Protein AF-A0A349DPC0-F1 (afdb_monomer)

Nearest PDB structures (foldseek):
  8tl0-assembly1_C  TM=6.236E-01  e=3.250E-04  Haliangium ochraceum
  8tl0-assembly1_D  TM=6.435E-01  e=7.489E-04  Haliangium ochraceum
  8tl0-assembly1_B  TM=6.403E-01  e=6.338E-04  Haliangium ochraceum
  8tl0-assembly1_A  TM=5.629E-01  e=1.825E-03  Haliangium ochraceum
  4yr9-assembly1_C  TM=4.910E-01  e=3.054E-01  Mus musculus

Structure (mmCIF, N/CA/C/O backbone):
data_AF-A0A349DPC0-F1
#
_entry.id   AF-A0A349DPC0-F1
#
loop_
_atom_site.group_PDB
_atom_site.id
_atom_site.type_symbol
_atom_site.label_atom_id
_atom_site.label_alt_id
_atom_site.label_comp_id
_atom_site.label_asym_id
_atom_site.label_entity_id
_atom_site.label_seq_id
_atom_site.pdbx_PDB_ins_code
_atom_site.Cartn_x
_atom_site.Cartn_y
_atom_site.Cartn_z
_atom_site.occupancy
_atom_site.B_iso_or_equiv
_atom_site.auth_seq_id
_atom_site.auth_comp_id
_atom_site.auth_asym_id
_atom_site.auth_atom_id
_atom_site.pdbx_PDB_model_num
ATOM 1 N N . MET A 1 1 ? -17.796 55.811 12.885 1.00 31.88 1 MET A N 1
ATOM 2 C CA . MET A 1 1 ? -18.647 54.692 13.350 1.00 31.88 1 MET A CA 1
ATOM 3 C C . MET A 1 1 ? -18.084 53.399 12.786 1.00 31.88 1 MET A C 1
ATOM 5 O O . MET A 1 1 ? -17.978 53.275 11.576 1.00 31.88 1 MET A O 1
ATOM 9 N N . LEU A 1 2 ? -17.644 52.495 13.663 1.00 26.48 2 LEU A N 1
ATOM 10 C CA . LEU A 1 2 ? -17.089 51.182 13.326 1.00 26.48 2 LEU A CA 1
ATOM 11 C C . LEU A 1 2 ? -18.219 50.239 12.885 1.00 26.48 2 LEU A C 1
ATOM 13 O O . LEU A 1 2 ? -19.072 49.889 13.701 1.00 26.48 2 LEU A O 1
ATOM 17 N N . PHE A 1 3 ? -18.216 49.804 11.625 1.00 25.09 3 PHE A N 1
ATOM 18 C CA . PHE A 1 3 ? -19.030 48.666 11.203 1.00 25.09 3 PHE A CA 1
ATOM 19 C C . PHE A 1 3 ? -18.384 47.387 11.746 1.00 25.09 3 PHE A C 1
ATOM 21 O O . PHE A 1 3 ? -17.282 47.012 11.352 1.00 25.09 3 PHE A O 1
ATOM 28 N N . LYS A 1 4 ? -19.055 46.733 12.701 1.00 25.69 4 LYS A N 1
ATOM 29 C CA . LYS A 1 4 ? -18.699 45.386 13.161 1.00 25.69 4 LYS A CA 1
ATOM 30 C C . LYS A 1 4 ? -18.849 44.419 11.985 1.00 25.69 4 LYS A C 1
ATOM 32 O O . LYS A 1 4 ? -19.959 44.247 11.487 1.00 25.69 4 LYS A O 1
ATOM 37 N N . SER A 1 5 ? -17.758 43.773 11.576 1.00 27.77 5 SER A N 1
ATOM 38 C CA . SER A 1 5 ? -17.797 42.661 10.629 1.00 27.77 5 SER A CA 1
ATOM 39 C C . SER A 1 5 ? -18.507 41.472 11.279 1.00 27.77 5 SER A C 1
ATOM 41 O O . SER A 1 5 ? -18.046 40.891 12.262 1.00 27.77 5 SER A O 1
ATOM 43 N N . GLN A 1 6 ? -19.683 41.129 10.764 1.00 30.25 6 GLN A N 1
ATOM 44 C CA . GLN A 1 6 ? -20.330 39.867 11.091 1.00 30.25 6 GLN A CA 1
ATOM 45 C C . GLN A 1 6 ? -19.812 38.817 10.109 1.00 30.25 6 GLN A C 1
ATOM 47 O O . GLN A 1 6 ? -19.953 38.973 8.900 1.00 30.25 6 GLN A O 1
ATOM 52 N N . ALA A 1 7 ? -19.170 37.774 10.636 1.00 28.97 7 ALA A N 1
ATOM 53 C CA . ALA A 1 7 ? -18.693 36.638 9.860 1.00 28.97 7 ALA A CA 1
ATOM 54 C C . ALA A 1 7 ? -19.876 35.909 9.199 1.00 28.97 7 ALA A C 1
ATOM 56 O O . ALA A 1 7 ? -20.840 35.559 9.883 1.00 28.97 7 ALA A O 1
ATOM 57 N N . GLN A 1 8 ? -19.803 35.682 7.887 1.00 34.69 8 GLN A N 1
ATOM 58 C CA . GLN A 1 8 ? -20.822 34.969 7.114 1.00 34.69 8 GLN A CA 1
ATOM 59 C C . GLN A 1 8 ? -20.270 33.622 6.628 1.00 34.69 8 GLN A C 1
ATOM 61 O O . GLN A 1 8 ? -19.117 33.508 6.219 1.00 34.69 8 GLN A O 1
ATOM 66 N N . VAL A 1 9 ? -21.099 32.583 6.741 1.00 37.78 9 VAL A N 1
ATOM 67 C CA . VAL A 1 9 ? -20.814 31.201 6.334 1.00 37.78 9 VAL A CA 1
ATOM 68 C C . VAL A 1 9 ? -21.372 30.996 4.927 1.00 37.78 9 VAL A C 1
ATOM 70 O O . VAL A 1 9 ? -22.541 31.301 4.697 1.00 37.78 9 VAL A O 1
ATOM 73 N N . LEU A 1 10 ? -20.588 30.422 4.010 1.00 40.88 10 LEU A N 1
ATOM 74 C CA . LEU A 1 10 ? -21.105 29.978 2.716 1.00 40.88 10 LEU A CA 1
ATOM 75 C C . LEU A 1 10 ? -21.833 28.633 2.898 1.00 40.88 10 LEU A C 1
ATOM 77 O O . LEU A 1 10 ? -21.214 27.570 2.872 1.00 40.88 10 LEU A O 1
ATOM 81 N N . VAL A 1 11 ? -23.145 28.668 3.132 1.00 44.84 11 VAL A N 1
ATOM 82 C CA . VAL A 1 11 ? -23.986 27.462 3.088 1.00 44.84 11 VAL A CA 1
ATOM 83 C C . VAL A 1 11 ? -24.657 27.406 1.721 1.00 44.84 11 VAL A C 1
ATOM 85 O O . VAL A 1 11 ? -25.315 28.353 1.299 1.00 44.84 11 VAL A O 1
ATOM 88 N N . CYS A 1 12 ? -24.431 26.318 0.990 1.00 46.81 12 CYS A N 1
ATOM 89 C CA . CYS A 1 12 ? -24.874 26.189 -0.387 1.00 46.81 12 CYS A CA 1
ATOM 90 C C . CYS A 1 12 ? -26.317 25.674 -0.468 1.00 46.81 12 CYS A C 1
ATOM 92 O O . CYS A 1 12 ? -26.579 24.523 -0.125 1.00 46.81 12 CYS A O 1
ATOM 94 N N . PHE A 1 13 ? -27.230 26.515 -0.962 1.00 48.34 13 PHE A N 1
ATOM 95 C CA . PHE A 1 13 ? -28.629 26.144 -1.231 1.00 48.34 13 PHE A CA 1
ATOM 96 C C . PHE A 1 13 ? -28.931 25.947 -2.718 1.00 48.34 13 PHE A C 1
ATOM 98 O O . PHE A 1 13 ? -29.931 25.319 -3.061 1.00 48.34 13 PHE A O 1
ATOM 105 N N . ASN A 1 14 ? -28.072 26.458 -3.604 1.00 47.75 14 ASN A N 1
ATOM 106 C CA . ASN A 1 14 ? -28.235 26.295 -5.043 1.00 47.75 14 ASN A CA 1
ATOM 107 C C . ASN A 1 14 ? -27.616 24.966 -5.499 1.00 47.75 14 ASN A C 1
ATOM 109 O O . ASN A 1 14 ? -26.574 24.566 -4.981 1.00 47.75 14 ASN A O 1
ATOM 113 N N . PRO A 1 15 ? -28.201 24.274 -6.492 1.00 50.84 15 PRO A N 1
ATOM 114 C CA . PRO A 1 15 ? -27.672 23.006 -6.971 1.00 50.84 15 PRO A CA 1
ATOM 115 C C . PRO A 1 15 ? -26.247 23.109 -7.534 1.00 50.84 15 PRO A C 1
ATOM 117 O O . PRO A 1 15 ? -25.645 22.065 -7.735 1.00 50.84 15 PRO A O 1
ATOM 120 N N . GLN A 1 16 ? -25.690 24.303 -7.778 1.00 60.75 16 GLN A N 1
ATOM 121 C CA . GLN A 1 16 ? -24.311 24.510 -8.235 1.00 60.75 16 GLN A CA 1
ATOM 122 C C . GLN A 1 16 ? -23.784 25.863 -7.714 1.00 60.75 16 GLN A C 1
ATOM 124 O O . GLN A 1 16 ? -24.460 26.879 -7.869 1.00 60.75 16 GLN A O 1
ATOM 129 N N . ILE A 1 17 ? -22.599 25.882 -7.087 1.00 68.62 17 ILE A N 1
ATOM 130 C CA . ILE A 1 17 ? -21.819 27.117 -6.866 1.00 68.62 17 ILE A CA 1
ATOM 131 C C . ILE A 1 17 ? -20.808 27.186 -7.998 1.00 68.62 17 ILE A C 1
ATOM 133 O O . ILE A 1 17 ? -20.102 26.198 -8.216 1.00 68.62 17 ILE A O 1
ATOM 137 N N . ALA A 1 18 ? -20.722 28.336 -8.664 1.00 76.00 18 ALA A N 1
ATOM 138 C CA . ALA A 1 18 ? -19.667 28.585 -9.634 1.00 76.00 18 ALA A CA 1
ATOM 139 C C . ALA A 1 18 ? -18.291 28.372 -8.974 1.00 76.00 18 ALA A C 1
ATOM 141 O O . ALA A 1 18 ? -18.008 28.953 -7.926 1.00 76.00 18 ALA A O 1
ATOM 142 N N . GLY A 1 19 ? -17.467 27.499 -9.553 1.00 78.19 19 GLY A N 1
ATOM 143 C CA . GLY A 1 19 ? -16.143 27.149 -9.031 1.00 78.19 19 GLY A CA 1
ATOM 144 C C . GLY A 1 19 ? -16.123 26.028 -7.981 1.00 78.19 19 GLY A C 1
ATOM 145 O O . GLY A 1 19 ? -15.043 25.652 -7.526 1.00 78.19 19 GLY A O 1
ATOM 146 N N . ALA A 1 20 ? -17.275 25.459 -7.598 1.00 80.75 20 ALA A N 1
ATOM 147 C CA . ALA A 1 20 ? -17.356 24.294 -6.701 1.00 80.75 20 ALA A CA 1
ATOM 148 C C . ALA A 1 20 ? -18.066 23.080 -7.334 1.00 80.75 20 ALA A C 1
ATOM 150 O O . ALA A 1 20 ? -18.608 22.213 -6.639 1.00 80.75 20 ALA A O 1
ATOM 151 N N . GLU A 1 21 ? -18.090 22.996 -8.664 1.00 84.62 21 GLU A N 1
ATOM 152 C CA . GLU A 1 21 ? -18.774 21.938 -9.413 1.00 84.62 21 GLU A CA 1
ATOM 153 C C . GLU A 1 21 ? -18.195 20.554 -9.091 1.00 84.62 21 GLU A C 1
ATOM 155 O O . GLU A 1 21 ? -18.929 19.566 -8.994 1.00 84.62 21 GLU A O 1
ATOM 160 N N . THR A 1 22 ? -16.881 20.481 -8.862 1.00 82.00 22 THR A N 1
ATOM 161 C CA . THR A 1 22 ? -16.193 19.235 -8.495 1.00 82.00 22 THR A CA 1
ATOM 162 C C . THR A 1 22 ? -16.693 18.704 -7.150 1.00 82.00 22 THR A C 1
ATOM 164 O O . THR A 1 22 ? -17.033 17.523 -7.035 1.00 82.00 22 THR A O 1
ATOM 167 N N . GLN A 1 23 ? -16.800 19.579 -6.148 1.00 85.75 23 GLN A N 1
ATOM 168 C CA . GLN A 1 23 ? -17.276 19.250 -4.805 1.00 85.75 23 GLN A CA 1
ATOM 169 C C . GLN A 1 23 ? -18.749 18.852 -4.838 1.00 85.75 23 GLN A C 1
ATOM 171 O O . GLN A 1 23 ? -19.135 17.889 -4.180 1.00 85.75 23 GLN A O 1
ATOM 176 N N . TYR A 1 24 ? -19.562 19.524 -5.656 1.00 81.44 24 TYR A N 1
ATOM 177 C CA . TYR A 1 24 ? -20.960 19.151 -5.857 1.00 81.44 24 TYR A CA 1
ATOM 178 C C . TYR A 1 24 ? -21.115 17.735 -6.430 1.00 81.44 24 TYR A C 1
ATOM 180 O O . TYR A 1 24 ? -21.888 16.925 -5.908 1.00 81.44 24 TYR A O 1
ATOM 188 N N . ILE A 1 25 ? -20.359 17.399 -7.480 1.00 78.44 25 ILE A N 1
ATOM 189 C CA . ILE A 1 25 ? -20.395 16.060 -8.085 1.00 78.44 25 ILE A CA 1
ATOM 190 C C . ILE A 1 25 ? -19.930 15.003 -7.075 1.00 78.44 25 ILE A C 1
ATOM 192 O O . ILE A 1 25 ? -20.553 13.942 -6.967 1.00 78.44 25 ILE A O 1
ATOM 196 N N . ALA A 1 26 ? -18.867 15.283 -6.316 1.00 79.44 26 ALA A N 1
ATOM 197 C CA . ALA A 1 26 ? -18.375 14.396 -5.264 1.00 79.44 26 ALA A CA 1
ATOM 198 C C . ALA A 1 26 ? -19.425 14.187 -4.160 1.00 79.44 26 ALA A C 1
ATOM 200 O O . ALA A 1 26 ? -19.743 13.045 -3.818 1.00 79.44 26 ALA A O 1
ATOM 201 N N . ALA A 1 27 ? -20.043 15.268 -3.681 1.00 82.75 27 ALA A N 1
ATOM 202 C CA . ALA A 1 27 ? -21.103 15.222 -2.686 1.00 82.75 27 ALA A CA 1
ATOM 203 C C . ALA A 1 27 ? -22.289 14.373 -3.158 1.00 82.75 27 ALA A C 1
ATOM 205 O O . ALA A 1 27 ? -22.745 13.499 -2.422 1.00 82.75 27 ALA A O 1
ATOM 206 N N . LYS A 1 28 ? -22.748 14.544 -4.405 1.00 81.62 28 LYS A N 1
ATOM 207 C CA . LYS A 1 28 ? -23.843 13.735 -4.966 1.00 81.62 28 LYS A CA 1
ATOM 208 C C . LYS A 1 28 ? -23.533 12.243 -5.032 1.00 81.62 28 LYS A C 1
ATOM 210 O O . LYS A 1 28 ? -24.437 11.432 -4.837 1.00 81.62 28 LYS A O 1
ATOM 215 N N . ARG A 1 29 ? -22.276 11.858 -5.272 1.00 80.00 29 ARG A N 1
ATOM 216 C CA . ARG A 1 29 ? -21.867 10.442 -5.240 1.00 80.00 29 ARG A CA 1
ATOM 217 C C . ARG A 1 29 ? -21.968 9.856 -3.833 1.00 80.00 29 ARG A C 1
ATOM 219 O O . ARG A 1 29 ? -22.412 8.724 -3.684 1.00 80.00 29 ARG A O 1
ATOM 226 N N . VAL A 1 30 ? -21.580 10.627 -2.816 1.00 80.94 30 VAL A N 1
ATOM 227 C CA . VAL A 1 30 ? -21.573 10.189 -1.410 1.00 80.94 30 VAL A CA 1
ATOM 228 C C . VAL A 1 30 ? -22.980 10.176 -0.817 1.00 80.94 30 VAL A C 1
ATOM 230 O O . VAL A 1 30 ? -23.388 9.207 -0.176 1.00 80.94 30 VAL A O 1
ATOM 233 N N . LEU A 1 31 ? -23.725 11.264 -1.011 1.00 81.75 31 LEU A N 1
ATOM 234 C CA . LEU A 1 31 ? -25.050 11.452 -0.426 1.00 81.75 31 LEU A CA 1
ATOM 235 C C . LEU A 1 31 ? -26.141 10.678 -1.171 1.00 81.75 31 LEU A C 1
ATOM 237 O O . LEU A 1 31 ? -27.198 10.427 -0.589 1.00 81.75 31 LEU A O 1
ATOM 241 N N . SER A 1 32 ? -25.853 10.230 -2.401 1.00 76.94 32 SER A N 1
ATOM 242 C CA . SER A 1 32 ? -26.789 9.639 -3.365 1.00 76.94 32 SER A CA 1
ATOM 243 C C . SER A 1 32 ? -27.912 10.600 -3.784 1.00 76.94 32 SER A C 1
ATOM 245 O O . SER A 1 32 ? -27.993 11.732 -3.314 1.00 76.94 32 SER A O 1
ATOM 247 N N . SER A 1 33 ? -28.792 10.168 -4.690 1.00 70.31 33 SER A N 1
ATOM 248 C CA . SER A 1 33 ? -29.973 10.944 -5.096 1.00 70.31 33 SER A CA 1
ATOM 249 C C . SER A 1 33 ? -31.108 10.917 -4.065 1.00 70.31 33 SER A C 1
ATOM 251 O O . SER A 1 33 ? -32.156 11.511 -4.308 1.00 70.31 33 SER A O 1
ATOM 253 N N . SER A 1 34 ? -30.938 10.212 -2.940 1.00 67.75 34 SER A N 1
ATOM 254 C CA . SER A 1 34 ? -31.949 10.147 -1.886 1.00 67.75 34 SER A CA 1
ATOM 255 C C . SER A 1 34 ? -32.089 11.498 -1.201 1.00 67.75 34 SER A C 1
ATOM 257 O O . SER A 1 34 ? -31.094 12.050 -0.733 1.00 67.75 34 SER A O 1
ATOM 259 N N . THR A 1 35 ? -33.314 11.978 -1.075 1.00 77.25 35 THR A N 1
ATOM 260 C CA . THR A 1 35 ? -33.656 13.167 -0.302 1.00 77.25 35 THR A CA 1
ATOM 261 C C . THR A 1 35 ? -34.447 12.767 0.941 1.00 77.25 35 THR A C 1
ATOM 263 O O . THR A 1 35 ? -35.122 11.738 0.944 1.00 77.25 35 THR A O 1
ATOM 266 N N . THR A 1 36 ? -34.347 13.529 2.031 1.00 73.12 36 THR A N 1
ATOM 267 C CA . THR A 1 36 ? -35.080 13.221 3.271 1.00 73.12 36 THR A CA 1
ATOM 268 C C . THR A 1 36 ? -35.505 14.473 4.021 1.00 73.12 36 THR A C 1
ATOM 270 O O . THR A 1 36 ? -34.746 15.424 4.098 1.00 73.12 36 THR A O 1
ATOM 273 N N . SER A 1 37 ? -36.686 14.471 4.631 1.00 75.38 37 SER A N 1
ATOM 274 C CA . SER A 1 37 ? -37.109 15.498 5.597 1.00 75.38 37 SER A CA 1
ATOM 275 C C . SER A 1 37 ? -36.914 15.052 7.054 1.00 75.38 37 SER A C 1
ATOM 277 O O . SER A 1 37 ? -37.205 15.795 7.988 1.00 75.38 37 SER A O 1
ATOM 279 N N . ASN A 1 38 ? -36.405 13.837 7.281 1.00 80.00 38 ASN A N 1
ATOM 280 C CA . ASN A 1 38 ? -36.153 13.301 8.614 1.00 80.00 38 ASN A CA 1
ATOM 281 C C . ASN A 1 38 ? -34.716 13.615 9.058 1.00 80.00 38 ASN A C 1
ATOM 283 O O . ASN A 1 38 ? -33.761 13.050 8.515 1.00 80.00 38 ASN A O 1
ATOM 287 N N . LEU A 1 39 ? -34.579 14.450 10.096 1.00 73.19 39 LEU A N 1
ATOM 288 C CA . LEU A 1 39 ? -33.296 14.845 10.695 1.00 73.19 39 LEU A CA 1
ATOM 289 C C . LEU A 1 39 ? -32.399 13.657 11.071 1.00 73.19 39 LEU A C 1
ATOM 291 O O . LEU A 1 39 ? -31.186 13.732 10.901 1.00 73.19 39 LEU A O 1
ATOM 295 N N . ASN A 1 40 ? -32.979 12.538 11.512 1.00 76.56 40 ASN A N 1
ATOM 296 C CA . ASN A 1 40 ? -32.213 11.355 11.922 1.00 76.56 40 ASN A CA 1
ATOM 297 C C . ASN A 1 40 ? -31.606 10.577 10.746 1.00 76.56 40 ASN A C 1
ATOM 299 O O . ASN A 1 40 ? -30.841 9.639 10.941 1.00 76.56 40 ASN A O 1
ATOM 303 N N . SER A 1 41 ? -31.984 10.935 9.522 1.00 80.06 41 SER A N 1
ATOM 304 C CA . SER A 1 41 ? -31.442 10.374 8.283 1.00 80.06 41 SER A CA 1
ATOM 305 C C . SER A 1 41 ? -30.666 11.408 7.465 1.00 80.06 41 SER A C 1
ATOM 307 O O . SER A 1 41 ? -30.230 11.111 6.348 1.00 80.06 41 SER A O 1
ATOM 309 N N . THR A 1 42 ? -30.494 12.615 8.017 1.00 82.25 42 THR A N 1
ATOM 310 C CA . THR A 1 42 ? -29.748 13.694 7.380 1.00 82.25 42 THR A CA 1
ATOM 311 C C . THR A 1 42 ? -28.267 13.345 7.324 1.00 82.25 42 THR A C 1
ATOM 313 O O . THR A 1 42 ? -27.637 12.944 8.307 1.00 82.25 42 THR A O 1
ATOM 316 N N . LYS A 1 43 ? -27.710 13.532 6.136 1.00 86.12 43 LYS A N 1
ATOM 317 C CA . LYS A 1 43 ? -26.312 13.332 5.800 1.00 86.12 43 LYS A CA 1
ATOM 318 C C . LYS A 1 43 ? -25.754 14.642 5.274 1.00 86.12 43 LYS A C 1
ATOM 320 O O . LYS A 1 43 ? -26.339 15.236 4.371 1.00 86.12 43 LYS A O 1
ATOM 325 N N . ILE A 1 44 ? -24.615 15.056 5.816 1.00 85.19 44 ILE A N 1
ATOM 326 C CA . ILE A 1 44 ? -23.929 16.287 5.428 1.00 85.19 44 ILE A CA 1
ATOM 327 C C . ILE A 1 44 ? -22.540 15.924 4.914 1.00 85.19 44 ILE A C 1
ATOM 329 O O . ILE A 1 44 ? -21.735 15.353 5.642 1.00 85.19 44 ILE A O 1
ATOM 333 N N . TYR A 1 45 ? -22.261 16.248 3.659 1.00 84.44 45 TYR A N 1
ATOM 334 C CA . TYR A 1 45 ? -20.934 16.202 3.058 1.00 84.44 45 TYR A CA 1
ATOM 335 C C . TYR A 1 45 ? -20.195 17.510 3.340 1.00 84.44 45 TYR A C 1
ATOM 337 O O . TYR A 1 45 ? -20.770 18.588 3.187 1.00 84.44 45 TYR A O 1
ATOM 345 N N . VAL A 1 46 ? -18.935 17.402 3.756 1.00 84.69 46 VAL A N 1
ATOM 346 C CA . VAL A 1 46 ? -18.078 18.526 4.134 1.00 84.69 46 VAL A CA 1
ATOM 347 C C . VAL A 1 46 ? -16.727 18.395 3.438 1.00 84.69 46 VAL A C 1
ATOM 349 O O . VAL A 1 46 ? -16.032 17.388 3.599 1.00 84.69 46 VAL A O 1
ATOM 352 N N . ASP A 1 47 ? -16.343 19.431 2.699 1.00 85.81 47 ASP A N 1
ATOM 353 C CA . ASP A 1 47 ? -15.116 19.478 1.901 1.00 85.81 47 ASP A CA 1
ATOM 354 C C . ASP A 1 47 ? -14.482 20.873 1.920 1.00 85.81 47 ASP A C 1
ATOM 356 O O . ASP A 1 47 ? -15.026 21.802 2.517 1.00 85.81 47 ASP A O 1
ATOM 360 N N . ILE A 1 48 ? -13.336 21.030 1.261 1.00 83.50 48 ILE A N 1
ATOM 361 C CA . ILE A 1 48 ? -12.730 22.323 0.958 1.00 83.50 48 ILE A CA 1
ATOM 362 C C . ILE A 1 48 ? -12.822 22.585 -0.546 1.00 83.50 48 ILE A C 1
ATOM 364 O O . ILE A 1 48 ? -12.338 21.797 -1.360 1.00 83.50 48 ILE A O 1
ATOM 368 N N . ALA A 1 49 ? -13.418 23.714 -0.917 1.00 80.94 49 ALA A N 1
ATOM 369 C CA . ALA A 1 49 ? -13.404 24.230 -2.280 1.00 80.94 49 ALA A CA 1
ATOM 370 C C . ALA A 1 49 ? -12.382 25.360 -2.406 1.00 80.94 49 ALA A C 1
ATOM 372 O O . ALA A 1 49 ? -12.243 26.168 -1.490 1.00 80.94 49 ALA A O 1
ATOM 373 N N . THR A 1 50 ? -11.685 25.429 -3.538 1.00 81.75 50 THR A N 1
ATOM 374 C CA . THR A 1 50 ? -10.846 26.580 -3.888 1.00 81.75 50 THR A CA 1
ATOM 375 C C . THR A 1 50 ? -11.545 27.336 -5.008 1.00 81.75 50 THR A C 1
ATOM 377 O O . THR A 1 50 ? -11.717 26.776 -6.086 1.00 81.75 50 THR A O 1
ATOM 380 N N . ILE A 1 51 ? -11.956 28.574 -4.745 1.00 79.88 51 ILE A N 1
ATOM 381 C CA . ILE A 1 51 ? -12.633 29.465 -5.696 1.00 79.88 51 ILE A CA 1
ATOM 382 C C . ILE A 1 51 ? -11.814 30.755 -5.719 1.00 79.88 51 ILE A C 1
ATOM 384 O O . ILE A 1 51 ? -11.541 31.306 -4.655 1.00 79.88 51 ILE A O 1
ATOM 388 N N . ASP A 1 52 ? -11.366 31.195 -6.895 1.00 83.38 52 ASP A N 1
ATOM 389 C CA . ASP A 1 52 ? -10.548 32.409 -7.064 1.00 83.38 52 ASP A CA 1
ATOM 390 C C . ASP A 1 52 ? -9.359 32.481 -6.079 1.00 83.38 52 ASP A C 1
ATOM 392 O O . ASP A 1 52 ? -9.207 33.428 -5.304 1.00 83.38 52 ASP A O 1
ATOM 396 N N . ASP A 1 53 ? -8.565 31.401 -6.035 1.00 79.19 53 ASP A N 1
ATOM 397 C CA . ASP A 1 53 ? -7.408 31.189 -5.140 1.00 79.19 53 ASP A CA 1
ATOM 398 C C . ASP A 1 53 ? -7.704 31.235 -3.630 1.00 79.19 53 ASP A C 1
ATOM 400 O O . ASP A 1 53 ? -6.817 31.072 -2.786 1.00 79.19 53 ASP A O 1
ATOM 404 N N . SER A 1 54 ? -8.970 31.392 -3.264 1.00 77.44 54 SER A N 1
ATOM 405 C CA . SER A 1 54 ? -9.437 31.420 -1.890 1.00 77.44 54 SER A CA 1
ATOM 406 C C . SER A 1 54 ? -10.026 30.069 -1.516 1.00 77.44 54 SER A C 1
ATOM 408 O O . SER A 1 54 ? -10.768 29.455 -2.281 1.00 77.44 54 SER A O 1
ATOM 410 N N . LYS A 1 55 ? -9.686 29.571 -0.324 1.00 76.06 55 LYS A N 1
ATOM 411 C CA . LYS A 1 55 ? -10.221 28.301 0.168 1.00 76.06 55 LYS A CA 1
ATOM 412 C C . LYS A 1 55 ? -11.453 28.516 1.052 1.00 76.06 55 LYS A C 1
ATOM 414 O O . LYS A 1 55 ? -11.427 29.303 2.001 1.00 76.06 55 LYS A O 1
ATOM 419 N N . TYR A 1 56 ? -12.491 27.736 0.786 1.00 76.06 56 TYR A N 1
ATOM 420 C CA . TYR A 1 56 ? -13.793 27.771 1.443 1.00 76.06 56 TYR A CA 1
ATOM 421 C C . TYR A 1 56 ? -14.150 26.391 1.981 1.00 76.06 56 TYR A C 1
ATOM 423 O O . TYR A 1 56 ? -13.833 25.381 1.356 1.00 76.06 56 TYR A O 1
ATOM 431 N N . VAL A 1 57 ? -14.850 26.331 3.114 1.00 73.06 57 VAL A N 1
ATOM 432 C CA . VAL A 1 57 ? -15.476 25.077 3.553 1.00 73.06 57 VAL A CA 1
ATOM 433 C C . VAL A 1 57 ? -16.792 24.919 2.807 1.00 73.06 57 VAL A C 1
ATOM 435 O O . VAL A 1 57 ? -17.651 25.797 2.848 1.00 73.06 57 VAL A O 1
ATOM 438 N N . TYR A 1 58 ? -16.932 23.797 2.120 1.00 79.94 58 TYR A N 1
ATOM 439 C CA . TYR A 1 58 ? -18.092 23.443 1.326 1.00 79.94 58 TYR A CA 1
ATOM 440 C C . TYR A 1 58 ? -18.974 22.462 2.101 1.00 79.94 58 TYR A C 1
ATOM 442 O O . TYR A 1 58 ? -18.493 21.418 2.541 1.00 79.94 58 TYR A O 1
ATOM 450 N N . PHE A 1 59 ? -20.264 22.779 2.234 1.00 81.25 59 PHE A N 1
ATOM 451 C CA . PHE A 1 59 ? -21.276 21.905 2.832 1.00 81.25 59 PHE A CA 1
ATOM 452 C C . PHE A 1 59 ? -22.326 21.518 1.793 1.00 81.25 59 PHE A C 1
ATOM 454 O O . PHE A 1 59 ? -22.820 22.373 1.058 1.00 81.25 59 PHE A O 1
ATOM 461 N N . HIS A 1 60 ? -22.721 20.247 1.781 1.00 82.56 60 HIS A N 1
ATOM 462 C CA . HIS A 1 60 ? -23.843 19.757 0.983 1.00 82.56 60 HIS A CA 1
ATOM 463 C C . HIS A 1 60 ? -24.673 18.762 1.792 1.00 82.56 60 HIS A C 1
ATOM 465 O O . HIS A 1 60 ? -24.110 17.947 2.518 1.00 82.56 60 HIS A O 1
ATOM 471 N N . SER A 1 61 ? -25.999 18.811 1.685 1.00 83.56 61 SER A N 1
ATOM 472 C CA . SER A 1 61 ? -26.912 17.994 2.493 1.00 83.56 61 SER A CA 1
ATOM 473 C C . SER A 1 61 ? -27.899 17.233 1.615 1.00 83.56 61 SER A C 1
ATOM 475 O O . SER A 1 61 ? -28.310 17.727 0.568 1.00 83.56 61 SER A O 1
ATOM 477 N N . ASN A 1 62 ? -28.306 16.039 2.051 1.00 82.25 62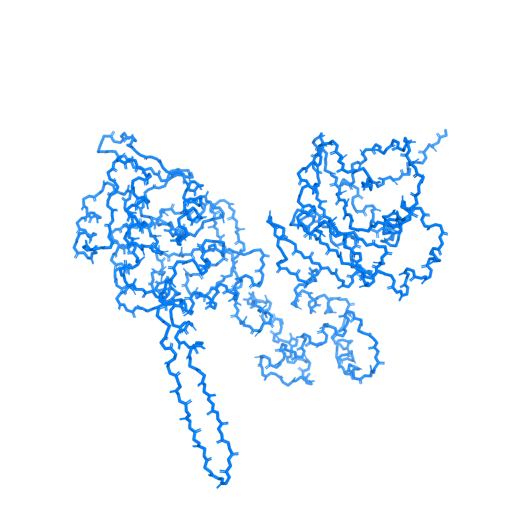 ASN A N 1
ATOM 478 C CA . ASN A 1 62 ? -29.406 15.290 1.432 1.00 82.25 62 ASN A CA 1
ATOM 479 C C . ASN A 1 62 ? -30.785 15.651 2.022 1.00 82.25 62 ASN A C 1
ATOM 481 O O . ASN A 1 62 ? -31.790 15.022 1.683 1.00 82.25 62 ASN A O 1
ATOM 485 N N . HIS A 1 63 ? -30.837 16.610 2.945 1.00 76.69 63 HIS A N 1
ATOM 486 C CA . HIS A 1 63 ? -32.080 17.025 3.573 1.00 76.69 63 HIS A CA 1
ATOM 487 C C . HIS A 1 63 ? -32.904 17.898 2.616 1.00 76.69 63 HIS A C 1
ATOM 489 O O . HIS A 1 63 ? -32.383 18.854 2.049 1.00 76.69 63 HIS A O 1
ATOM 495 N N . VAL A 1 64 ? -34.185 17.578 2.435 1.00 66.75 64 VAL A N 1
ATOM 496 C CA . VAL A 1 64 ? -35.128 18.346 1.615 1.00 66.75 64 VAL A CA 1
ATOM 497 C C . VAL A 1 64 ? -36.259 18.849 2.484 1.00 66.75 64 VAL A C 1
ATOM 499 O O . VAL A 1 64 ? -36.850 18.091 3.254 1.00 66.75 64 VAL A O 1
ATOM 502 N N . VAL A 1 65 ? -36.584 20.128 2.318 1.00 57.31 65 VAL A N 1
ATOM 503 C CA . VAL A 1 65 ? -37.706 20.761 3.004 1.00 57.31 65 VAL A CA 1
ATOM 504 C C . VAL A 1 65 ? -38.843 20.989 2.017 1.00 57.31 65 VAL A C 1
ATOM 506 O O . VAL A 1 65 ? -38.651 21.528 0.930 1.00 57.31 65 VAL A O 1
ATOM 509 N N . ASN A 1 66 ? -40.042 20.563 2.406 1.00 45.97 66 ASN A N 1
ATOM 510 C CA . ASN A 1 66 ? -41.279 20.811 1.671 1.00 45.97 66 ASN A CA 1
ATOM 511 C C . ASN A 1 66 ? -41.740 22.259 1.903 1.00 45.97 66 ASN A C 1
ATOM 513 O O . ASN A 1 66 ? -42.666 22.457 2.676 1.00 45.97 66 ASN A O 1
ATOM 517 N N . TYR A 1 67 ? -41.132 23.272 1.274 1.00 46.53 67 TYR A N 1
ATOM 518 C CA . TYR A 1 67 ? -41.752 24.606 1.205 1.00 46.53 67 TYR A CA 1
ATOM 519 C C . TYR A 1 67 ? -41.432 25.368 -0.087 1.00 46.53 67 TYR A C 1
ATOM 521 O O . TYR A 1 67 ? -40.286 25.510 -0.499 1.00 46.53 67 TYR A O 1
ATOM 529 N N . ALA A 1 68 ? -42.497 25.890 -0.697 1.00 34.44 68 ALA A N 1
ATOM 530 C CA . ALA A 1 68 ? -42.559 26.576 -1.986 1.00 34.44 68 ALA A CA 1
ATOM 531 C C . ALA A 1 68 ? -42.115 28.057 -1.960 1.00 34.44 68 ALA A C 1
ATOM 533 O O . ALA A 1 68 ? -42.535 28.838 -2.813 1.00 34.44 68 ALA A O 1
ATOM 534 N N . HIS A 1 69 ? -41.268 28.468 -1.012 1.00 38.25 69 HIS A N 1
ATOM 535 C CA . HIS A 1 69 ? -40.700 29.818 -1.017 1.00 38.25 69 HIS A CA 1
ATOM 536 C C . HIS A 1 69 ? -39.329 29.807 -1.692 1.00 38.25 69 HIS A C 1
ATOM 538 O O . HIS A 1 69 ? -38.314 29.446 -1.102 1.00 38.25 69 HIS A O 1
ATOM 544 N N . LYS A 1 70 ? -39.327 30.212 -2.964 1.00 37.88 70 LYS A N 1
ATOM 545 C CA . LYS A 1 70 ? -38.135 30.628 -3.699 1.00 37.88 70 LYS A CA 1
ATOM 546 C C . LYS A 1 70 ? -37.412 31.719 -2.903 1.00 37.88 70 LYS A C 1
ATOM 548 O O . LYS A 1 70 ? -37.899 32.844 -2.822 1.00 37.88 70 LYS A O 1
ATOM 553 N N . PHE A 1 71 ? -36.238 31.409 -2.362 1.00 36.72 71 PHE A N 1
ATOM 554 C CA . PHE A 1 71 ? -35.239 32.432 -2.062 1.00 36.72 71 PHE A CA 1
ATOM 555 C C . PHE A 1 71 ? -34.636 32.892 -3.395 1.00 36.72 71 PHE A C 1
ATOM 557 O O . PHE A 1 71 ? -33.557 32.463 -3.793 1.00 36.72 71 PHE A O 1
ATOM 564 N N . GLU A 1 72 ? -35.376 33.718 -4.132 1.00 32.91 72 GLU A N 1
ATOM 565 C CA . GLU A 1 72 ? -34.791 34.535 -5.190 1.00 32.91 72 GLU A CA 1
ATOM 566 C C . GLU A 1 72 ? -33.984 35.644 -4.490 1.00 32.91 72 GLU A C 1
ATOM 568 O O . GLU A 1 72 ? -34.546 36.489 -3.798 1.00 32.91 72 GLU A O 1
ATOM 573 N N . ASN A 1 73 ? -32.657 35.606 -4.653 1.00 33.19 73 ASN A N 1
ATOM 574 C CA . ASN A 1 73 ? -31.707 36.683 -4.329 1.00 33.19 73 ASN A CA 1
ATOM 575 C C . ASN A 1 73 ? -31.274 36.855 -2.859 1.00 33.19 73 ASN A C 1
ATOM 577 O O . ASN A 1 73 ? -31.249 37.969 -2.340 1.00 33.19 73 ASN A O 1
ATOM 581 N N . ALA A 1 74 ? -30.815 35.786 -2.204 1.00 31.98 74 ALA A N 1
ATOM 582 C CA . ALA A 1 74 ? -29.779 35.967 -1.185 1.00 31.98 74 ALA A CA 1
ATOM 583 C C . ALA A 1 74 ? -28.413 35.941 -1.889 1.00 31.98 74 ALA A C 1
ATOM 585 O O . ALA A 1 74 ? -27.903 34.867 -2.205 1.00 31.98 74 ALA A O 1
ATOM 586 N N . ASP A 1 75 ? -27.847 37.117 -2.169 1.00 30.41 75 ASP A N 1
ATOM 587 C CA . ASP A 1 75 ? -26.443 37.269 -2.566 1.00 30.41 75 ASP A CA 1
ATOM 588 C C . ASP A 1 75 ? -25.552 36.746 -1.430 1.00 30.41 75 ASP A C 1
ATOM 590 O O . ASP A 1 75 ? -25.226 37.452 -0.474 1.00 30.41 75 ASP A O 1
ATOM 594 N N . VAL A 1 76 ? -25.182 35.468 -1.503 1.00 34.41 76 VAL A N 1
ATOM 595 C CA . VAL A 1 76 ? -24.192 34.874 -0.607 1.00 34.41 76 VAL A CA 1
ATOM 596 C C . VAL A 1 76 ? -22.825 35.084 -1.248 1.00 34.41 76 VAL A C 1
ATOM 598 O O . VAL A 1 76 ? -22.355 34.257 -2.026 1.00 34.41 76 VAL A O 1
ATOM 601 N N . SER A 1 77 ? -22.190 36.215 -0.939 1.00 34.31 77 SER A N 1
ATOM 602 C CA . SER A 1 77 ? -20.801 36.454 -1.332 1.00 34.31 77 SER A CA 1
ATOM 603 C C . SER A 1 77 ? -19.860 35.525 -0.539 1.00 34.31 77 SER A C 1
ATOM 605 O O . SER A 1 77 ? -19.924 35.506 0.698 1.00 34.31 77 SER A O 1
ATOM 607 N N . PRO A 1 78 ? -18.983 34.739 -1.194 1.00 39.53 78 PRO A N 1
ATOM 608 C CA . PRO A 1 78 ? -18.034 33.859 -0.518 1.00 39.53 78 PRO A CA 1
ATOM 609 C C . PRO A 1 78 ? -17.025 34.636 0.330 1.00 39.53 78 PRO A C 1
ATOM 611 O O . PRO A 1 78 ? -16.087 35.236 -0.191 1.00 39.53 78 PRO A O 1
ATOM 614 N N . THR A 1 79 ? -17.138 34.570 1.660 1.00 43.16 79 THR A N 1
ATOM 615 C CA . THR A 1 79 ? -16.078 35.073 2.554 1.00 43.16 79 THR A CA 1
ATOM 616 C C . THR A 1 79 ? -15.077 33.970 2.914 1.00 43.16 79 THR A C 1
ATOM 618 O O . THR A 1 79 ? -15.445 32.816 3.139 1.00 43.16 79 THR A O 1
ATOM 621 N N . LYS A 1 80 ? -13.791 34.334 2.934 1.00 49.03 80 LYS A N 1
ATOM 622 C CA . LYS A 1 80 ? -12.591 33.482 3.027 1.00 49.03 80 LYS A CA 1
ATOM 623 C C . LYS A 1 80 ? -12.473 32.763 4.388 1.00 49.03 80 LYS A C 1
ATOM 625 O O . LYS A 1 80 ? -11.722 33.166 5.267 1.00 49.03 80 LYS A O 1
ATOM 630 N N . PHE A 1 81 ? -13.254 31.699 4.579 1.00 52.44 81 PHE A N 1
ATOM 631 C CA . PHE A 1 81 ? -13.453 31.003 5.864 1.00 52.44 81 PHE A CA 1
ATOM 632 C C . PHE A 1 81 ? -12.182 30.362 6.459 1.00 52.44 81 PHE A C 1
ATOM 634 O O . PHE A 1 81 ? -12.061 30.253 7.678 1.00 52.44 81 PHE A O 1
ATOM 641 N N . ILE A 1 82 ? -11.224 29.931 5.629 1.00 51.28 82 ILE A N 1
ATOM 642 C CA . ILE A 1 82 ? -10.057 29.172 6.116 1.00 51.28 82 ILE A CA 1
ATOM 643 C C . ILE A 1 82 ? -9.034 30.042 6.854 1.00 51.28 82 ILE A C 1
ATOM 645 O O . ILE A 1 82 ? -8.420 29.559 7.804 1.00 51.28 82 ILE A O 1
ATOM 649 N N . GLU A 1 83 ? -8.886 31.317 6.491 1.00 52.72 83 GLU A N 1
ATOM 650 C CA . GLU A 1 83 ? -7.941 32.221 7.171 1.00 52.72 83 GLU A CA 1
ATOM 651 C C . GLU A 1 83 ? -8.374 32.544 8.613 1.00 52.72 83 GLU A C 1
ATOM 653 O O . GLU A 1 83 ? -7.542 32.885 9.449 1.00 52.72 83 GLU A O 1
ATOM 658 N N . ASP A 1 84 ? -9.657 32.338 8.928 1.00 55.00 84 ASP A N 1
ATOM 659 C CA . ASP A 1 84 ? -10.275 32.689 10.206 1.00 55.00 84 ASP A CA 1
ATOM 660 C C . ASP A 1 84 ? -10.775 31.477 11.011 1.00 55.00 84 ASP A C 1
ATOM 662 O O . ASP A 1 84 ? -11.453 31.654 12.024 1.00 55.00 84 ASP A O 1
ATOM 666 N N . ILE A 1 85 ? -10.432 30.241 10.626 1.00 54.75 85 ILE A N 1
ATOM 667 C CA . ILE A 1 85 ? -10.968 29.021 11.263 1.00 54.75 85 ILE A CA 1
ATOM 668 C C . ILE A 1 85 ? -10.703 28.964 12.783 1.00 54.75 85 ILE A C 1
ATOM 670 O O . ILE A 1 85 ? -11.516 28.448 13.549 1.00 54.75 85 ILE A O 1
ATOM 674 N N . ASP A 1 86 ? -9.609 29.576 13.247 1.00 55.75 86 ASP A N 1
ATOM 675 C CA . ASP A 1 86 ? -9.291 29.712 14.671 1.00 55.75 86 ASP A CA 1
ATOM 676 C C . ASP A 1 86 ? -10.221 30.692 15.410 1.00 55.75 86 ASP A C 1
ATOM 678 O O . ASP A 1 86 ? -10.527 30.470 16.583 1.00 55.75 86 ASP A O 1
ATOM 682 N N . LYS A 1 87 ? -10.746 31.727 14.736 1.00 54.44 87 LYS A N 1
ATOM 683 C CA . LYS A 1 87 ? -11.762 32.644 15.293 1.00 54.44 87 LYS A CA 1
ATOM 684 C C . LYS A 1 87 ? -13.121 31.954 15.462 1.00 54.44 87 LYS A C 1
ATOM 686 O O . LYS A 1 87 ? -13.935 32.385 16.278 1.00 54.44 87 LYS A O 1
ATOM 691 N N . PHE A 1 88 ? -13.354 30.854 14.743 1.00 53.44 88 PHE A N 1
ATOM 692 C CA . PHE A 1 88 ? -14.561 30.034 14.861 1.00 53.44 88 PHE A CA 1
ATOM 693 C C . PHE A 1 88 ? -14.532 29.035 16.021 1.00 53.44 88 PHE A C 1
ATOM 695 O O . PHE A 1 88 ? -15.583 28.488 16.342 1.00 53.44 88 PHE A O 1
ATOM 702 N N . LYS A 1 89 ? -13.409 28.869 16.737 1.00 52.59 89 LYS A N 1
ATOM 703 C CA . LYS A 1 89 ? -13.345 28.036 17.958 1.00 52.59 89 LYS A CA 1
ATOM 704 C C . LYS A 1 89 ? -14.358 28.435 19.049 1.00 52.59 89 LYS A C 1
ATOM 706 O O . LYS A 1 89 ? -14.595 27.651 19.959 1.00 52.59 89 LYS A O 1
ATOM 711 N N . GLY A 1 90 ? -14.971 29.623 18.963 1.00 46.00 90 GLY A N 1
ATOM 712 C CA . GLY A 1 90 ? -16.066 30.074 19.838 1.00 46.00 90 GLY A CA 1
ATOM 713 C C . GLY A 1 90 ? -17.465 30.096 19.199 1.00 46.00 90 GLY A C 1
ATOM 714 O O . GLY A 1 90 ? -18.453 30.338 19.896 1.00 46.00 90 GLY A O 1
ATOM 715 N N . TYR A 1 91 ? -17.585 29.857 17.889 1.00 51.66 91 TYR A N 1
ATOM 716 C CA . TYR A 1 91 ? -18.879 29.746 17.216 1.00 51.66 91 TYR A CA 1
ATOM 717 C C . TYR A 1 91 ? -19.418 28.334 17.445 1.00 51.66 91 TYR A C 1
ATOM 719 O O . TYR A 1 91 ? -18.925 27.366 16.875 1.00 51.66 91 TYR A O 1
ATOM 727 N N . LYS A 1 92 ? -20.428 28.205 18.312 1.00 56.91 92 LYS A N 1
ATOM 728 C CA . LYS A 1 92 ? -21.015 26.901 18.646 1.00 56.91 92 LYS A CA 1
ATOM 729 C C . LYS A 1 92 ? -21.508 26.213 17.370 1.00 56.91 92 LYS A C 1
ATOM 731 O O . LYS A 1 92 ? -22.280 26.819 16.628 1.00 56.91 92 LYS A O 1
ATOM 736 N N . MET A 1 93 ? -21.112 24.954 17.154 1.00 56.62 93 MET A N 1
ATOM 737 C CA . MET A 1 93 ? -21.558 24.113 16.031 1.00 56.62 93 MET A CA 1
ATOM 738 C C . MET A 1 93 ? -23.084 24.077 15.904 1.00 56.62 93 MET A C 1
ATOM 740 O O . MET A 1 93 ? -23.614 24.041 14.798 1.00 56.62 93 MET A O 1
ATOM 744 N N . GLU A 1 94 ? -23.782 24.194 17.038 1.00 57.31 94 GLU A N 1
ATOM 745 C CA . GLU A 1 94 ? -25.223 24.428 17.108 1.00 57.31 94 GLU A CA 1
ATOM 746 C C . GLU A 1 94 ? -25.672 25.508 16.125 1.00 57.31 94 GLU A C 1
ATOM 748 O O . GLU A 1 94 ? -26.619 25.286 15.396 1.00 57.31 94 GLU A O 1
ATOM 753 N N . ARG A 1 95 ? -24.970 26.640 16.028 1.00 60.91 95 ARG A N 1
ATOM 754 C CA . ARG A 1 95 ? -25.330 27.739 15.131 1.00 60.91 95 ARG A CA 1
ATOM 755 C C . ARG A 1 95 ? -25.028 27.431 13.668 1.00 60.91 95 ARG A C 1
ATOM 757 O O . ARG A 1 95 ? -25.801 27.852 12.828 1.00 60.91 95 ARG A O 1
ATOM 764 N N . LEU A 1 96 ? -23.960 26.693 13.360 1.00 63.50 96 LEU A N 1
ATOM 765 C CA . LEU A 1 96 ? -23.632 26.301 11.985 1.00 63.50 96 LEU A CA 1
ATOM 766 C C . LEU A 1 96 ? -24.599 25.240 11.459 1.00 63.50 96 LEU A C 1
ATOM 768 O O . LEU A 1 96 ? -25.140 25.397 10.372 1.00 63.50 96 LEU A O 1
ATOM 772 N N . VAL A 1 97 ? -24.847 24.184 12.237 1.00 62.56 97 VAL A N 1
ATOM 773 C CA . VAL A 1 97 ? -25.836 23.158 11.889 1.00 62.56 97 VAL A CA 1
ATOM 774 C C . VAL A 1 97 ? -27.225 23.764 11.876 1.00 62.56 97 VAL A C 1
ATOM 776 O O . VAL A 1 97 ? -27.969 23.488 10.952 1.00 62.56 97 VAL A O 1
ATOM 779 N N . LYS A 1 98 ? -27.557 24.638 12.833 1.00 63.50 98 LYS A N 1
ATOM 780 C CA . LYS A 1 98 ? -28.788 25.424 12.790 1.00 63.50 98 LYS A CA 1
ATOM 781 C C . LYS A 1 98 ? -28.840 26.271 11.528 1.00 63.50 98 LYS A C 1
ATOM 783 O O . LYS A 1 98 ? -29.864 26.256 10.896 1.00 63.50 98 LYS A O 1
ATOM 788 N N . THR A 1 99 ? -27.774 26.914 11.062 1.00 63.06 99 THR A N 1
ATOM 789 C CA . THR A 1 99 ? -27.810 27.589 9.753 1.00 63.06 99 THR A CA 1
ATOM 790 C C . THR A 1 99 ? -28.015 26.593 8.611 1.00 63.06 99 THR A C 1
ATOM 792 O O . THR A 1 99 ? -28.816 26.860 7.732 1.00 63.06 99 THR A O 1
ATOM 795 N N . ILE A 1 100 ? -27.362 25.429 8.621 1.00 60.94 100 ILE A N 1
ATOM 796 C CA . ILE A 1 100 ? -27.533 24.401 7.580 1.00 60.94 100 ILE A CA 1
ATOM 797 C C . ILE A 1 100 ? -28.946 23.795 7.604 1.00 60.94 100 ILE A C 1
ATOM 799 O O . ILE A 1 100 ? -29.451 23.424 6.557 1.00 60.94 100 ILE A O 1
ATOM 803 N N . VAL A 1 101 ? -29.593 23.705 8.767 1.00 56.75 101 VAL A N 1
ATOM 804 C CA . VAL A 1 101 ? -30.932 23.126 8.960 1.00 56.75 101 VAL A CA 1
ATOM 805 C C . VAL A 1 101 ? -32.038 24.188 8.819 1.00 56.75 101 VAL A C 1
ATOM 807 O O . VAL A 1 101 ? -33.030 23.950 8.138 1.00 56.75 101 VAL A O 1
ATOM 810 N N . ASP A 1 102 ? -31.861 25.374 9.402 1.00 56.75 102 ASP A N 1
ATOM 811 C CA . ASP A 1 102 ? -32.820 26.491 9.457 1.00 56.75 102 ASP A CA 1
ATOM 812 C C . ASP A 1 102 ? -32.807 27.372 8.217 1.00 56.75 102 ASP A C 1
ATOM 814 O O . ASP A 1 102 ? -33.843 27.943 7.892 1.00 56.75 102 ASP A O 1
ATOM 818 N N . ALA A 1 103 ? -31.693 27.508 7.492 1.00 51.44 103 ALA A N 1
ATOM 819 C CA . ALA A 1 103 ? -31.720 28.234 6.218 1.00 51.44 103 ALA A CA 1
ATOM 820 C C . ALA A 1 103 ? -32.517 27.477 5.135 1.00 51.44 103 ALA A C 1
ATOM 822 O O . ALA A 1 103 ? -32.749 28.005 4.052 1.00 51.44 103 ALA A O 1
ATOM 823 N N . HIS A 1 104 ? -33.036 26.289 5.463 1.00 47.91 104 HIS A N 1
ATOM 824 C CA . HIS A 1 104 ? -34.120 25.634 4.738 1.00 47.91 104 HIS A CA 1
ATOM 825 C C . HIS A 1 104 ? -35.532 25.944 5.293 1.00 47.91 104 HIS A C 1
ATOM 827 O O . HIS A 1 104 ? -36.490 25.259 4.948 1.00 47.91 104 HIS A O 1
ATOM 833 N N . GLY A 1 105 ? -35.693 26.980 6.123 1.00 46.66 105 GLY A N 1
ATOM 834 C CA . GLY A 1 105 ? -36.982 27.592 6.472 1.00 46.66 105 GLY A CA 1
ATOM 835 C C . GLY A 1 105 ? -37.699 27.058 7.718 1.00 46.66 105 GLY A C 1
ATOM 836 O O . GLY A 1 105 ? -38.876 27.367 7.908 1.00 46.66 105 GLY A O 1
ATOM 837 N N . VAL A 1 106 ? -37.050 26.280 8.590 1.00 47.38 106 VAL A N 1
ATOM 838 C CA . VAL A 1 106 ? -37.718 25.741 9.788 1.00 47.38 106 VAL A CA 1
ATOM 839 C C . VAL A 1 106 ? -37.563 26.683 10.984 1.00 47.38 106 VAL A C 1
ATOM 841 O O . VAL A 1 106 ? -36.713 26.488 11.842 1.00 47.38 106 VAL A O 1
ATOM 844 N N . ASN A 1 107 ? -38.454 27.666 11.116 1.00 50.94 107 ASN A N 1
ATOM 845 C CA . ASN A 1 107 ? -38.532 28.526 12.312 1.00 50.94 107 ASN A CA 1
ATOM 846 C C . ASN A 1 107 ? -39.002 27.796 13.598 1.00 50.94 107 ASN A C 1
ATOM 848 O O . ASN A 1 107 ? -39.196 28.436 14.629 1.00 50.94 107 ASN A O 1
ATOM 852 N N . ASN A 1 108 ? -39.188 26.470 13.564 1.00 53.38 108 ASN A N 1
ATOM 853 C CA . ASN A 1 108 ? -39.960 25.733 14.571 1.00 53.38 108 ASN A CA 1
ATOM 854 C C . ASN A 1 108 ? -39.195 24.670 15.369 1.00 53.38 108 ASN A C 1
ATOM 856 O O . ASN A 1 108 ? -39.819 24.010 16.198 1.00 53.38 108 ASN A O 1
ATOM 860 N N . TYR A 1 109 ? -37.883 24.480 15.186 1.00 53.78 109 TYR A N 1
ATOM 861 C CA . TYR A 1 109 ? -37.128 23.640 16.122 1.00 53.78 109 TYR A CA 1
ATOM 862 C C . TYR A 1 109 ? -36.651 24.490 17.308 1.00 53.78 109 TYR A C 1
ATOM 864 O O . TYR A 1 109 ? -35.774 25.342 17.134 1.00 53.78 109 TYR A O 1
ATOM 872 N N . PRO A 1 110 ? -37.181 24.282 18.533 1.00 57.62 110 PRO A N 1
ATOM 873 C CA . PRO A 1 110 ? -36.629 24.947 19.701 1.00 57.62 110 PRO A CA 1
ATOM 874 C C . PRO A 1 110 ? -35.149 24.570 19.818 1.00 57.62 110 PRO A C 1
ATOM 876 O O . PRO A 1 110 ? -34.789 23.411 19.615 1.00 57.62 110 PRO A O 1
ATOM 879 N N . SER A 1 111 ? -34.286 25.519 20.185 1.00 55.06 111 SER A N 1
ATOM 880 C CA . SER A 1 111 ? -32.843 25.288 20.414 1.00 55.06 111 SER A CA 1
ATOM 881 C C . SER A 1 111 ? -32.571 24.064 21.304 1.00 55.06 111 SER A C 1
ATOM 883 O O . SER A 1 111 ? -31.599 23.334 21.123 1.00 55.06 111 SER A O 1
ATOM 885 N N . ASN A 1 112 ? -33.495 23.782 22.219 1.00 56.97 112 ASN A N 1
ATOM 886 C CA . ASN A 1 112 ? -33.456 22.645 23.131 1.00 56.97 112 ASN A CA 1
ATOM 887 C C . ASN A 1 112 ? -33.645 21.284 22.422 1.00 56.97 112 ASN A C 1
ATOM 889 O O . ASN A 1 112 ? -33.089 20.284 22.869 1.00 56.97 112 ASN A O 1
ATOM 893 N N . TYR A 1 113 ? -34.390 21.228 21.311 1.00 57.47 113 TYR A N 1
ATOM 894 C CA . TYR A 1 113 ? -34.616 20.001 20.534 1.00 57.47 113 TYR A CA 1
ATOM 895 C C . TYR A 1 113 ? -33.332 19.536 19.840 1.00 57.47 113 TYR A C 1
ATOM 897 O O . TYR A 1 113 ? -32.939 18.368 19.938 1.00 57.47 113 TYR A O 1
ATOM 905 N N . LEU A 1 114 ? -32.636 20.478 19.199 1.00 57.41 114 LEU A N 1
ATOM 906 C CA . LEU A 1 114 ? -31.371 20.204 18.533 1.00 57.41 114 LEU A CA 1
ATOM 907 C C . LEU A 1 114 ? -30.300 19.744 19.537 1.00 57.41 114 LEU A C 1
ATOM 909 O O . LEU A 1 114 ? -29.637 18.739 19.284 1.00 57.41 114 LEU A O 1
ATOM 913 N N . LYS A 1 115 ? -30.208 20.396 20.708 1.00 56.75 115 LYS A N 1
ATOM 914 C CA . LYS A 1 115 ? -29.285 20.013 21.794 1.00 56.75 115 LYS A CA 1
ATOM 915 C C . LYS A 1 115 ? -29.501 18.598 22.330 1.00 56.75 115 LYS A C 1
ATOM 917 O O . LYS A 1 115 ? -28.524 17.917 22.618 1.00 56.75 115 LYS A O 1
ATOM 922 N N . ASN A 1 116 ? -30.753 18.157 22.464 1.00 51.84 116 ASN A N 1
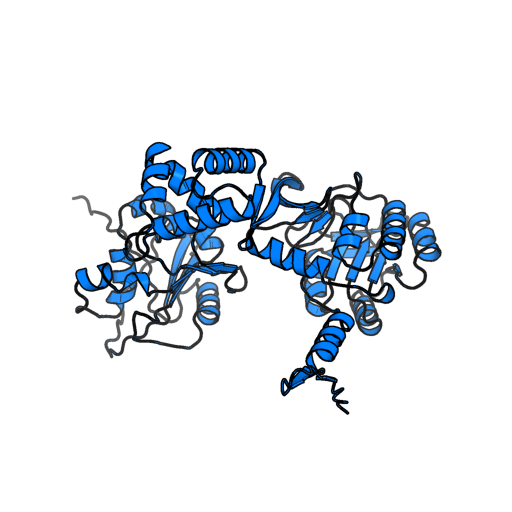ATOM 923 C CA . ASN A 1 116 ? -31.059 16.906 23.163 1.00 51.84 116 ASN A CA 1
ATOM 924 C C . ASN A 1 116 ? -31.167 15.682 22.243 1.00 51.84 116 ASN A C 1
ATOM 926 O O . ASN A 1 116 ? -30.970 14.563 22.709 1.00 51.84 116 ASN A O 1
ATOM 930 N N . THR A 1 117 ? -31.488 15.856 20.955 1.00 53.47 117 THR A N 1
ATOM 931 C CA . THR A 1 117 ? -31.787 14.711 20.066 1.00 53.47 117 THR A CA 1
ATOM 932 C C . THR A 1 117 ? -31.305 14.862 18.623 1.00 53.47 117 THR A C 1
ATOM 934 O O . THR A 1 117 ? -31.040 13.852 17.978 1.00 53.47 117 THR A O 1
ATOM 937 N N . GLY A 1 118 ? -31.148 16.088 18.113 1.00 56.91 118 GLY A N 1
ATOM 938 C CA . GLY A 1 118 ? -30.901 16.322 16.686 1.00 56.91 118 GLY A CA 1
ATOM 939 C C . GLY A 1 118 ? -29.479 16.000 16.220 1.00 56.91 118 GLY A C 1
ATOM 940 O O . GLY A 1 118 ? -29.303 15.262 15.255 1.00 56.91 118 GLY A O 1
ATOM 941 N N . TYR A 1 119 ? -28.451 16.523 16.899 1.00 62.12 119 TYR A N 1
ATOM 942 C CA . TYR A 1 119 ? -27.076 16.478 16.370 1.00 62.12 119 TYR A CA 1
ATOM 943 C C . TYR A 1 119 ? -26.454 15.084 16.347 1.00 62.12 119 TYR A C 1
ATOM 945 O O . TYR A 1 119 ? -25.732 14.740 15.412 1.00 62.12 119 TYR A O 1
ATOM 953 N N . ASN A 1 120 ? -26.783 14.252 17.336 1.00 63.06 120 ASN A N 1
ATOM 954 C CA . ASN A 1 120 ? -26.236 12.901 17.431 1.00 63.06 120 ASN A CA 1
ATOM 955 C C . ASN A 1 120 ? -26.668 12.009 16.261 1.00 63.06 120 ASN A C 1
ATOM 957 O O . ASN A 1 120 ? -25.962 11.055 15.955 1.00 63.06 120 ASN A O 1
ATOM 961 N N . ASN A 1 121 ? -27.783 12.316 15.592 1.00 69.94 121 ASN A N 1
ATOM 962 C CA . ASN A 1 121 ? -28.329 11.482 14.522 1.00 69.94 121 ASN A CA 1
ATOM 963 C C . ASN A 1 121 ? -27.961 11.978 13.113 1.00 69.94 121 ASN A C 1
ATOM 965 O O . ASN A 1 121 ? -28.268 11.303 12.132 1.00 69.94 121 ASN A O 1
ATOM 969 N N . ILE A 1 122 ? -27.276 13.119 12.997 1.00 74.19 122 ILE A N 1
ATOM 970 C CA . ILE A 1 122 ? -26.776 13.620 11.714 1.00 74.19 122 ILE A CA 1
ATOM 971 C C . ILE A 1 122 ? -25.456 12.925 11.392 1.00 74.19 122 ILE A C 1
ATOM 973 O O . ILE A 1 122 ? -24.537 12.902 12.212 1.00 74.19 122 ILE A O 1
ATOM 977 N N . THR A 1 123 ? -25.347 12.379 10.180 1.00 80.06 123 THR A N 1
ATOM 978 C CA . THR A 1 123 ? -24.095 11.772 9.714 1.00 80.06 123 THR A CA 1
ATOM 979 C C . THR A 1 123 ? -23.272 12.773 8.910 1.00 80.06 123 THR A C 1
ATOM 981 O O . THR A 1 123 ? -23.713 13.235 7.859 1.00 80.06 123 THR A O 1
ATOM 984 N N . PHE A 1 124 ? -22.056 13.069 9.362 1.00 81.44 124 PHE A N 1
ATOM 985 C CA . PHE A 1 124 ? -21.118 13.939 8.648 1.00 81.44 124 PHE A CA 1
ATOM 986 C C . PHE A 1 124 ? -20.140 13.113 7.823 1.00 81.44 124 PHE A C 1
ATOM 988 O O . PHE A 1 124 ? -19.569 12.156 8.332 1.00 81.44 124 PHE A O 1
ATOM 995 N N . TYR A 1 125 ? -19.913 13.501 6.575 1.00 83.25 125 TYR A N 1
ATOM 996 C CA . TYR A 1 125 ? -18.945 12.901 5.668 1.00 83.25 125 TYR A CA 1
ATOM 997 C C . TYR A 1 125 ? -17.837 13.914 5.381 1.00 83.25 125 TYR A C 1
ATOM 999 O O . TYR A 1 125 ? -18.069 14.886 4.672 1.00 83.25 125 TYR A O 1
ATOM 1007 N N . LEU A 1 126 ? -16.650 13.702 5.948 1.00 84.12 126 LEU A N 1
ATOM 1008 C CA . LEU A 1 126 ? -15.496 14.592 5.794 1.00 84.12 126 LEU A CA 1
ATOM 1009 C C . LEU A 1 126 ? -14.540 14.072 4.727 1.00 84.12 126 LEU A C 1
ATOM 1011 O O . LEU A 1 126 ? -14.150 12.905 4.780 1.00 84.12 126 LEU A O 1
ATOM 1015 N N . THR A 1 127 ? -14.081 14.940 3.833 1.00 83.06 127 THR A N 1
ATOM 1016 C CA . THR A 1 127 ? -12.991 14.615 2.904 1.00 83.06 127 THR A CA 1
ATOM 1017 C C . THR A 1 127 ? -11.605 14.690 3.559 1.00 83.06 127 THR A C 1
ATOM 1019 O O . THR A 1 127 ? -11.440 15.312 4.619 1.00 83.06 127 THR A O 1
ATOM 1022 N N . PRO A 1 128 ? -10.564 14.113 2.924 1.00 78.50 128 PRO A N 1
ATOM 1023 C CA . PRO A 1 128 ? -9.185 14.250 3.388 1.00 78.50 128 PRO A CA 1
ATOM 1024 C C . PRO A 1 128 ? -8.722 15.708 3.483 1.00 78.50 128 PRO A C 1
ATOM 1026 O O . PRO A 1 128 ? -8.033 16.068 4.439 1.00 78.50 128 PRO A O 1
ATOM 1029 N N . GLU A 1 129 ? -9.126 16.567 2.541 1.00 78.81 129 GLU A N 1
ATOM 1030 C CA . GLU A 1 129 ? -8.753 17.986 2.559 1.00 78.81 129 GLU A CA 1
ATOM 1031 C C . GLU A 1 129 ? -9.443 18.727 3.719 1.00 78.81 129 GLU A C 1
ATOM 1033 O O . GLU A 1 129 ? -8.791 19.518 4.402 1.00 78.81 129 GLU A O 1
ATOM 1038 N N . ALA A 1 130 ? -10.704 18.416 4.048 1.00 78.88 130 ALA A N 1
ATOM 1039 C CA . ALA A 1 130 ? -11.367 18.976 5.232 1.00 78.88 130 ALA A CA 1
ATOM 1040 C C . ALA A 1 130 ? -10.635 18.600 6.535 1.00 78.88 130 ALA A C 1
ATOM 1042 O O . ALA A 1 130 ? -10.420 19.444 7.409 1.00 78.88 130 ALA A O 1
ATOM 1043 N N . ILE A 1 131 ? -10.183 17.349 6.657 1.00 75.50 131 ILE A N 1
ATOM 1044 C CA . ILE A 1 131 ? -9.424 16.880 7.829 1.00 75.50 131 ILE A CA 1
ATOM 1045 C C . ILE A 1 131 ? -8.067 17.570 7.920 1.00 75.50 131 ILE A C 1
ATOM 1047 O O . ILE A 1 131 ? -7.693 18.056 8.987 1.00 75.50 131 ILE A O 1
ATOM 1051 N N . LYS A 1 132 ? -7.341 17.649 6.801 1.00 75.88 132 LYS A N 1
ATOM 1052 C CA . LYS A 1 132 ? -6.032 18.308 6.722 1.00 75.88 132 LYS A CA 1
ATOM 1053 C C . LYS A 1 132 ? -6.100 19.764 7.178 1.00 75.88 132 LYS A C 1
ATOM 1055 O O . LYS A 1 132 ? -5.198 20.229 7.870 1.00 75.88 132 LYS A O 1
ATOM 1060 N N . ASN A 1 133 ? -7.184 20.460 6.844 1.00 74.12 133 ASN A N 1
ATOM 1061 C CA . ASN A 1 133 ? -7.418 21.844 7.252 1.00 74.12 133 ASN A CA 1
ATOM 1062 C C . ASN A 1 133 ? -8.110 21.955 8.629 1.00 74.12 133 ASN A C 1
ATOM 1064 O O . ASN A 1 133 ? -8.661 23.001 8.953 1.00 74.12 133 ASN A O 1
ATOM 1068 N N . LYS A 1 134 ? -8.080 20.892 9.452 1.00 75.00 134 LYS A N 1
ATOM 1069 C CA . LYS A 1 134 ? -8.610 20.849 10.830 1.00 75.00 134 LYS A CA 1
ATOM 1070 C C . LYS A 1 134 ? -10.090 21.218 10.957 1.00 75.00 134 LYS A C 1
ATOM 1072 O O . LYS A 1 134 ? -10.557 21.540 12.047 1.00 75.00 134 LYS A O 1
ATOM 1077 N N . VAL A 1 135 ? -10.859 21.103 9.875 1.00 69.75 135 VAL A N 1
ATOM 1078 C CA . VAL A 1 135 ? -12.302 21.374 9.888 1.00 69.75 135 VAL A CA 1
ATOM 1079 C C . VAL A 1 135 ? -12.999 20.440 10.874 1.00 69.75 135 VAL A C 1
ATOM 1081 O O . VAL A 1 135 ? -13.843 20.877 11.645 1.00 69.75 135 VAL A O 1
ATOM 1084 N N . GLY A 1 136 ? -12.588 19.170 10.924 1.00 64.31 136 GLY A N 1
ATOM 1085 C CA . GLY A 1 136 ? -13.123 18.206 11.885 1.00 64.31 136 GLY A CA 1
ATOM 1086 C C . GLY A 1 136 ? -12.869 18.586 13.348 1.00 64.31 136 GLY A C 1
ATOM 1087 O O . GLY A 1 136 ? -13.769 18.455 14.174 1.00 64.31 136 GLY A O 1
ATOM 1088 N N . ASP A 1 137 ? -11.684 19.117 13.659 1.00 65.25 137 ASP A N 1
ATOM 1089 C CA . ASP A 1 137 ? -11.344 19.560 15.016 1.00 65.25 137 ASP A CA 1
ATOM 1090 C C . ASP A 1 137 ? -12.136 20.813 15.425 1.00 65.25 137 ASP A C 1
ATOM 1092 O O . ASP A 1 137 ? -12.427 20.998 16.598 1.00 65.25 137 ASP A O 1
ATOM 1096 N N . VAL A 1 138 ? -12.498 21.686 14.483 1.00 61.34 138 VAL A N 1
ATOM 1097 C CA . VAL A 1 138 ? -13.256 22.910 14.795 1.00 61.34 138 VAL A CA 1
ATOM 1098 C C . VAL A 1 138 ? -14.764 22.657 14.817 1.00 61.34 138 VAL A C 1
ATOM 1100 O O . VAL A 1 138 ? -15.470 23.224 15.645 1.00 61.34 138 VAL A O 1
ATOM 1103 N N . LEU A 1 139 ? -15.270 21.791 13.937 1.00 59.19 139 LEU A N 1
ATOM 1104 C CA . LEU A 1 139 ? -16.707 21.586 13.766 1.00 59.19 139 LEU A CA 1
ATOM 1105 C C . LEU A 1 139 ? -17.297 20.493 14.668 1.00 59.19 139 LEU A C 1
ATOM 1107 O O . LEU A 1 139 ? -18.474 20.558 15.003 1.00 59.19 139 LEU A O 1
ATOM 1111 N N . LEU A 1 140 ? -16.542 19.459 15.046 1.00 58.47 140 LEU A N 1
ATOM 1112 C CA . LEU A 1 140 ? -17.167 18.184 15.439 1.00 58.47 140 LEU A CA 1
ATOM 1113 C C . LEU A 1 140 ? -16.799 17.689 16.841 1.00 58.47 140 LEU A C 1
ATOM 1115 O O . LEU A 1 140 ? -17.271 16.628 17.238 1.00 58.47 140 LEU A O 1
ATOM 1119 N N . LEU A 1 141 ? -16.006 18.452 17.599 1.00 52.62 141 LEU A N 1
ATOM 1120 C CA . LEU A 1 141 ? -15.463 18.018 18.891 1.00 52.62 141 LEU A CA 1
ATOM 1121 C C . LEU A 1 141 ? -16.485 17.843 20.020 1.00 52.62 141 LEU A C 1
ATOM 1123 O O . LEU A 1 141 ? -16.179 17.136 20.971 1.00 52.62 141 LEU A O 1
ATOM 1127 N N . GLU A 1 142 ? -17.663 18.464 19.944 1.00 53.16 142 GLU A N 1
ATOM 1128 C CA . GLU A 1 142 ? -18.621 18.450 21.067 1.00 53.16 142 GLU A CA 1
ATOM 1129 C C . GLU A 1 142 ? -20.024 17.929 20.716 1.00 53.16 142 GLU A C 1
ATOM 1131 O O . GLU A 1 142 ? -20.794 17.614 21.620 1.00 53.16 142 GLU A O 1
ATOM 1136 N N . TYR A 1 143 ? -20.395 17.836 19.432 1.00 53.69 143 TYR A N 1
ATOM 1137 C CA . TYR A 1 143 ? -21.814 17.685 19.056 1.00 53.69 143 TYR A CA 1
ATOM 1138 C C . TYR A 1 143 ? -22.118 16.535 18.087 1.00 53.69 143 TYR A C 1
ATOM 1140 O O . TYR A 1 143 ? -23.288 16.226 17.879 1.00 53.69 143 TYR A O 1
ATOM 1148 N N . CYS A 1 144 ? -21.113 15.901 17.475 1.00 61.34 144 CYS A N 1
ATOM 1149 C CA . CYS A 1 144 ? -21.340 14.988 16.350 1.00 61.34 144 CYS A CA 1
ATOM 1150 C C . CYS A 1 144 ? -20.759 13.596 16.613 1.00 61.34 144 CYS A C 1
ATOM 1152 O O . CYS A 1 144 ? -19.579 13.350 16.385 1.00 61.34 144 CYS A O 1
ATOM 1154 N N . LYS A 1 145 ? -21.619 12.659 17.026 1.00 64.06 145 LYS A N 1
ATOM 1155 C CA . LYS A 1 145 ? -21.237 11.256 17.274 1.00 64.06 145 LYS A CA 1
ATOM 1156 C C . LYS A 1 145 ? -21.101 10.420 15.994 1.00 64.06 145 LYS A C 1
ATOM 1158 O O . LYS A 1 145 ? -20.401 9.415 15.975 1.00 64.06 145 LYS A O 1
ATOM 1163 N N . ASN A 1 146 ? -21.734 10.844 14.898 1.00 72.94 146 ASN A N 1
ATOM 1164 C CA . ASN A 1 146 ? -21.804 10.085 13.648 1.00 72.94 146 ASN A CA 1
ATOM 1165 C C . ASN A 1 146 ? -20.950 10.711 12.537 1.00 72.94 146 ASN A C 1
ATOM 1167 O O . ASN A 1 146 ? -21.456 11.275 11.571 1.00 72.94 146 ASN A O 1
ATOM 1171 N N . VAL A 1 147 ? -19.628 10.588 12.649 1.00 77.25 147 VAL A N 1
ATOM 1172 C CA . VAL A 1 147 ? -18.691 11.089 11.630 1.00 77.25 147 VAL A CA 1
ATOM 1173 C C . VAL A 1 147 ? -18.156 9.941 10.780 1.00 77.25 147 VAL A C 1
ATOM 1175 O O . VAL A 1 147 ? -17.734 8.902 11.288 1.00 77.25 147 VAL A O 1
ATOM 1178 N N . LYS A 1 148 ? -18.169 10.129 9.466 1.00 80.50 148 LYS A N 1
ATOM 1179 C CA . LYS A 1 148 ? -17.598 9.257 8.445 1.00 80.50 148 LYS A CA 1
ATOM 1180 C C . LYS A 1 148 ? -16.515 10.045 7.721 1.00 80.50 148 LYS A C 1
ATOM 1182 O O . LYS A 1 148 ? -16.717 11.191 7.338 1.00 80.50 148 LYS A O 1
ATOM 1187 N N . ILE A 1 149 ? -15.359 9.434 7.535 1.00 77.00 149 ILE A N 1
ATOM 1188 C CA . ILE A 1 149 ? -14.246 10.028 6.801 1.00 77.00 149 ILE A CA 1
ATOM 1189 C C . ILE A 1 149 ? -14.146 9.335 5.463 1.00 77.00 149 ILE A C 1
ATOM 1191 O O . ILE A 1 149 ? -14.198 8.105 5.399 1.00 77.00 149 ILE A O 1
ATOM 1195 N N . LEU A 1 150 ? -14.025 10.139 4.421 1.00 76.19 150 LEU A N 1
ATOM 1196 C CA . LEU A 1 150 ? -13.936 9.713 3.043 1.00 76.19 150 LEU A CA 1
ATOM 1197 C C . LEU A 1 150 ? -12.478 9.661 2.579 1.00 76.19 150 LEU A C 1
ATOM 1199 O O . LEU A 1 150 ? -11.652 10.431 3.061 1.00 76.19 150 LEU A O 1
ATOM 1203 N N . ASP A 1 151 ? -12.176 8.785 1.623 1.00 71.19 151 ASP A N 1
ATOM 1204 C CA . ASP A 1 151 ? -10.980 8.907 0.783 1.00 71.19 151 ASP A CA 1
ATOM 1205 C C . ASP A 1 151 ? -11.211 9.857 -0.407 1.00 71.19 151 ASP A C 1
ATOM 1207 O O . ASP A 1 151 ? -12.320 10.350 -0.627 1.00 71.19 151 ASP A O 1
ATOM 1211 N N . ASP A 1 152 ? -10.170 10.062 -1.221 1.00 69.62 152 ASP A N 1
ATOM 1212 C CA . ASP A 1 152 ? -10.216 10.877 -2.449 1.00 69.62 152 ASP A CA 1
ATOM 1213 C C . ASP A 1 152 ? -11.223 10.345 -3.499 1.00 69.62 152 ASP A C 1
ATOM 1215 O O . ASP A 1 152 ? -11.491 10.995 -4.508 1.00 69.62 152 ASP A O 1
ATOM 1219 N N . TYR A 1 153 ? -11.800 9.159 -3.273 1.00 66.88 153 TYR A N 1
ATOM 1220 C CA . TYR A 1 153 ? -12.797 8.523 -4.134 1.00 66.88 153 TYR A CA 1
ATOM 1221 C C . TYR A 1 153 ? -14.215 8.564 -3.539 1.00 66.88 153 TYR A C 1
ATOM 1223 O O . TYR A 1 153 ? -15.133 7.983 -4.121 1.00 66.88 153 TYR A O 1
ATOM 1231 N N . GLY A 1 154 ? -14.417 9.222 -2.392 1.00 66.50 154 GLY A N 1
ATOM 1232 C CA . GLY A 1 154 ? -15.717 9.321 -1.725 1.00 66.50 154 GLY A CA 1
ATOM 1233 C C . GLY A 1 154 ? -16.148 8.047 -0.990 1.00 66.50 154 GLY A C 1
ATOM 1234 O O . GLY A 1 154 ? -17.331 7.878 -0.696 1.00 66.50 154 GLY A O 1
ATOM 1235 N N . ARG A 1 155 ? -15.221 7.130 -0.688 1.00 70.75 155 ARG A N 1
ATOM 1236 C CA . ARG A 1 155 ? -15.503 5.896 0.063 1.00 70.75 155 ARG A CA 1
ATOM 1237 C C . ARG A 1 155 ? -15.230 6.104 1.542 1.00 70.75 155 ARG A C 1
ATOM 1239 O O . ARG A 1 155 ? -14.234 6.719 1.900 1.00 70.75 155 ARG A O 1
ATOM 1246 N N . ILE A 1 156 ? -16.081 5.549 2.403 1.00 75.25 156 ILE A N 1
ATOM 1247 C CA . ILE A 1 156 ? -15.887 5.610 3.856 1.00 75.25 156 ILE A CA 1
ATOM 1248 C C . ILE A 1 156 ? -14.649 4.784 4.230 1.00 75.25 156 ILE A C 1
ATOM 1250 O O . ILE A 1 156 ? -14.658 3.566 4.066 1.00 75.25 156 ILE A O 1
ATOM 1254 N N . VAL A 1 157 ? -13.615 5.437 4.762 1.00 64.62 157 VAL A N 1
ATOM 1255 C CA . VAL A 1 157 ? -12.374 4.799 5.242 1.00 64.62 157 VAL A CA 1
ATOM 1256 C C . VAL A 1 157 ? -12.262 4.761 6.764 1.00 64.62 157 VAL A C 1
ATOM 1258 O O . VAL A 1 157 ? -11.537 3.933 7.312 1.00 64.62 157 VAL A O 1
ATOM 1261 N N . ARG A 1 158 ? -12.997 5.626 7.472 1.00 69.44 158 ARG A N 1
ATOM 1262 C CA . ARG A 1 158 ? -13.047 5.620 8.941 1.00 69.44 158 ARG A CA 1
ATOM 1263 C C . ARG A 1 158 ? -14.403 6.084 9.455 1.00 69.44 158 ARG A C 1
ATOM 1265 O O . ARG A 1 158 ? -15.035 6.963 8.869 1.00 69.44 158 ARG A O 1
ATOM 1272 N N . THR A 1 159 ? -14.835 5.509 10.570 1.00 70.94 159 THR A N 1
ATOM 1273 C CA . THR A 1 159 ? -15.959 6.002 11.371 1.00 70.94 159 THR A CA 1
ATOM 1274 C C . THR A 1 159 ? -15.404 6.598 12.662 1.00 70.94 159 THR A C 1
ATOM 1276 O O . THR A 1 159 ? -14.658 5.917 13.356 1.00 70.94 159 THR A O 1
ATOM 1279 N N . GLY A 1 160 ? -15.730 7.855 12.960 1.00 64.94 160 GLY A N 1
ATOM 1280 C CA . GLY A 1 160 ? -15.135 8.623 14.058 1.00 64.94 160 GLY A CA 1
ATOM 1281 C C . GLY A 1 160 ? -13.922 9.472 13.641 1.00 64.94 160 GLY A C 1
ATOM 1282 O O . GLY A 1 160 ? -13.240 9.205 12.644 1.00 64.94 160 GLY A O 1
ATOM 1283 N N . LEU A 1 161 ? -13.669 10.543 14.402 1.00 59.38 161 LEU A N 1
ATOM 1284 C CA . LEU A 1 161 ? -12.586 11.512 14.155 1.00 59.38 161 LEU A CA 1
ATOM 1285 C C . LEU A 1 161 ? -11.214 11.048 14.632 1.00 59.38 161 LEU A C 1
ATOM 1287 O O . LEU A 1 161 ? -10.206 11.458 14.061 1.00 59.38 161 LEU A O 1
ATOM 1291 N N . TYR A 1 162 ? -11.176 10.196 15.647 1.00 59.50 162 TYR A N 1
ATOM 1292 C CA . TYR A 1 162 ? -9.951 9.778 16.313 1.00 59.50 162 TYR A CA 1
ATOM 1293 C C . TYR A 1 162 ? -9.827 8.262 16.251 1.00 59.50 162 TYR A C 1
ATOM 1295 O O . TYR A 1 162 ? -10.816 7.538 16.335 1.00 59.50 162 TYR A O 1
ATOM 1303 N N . SER A 1 163 ? -8.604 7.776 16.079 1.00 56.09 163 SER A N 1
ATOM 1304 C CA . SER A 1 163 ? -8.297 6.364 16.279 1.00 56.09 163 SER A CA 1
ATOM 1305 C C . SER A 1 163 ? -8.489 5.974 17.752 1.00 56.09 163 SER A C 1
ATOM 1307 O O . SER A 1 163 ? -8.332 6.824 18.636 1.00 56.09 163 SER A O 1
ATOM 1309 N N . PRO A 1 164 ? -8.734 4.684 18.039 1.00 54.28 164 PRO A N 1
ATOM 1310 C CA . PRO A 1 164 ? -8.667 4.107 19.381 1.00 54.28 164 PRO A CA 1
ATOM 1311 C C . PRO A 1 164 ? -7.563 4.665 20.283 1.00 54.28 164 PRO A C 1
ATOM 1313 O O . PRO A 1 164 ? -7.787 5.059 21.423 1.00 54.28 164 PRO A O 1
ATOM 1316 N N . GLN A 1 165 ? -6.347 4.751 19.752 1.00 55.31 165 GLN A N 1
ATOM 1317 C CA . GLN A 1 165 ? -5.168 5.166 20.503 1.00 55.31 165 GLN A CA 1
ATOM 1318 C C . GLN A 1 165 ? -5.157 6.677 20.758 1.00 55.31 165 GLN A C 1
ATOM 1320 O O . GLN A 1 165 ? -4.753 7.111 21.833 1.00 55.31 165 GLN A O 1
ATOM 1325 N N . GLU A 1 166 ? -5.628 7.483 19.804 1.00 58.94 166 GLU A N 1
ATOM 1326 C CA . GLU A 1 166 ? -5.781 8.932 19.979 1.00 58.94 166 GLU A CA 1
ATOM 1327 C C . GLU A 1 166 ? -6.855 9.264 21.018 1.00 58.94 166 GLU A C 1
ATOM 1329 O O . GLU A 1 166 ? -6.647 10.170 21.824 1.00 58.94 166 GLU A O 1
ATOM 1334 N N . LEU A 1 167 ? -7.955 8.504 21.049 1.00 58.19 167 LEU A N 1
ATOM 1335 C CA . LEU A 1 167 ? -8.994 8.609 22.076 1.00 58.19 167 LEU A CA 1
ATOM 1336 C C . LEU A 1 167 ? -8.429 8.305 23.469 1.00 58.19 167 LEU A C 1
ATOM 1338 O O . LEU A 1 167 ? -8.580 9.112 24.386 1.00 58.19 167 LEU A O 1
ATOM 1342 N N . VAL A 1 168 ? -7.686 7.204 23.612 1.00 56.00 168 VAL A N 1
ATOM 1343 C CA . VAL A 1 168 ? -7.027 6.831 24.875 1.00 56.00 168 VAL A CA 1
ATOM 1344 C C . VAL A 1 168 ? -6.013 7.889 25.321 1.00 56.00 168 VAL A C 1
ATOM 1346 O O . VAL A 1 168 ? -6.015 8.304 26.480 1.00 56.00 168 VAL A O 1
ATOM 1349 N N . MET A 1 169 ? -5.172 8.383 24.410 1.00 56.06 169 MET A N 1
ATOM 1350 C CA . MET A 1 169 ? -4.173 9.410 24.728 1.00 56.06 169 MET A CA 1
ATOM 1351 C C . MET A 1 169 ? -4.803 10.758 25.090 1.00 56.06 169 MET A C 1
ATOM 1353 O O . MET A 1 169 ? -4.290 11.460 25.963 1.00 56.06 169 MET A O 1
ATOM 1357 N N . ARG A 1 170 ? -5.924 11.122 24.460 1.00 58.69 170 ARG A N 1
ATOM 1358 C CA . ARG A 1 170 ? -6.696 12.315 24.827 1.00 58.69 170 ARG A CA 1
ATOM 1359 C C . ARG A 1 170 ? -7.369 12.167 26.184 1.00 58.69 170 ARG A C 1
ATOM 1361 O O . ARG A 1 170 ? -7.279 13.103 26.971 1.00 58.69 170 ARG A O 1
ATOM 1368 N N . GLY A 1 171 ? -7.947 11.004 26.489 1.0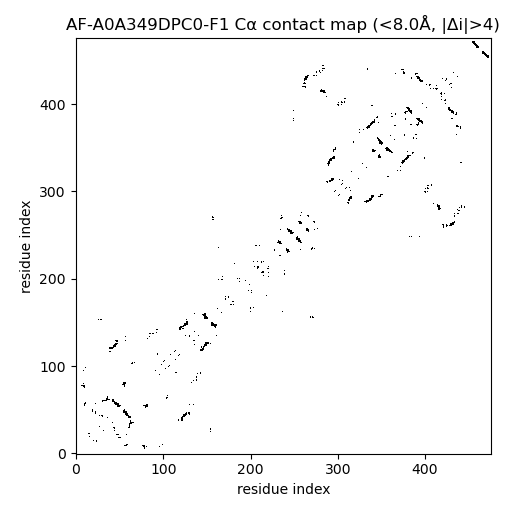0 55.03 171 GLY A N 1
ATOM 1369 C CA . GLY A 1 171 ? -8.478 10.702 27.820 1.00 55.03 171 GLY A CA 1
ATOM 1370 C C . GLY A 1 171 ? -7.417 10.901 28.905 1.00 55.03 171 GLY A C 1
ATOM 1371 O O . GLY A 1 171 ? -7.638 11.635 29.861 1.00 55.03 171 GLY A O 1
ATOM 1372 N N . ILE A 1 172 ? -6.211 10.361 28.698 1.00 54.03 172 ILE A N 1
ATOM 1373 C CA . ILE A 1 172 ? -5.074 10.537 29.621 1.00 54.03 172 ILE A CA 1
ATOM 1374 C C . ILE A 1 172 ? -4.668 12.015 29.769 1.00 54.03 172 ILE A C 1
ATOM 1376 O O . ILE A 1 172 ? -4.317 12.451 30.864 1.00 54.03 172 ILE A O 1
ATOM 1380 N N . LYS A 1 173 ? -4.692 12.794 28.679 1.00 54.84 173 LYS A N 1
ATOM 1381 C CA . LYS A 1 173 ? -4.302 14.213 28.690 1.00 54.84 173 LYS A CA 1
ATOM 1382 C C . LYS A 1 173 ? -5.348 15.106 29.366 1.00 54.84 173 LYS A C 1
ATOM 1384 O O . LYS A 1 173 ? -4.972 16.034 30.075 1.00 54.84 173 LYS A O 1
ATOM 1389 N N . ASN A 1 174 ? -6.634 14.832 29.153 1.00 49.44 174 ASN A N 1
ATOM 1390 C CA . ASN A 1 174 ? -7.738 15.656 29.648 1.00 49.44 174 ASN A CA 1
ATOM 1391 C C . ASN A 1 174 ? -8.047 15.421 31.132 1.00 49.44 174 ASN A C 1
ATOM 1393 O O . ASN A 1 174 ? -8.472 16.349 31.811 1.00 49.44 174 ASN A O 1
ATOM 1397 N N . THR A 1 175 ? -7.817 14.219 31.666 1.00 53.09 175 THR A N 1
ATOM 1398 C CA . THR A 1 175 ? -8.107 13.934 33.084 1.00 53.09 175 THR A CA 1
ATOM 1399 C C . THR A 1 175 ? -7.055 14.483 34.048 1.00 53.09 175 THR A C 1
ATOM 1401 O O . THR A 1 175 ? -7.294 14.497 35.259 1.00 53.09 175 THR A O 1
ATOM 1404 N N . GLY A 1 176 ? -5.895 14.921 33.539 1.00 40.78 176 GLY A N 1
ATOM 1405 C CA . GLY A 1 176 ? -4.836 15.608 34.290 1.00 40.78 176 GLY A CA 1
ATOM 1406 C C . GLY A 1 176 ? -4.172 14.799 35.414 1.00 40.78 176 GLY A C 1
ATOM 1407 O O . GLY A 1 176 ? -3.199 15.270 35.994 1.00 40.78 176 GLY A O 1
ATOM 1408 N N . ASN A 1 177 ? -4.663 13.597 35.738 1.00 50.69 177 ASN A N 1
ATOM 1409 C CA . ASN A 1 177 ? -4.170 12.769 36.833 1.00 50.69 177 ASN A CA 1
ATOM 1410 C C . ASN A 1 177 ? -4.484 11.277 36.600 1.00 50.69 177 ASN A C 1
ATOM 1412 O O . ASN A 1 177 ? -5.608 10.908 36.249 1.00 50.69 177 ASN A O 1
ATOM 1416 N N . HIS A 1 178 ? -3.487 10.424 36.855 1.00 49.41 178 HIS A N 1
ATOM 1417 C CA . HIS A 1 178 ? -3.580 8.963 36.840 1.00 49.41 178 HIS A CA 1
ATOM 1418 C C . HIS A 1 178 ? -4.776 8.466 37.667 1.00 49.41 178 HIS A C 1
ATOM 1420 O O . HIS A 1 178 ? -5.565 7.662 37.177 1.00 49.41 178 HIS A O 1
ATOM 1426 N N . ASP A 1 179 ? -4.990 9.028 38.859 1.00 49.38 179 ASP A N 1
ATOM 1427 C CA . ASP A 1 179 ? -6.050 8.599 39.781 1.00 49.38 179 ASP A CA 1
ATOM 1428 C C . ASP A 1 179 ? -7.466 8.876 39.265 1.00 49.38 179 ASP A C 1
ATOM 1430 O O . ASP A 1 179 ? -8.403 8.154 39.611 1.00 49.38 179 ASP A O 1
ATOM 1434 N N . ASN A 1 180 ? -7.632 9.875 38.393 1.00 51.25 180 ASN A N 1
ATOM 1435 C CA . ASN A 1 180 ? -8.918 10.170 37.767 1.00 51.25 180 ASN A CA 1
ATOM 1436 C C . ASN A 1 180 ? -9.252 9.153 36.676 1.00 51.25 180 ASN A C 1
ATOM 1438 O O . ASN A 1 180 ? -10.395 8.725 36.609 1.00 51.25 180 ASN A O 1
ATOM 1442 N N . VAL A 1 181 ? -8.267 8.691 35.893 1.00 51.31 181 VAL A N 1
ATOM 1443 C CA . VAL A 1 181 ? -8.459 7.587 34.931 1.00 51.31 181 VAL A CA 1
ATOM 1444 C C . VAL A 1 181 ? -8.781 6.284 35.670 1.00 51.31 181 VAL A C 1
ATOM 1446 O O . VAL A 1 181 ? -9.657 5.538 35.242 1.00 51.31 181 VAL A O 1
ATOM 1449 N N . VAL A 1 182 ? -8.127 6.029 36.811 1.00 49.00 182 VAL A N 1
ATOM 1450 C CA . VAL A 1 182 ? -8.395 4.850 37.655 1.00 49.00 182 VAL A CA 1
ATOM 1451 C C . VAL A 1 182 ? -9.788 4.901 38.292 1.00 49.00 182 VAL A C 1
ATOM 1453 O O . VAL A 1 182 ? -10.526 3.920 38.209 1.00 49.00 182 VAL A O 1
ATOM 1456 N N . LYS A 1 183 ? -10.186 6.036 38.887 1.00 53.22 183 LYS A N 1
ATOM 1457 C CA . LYS A 1 183 ? -11.545 6.232 39.430 1.00 53.22 183 LYS A CA 1
ATOM 1458 C C . LYS A 1 183 ? -12.612 6.100 38.353 1.00 53.22 183 LYS A C 1
ATOM 1460 O O . LYS A 1 183 ? -13.653 5.501 38.599 1.00 53.22 183 LYS A O 1
ATOM 1465 N N . TRP A 1 184 ? -12.342 6.651 37.181 1.00 53.56 184 TRP A N 1
ATOM 1466 C CA . TRP A 1 184 ? -13.242 6.631 36.044 1.00 53.56 184 TRP A CA 1
ATOM 1467 C C . TRP A 1 184 ? -13.427 5.214 35.483 1.00 53.56 184 TRP A C 1
ATOM 1469 O O . TRP A 1 184 ? -14.563 4.756 35.412 1.00 53.56 184 TRP A O 1
ATOM 1479 N N . LEU A 1 185 ? -12.351 4.449 35.246 1.00 48.56 185 LEU A N 1
ATOM 1480 C CA . LEU A 1 185 ? -12.440 3.028 34.861 1.00 48.56 185 LEU A CA 1
ATOM 1481 C C . LEU A 1 185 ? -13.195 2.184 35.905 1.00 48.56 185 LEU A C 1
ATOM 1483 O O . LEU A 1 185 ? -13.919 1.261 35.542 1.00 48.56 185 LEU A O 1
ATOM 1487 N N . GLY A 1 186 ? -13.080 2.522 37.194 1.00 48.53 186 GLY A N 1
ATOM 1488 C CA . GLY A 1 186 ? -13.825 1.873 38.279 1.00 48.53 186 GLY A CA 1
ATOM 1489 C C . GLY A 1 186 ? -15.325 2.207 38.343 1.00 48.53 186 GLY A C 1
ATOM 1490 O O . GLY A 1 186 ? -16.064 1.522 39.050 1.00 48.53 186 GLY A O 1
ATOM 1491 N N . GLN A 1 187 ? -15.794 3.239 37.632 1.00 50.12 187 GLN A N 1
ATOM 1492 C CA . GLN A 1 187 ? -17.201 3.675 37.607 1.00 50.12 187 GLN A CA 1
ATOM 1493 C C . GLN A 1 187 ? -17.973 3.203 36.363 1.00 50.12 187 GLN A C 1
ATOM 1495 O O . GLN A 1 187 ? -19.209 3.237 36.366 1.00 50.12 187 GLN A O 1
ATOM 1500 N N . VAL A 1 188 ? -17.271 2.719 35.331 1.00 44.56 188 VAL A N 1
ATOM 1501 C CA . VAL A 1 188 ? -17.848 2.190 34.083 1.00 44.56 188 VAL A CA 1
ATOM 1502 C C . VAL A 1 188 ? -18.533 0.850 34.373 1.00 44.56 188 VAL A C 1
ATOM 1504 O O . VAL A 1 188 ? -17.947 -0.228 34.336 1.00 44.56 188 VAL A O 1
ATOM 1507 N N . GLY A 1 189 ? -19.804 0.947 34.748 1.00 41.66 189 GLY A N 1
ATOM 1508 C CA . GLY A 1 189 ? -20.663 -0.165 35.164 1.00 41.66 189 GLY A CA 1
ATOM 1509 C C . GLY A 1 189 ? -22.065 0.275 35.600 1.00 41.66 189 GLY A C 1
ATOM 1510 O O . GLY A 1 189 ? -22.954 -0.561 35.756 1.00 41.66 189 GLY A O 1
ATOM 1511 N N . LYS A 1 190 ? -22.306 1.584 35.764 1.00 41.38 190 LYS A N 1
ATOM 1512 C CA . LYS A 1 190 ? -23.633 2.144 36.053 1.00 41.38 190 LYS A CA 1
ATOM 1513 C C . LYS A 1 190 ? -24.238 2.740 34.780 1.00 41.38 190 LYS A C 1
ATOM 1515 O O . LYS A 1 190 ? -23.594 3.531 34.106 1.00 41.38 190 LYS A O 1
ATOM 1520 N N . LYS A 1 191 ? -25.470 2.326 34.453 1.00 41.16 191 LYS A N 1
ATOM 1521 C CA . LYS A 1 191 ? -26.243 2.718 33.257 1.00 41.16 191 LYS A CA 1
ATOM 1522 C C . LYS A 1 191 ? -26.301 4.246 33.086 1.00 41.16 191 LYS A C 1
ATOM 1524 O O . LYS A 1 191 ? -27.137 4.899 33.702 1.00 41.16 191 LYS A O 1
ATOM 1529 N N . VAL A 1 192 ? -25.462 4.785 32.210 1.00 33.66 192 VAL A N 1
ATOM 1530 C CA . VAL A 1 192 ? -25.529 6.146 31.658 1.00 33.66 192 VAL A CA 1
ATOM 1531 C C . VAL A 1 192 ? -25.431 5.992 30.128 1.00 33.66 192 VAL A C 1
ATOM 1533 O O . VAL A 1 192 ? -24.785 5.050 29.665 1.00 33.66 192 VAL A O 1
ATOM 1536 N N . PRO A 1 193 ? -26.142 6.793 29.312 1.00 39.59 193 PRO A N 1
ATOM 1537 C CA . PRO A 1 193 ? -25.976 6.768 27.856 1.00 39.59 193 PRO A CA 1
ATOM 1538 C C . PRO A 1 193 ? -24.520 7.081 27.465 1.00 39.59 193 PRO A C 1
ATOM 1540 O O . PRO A 1 193 ? -23.905 7.916 28.125 1.00 39.59 193 PRO A O 1
ATOM 1543 N N . PRO A 1 194 ? -23.984 6.478 26.384 1.00 42.38 194 PRO A N 1
ATOM 1544 C CA . PRO A 1 194 ? -22.559 6.536 26.088 1.00 42.38 194 PRO A CA 1
ATOM 1545 C C . PRO A 1 194 ? -22.098 7.969 25.819 1.00 42.38 194 PRO A C 1
ATOM 1547 O O . PRO A 1 194 ? -22.466 8.589 24.810 1.00 42.38 194 PRO A O 1
ATOM 1550 N N . SER A 1 195 ? -21.321 8.503 26.756 1.00 59.53 195 SER A N 1
ATOM 1551 C CA . SER A 1 195 ? -20.407 9.621 26.535 1.00 59.53 195 SER A CA 1
ATOM 1552 C C . SER A 1 195 ? -19.161 9.117 25.796 1.00 59.53 195 SER A C 1
ATOM 1554 O O . SER A 1 195 ? -18.908 7.913 25.755 1.00 59.53 195 SER A O 1
ATOM 1556 N N . ASP A 1 196 ? -18.366 10.028 25.227 1.00 57.06 196 ASP A N 1
ATOM 1557 C CA . ASP A 1 196 ? -17.059 9.705 24.617 1.00 57.06 196 ASP A CA 1
ATOM 1558 C C . ASP A 1 196 ? -16.161 8.921 25.588 1.00 57.06 196 ASP A C 1
ATOM 1560 O O . ASP A 1 196 ? -15.351 8.078 25.202 1.00 57.06 196 ASP A O 1
ATOM 1564 N N . ASP A 1 197 ? -16.383 9.147 26.877 1.00 60.72 197 ASP A N 1
ATOM 1565 C CA . ASP A 1 197 ? -15.749 8.431 27.956 1.00 60.72 197 ASP A CA 1
ATOM 1566 C C . ASP A 1 197 ? -16.041 6.910 27.942 1.00 60.72 197 ASP A C 1
ATOM 1568 O O . ASP A 1 197 ? -15.128 6.090 28.066 1.00 60.72 197 ASP A O 1
ATOM 1572 N N . ASP A 1 198 ? -17.285 6.486 27.715 1.00 71.00 198 ASP A N 1
ATOM 1573 C CA . ASP A 1 198 ? -17.619 5.055 27.671 1.00 71.00 198 ASP A CA 1
ATOM 1574 C C . ASP A 1 198 ? -16.941 4.337 26.493 1.00 71.00 198 ASP A C 1
ATOM 1576 O O . ASP A 1 198 ? -16.632 3.142 26.572 1.00 71.00 198 ASP A O 1
ATOM 1580 N N . GLU A 1 199 ? -16.692 5.047 25.390 1.00 69.25 199 GLU A N 1
ATOM 1581 C CA . GLU A 1 199 ? -15.942 4.513 24.251 1.00 69.25 199 GLU A CA 1
ATOM 1582 C C . GLU A 1 199 ? -14.453 4.377 24.573 1.00 69.25 199 GLU A C 1
ATOM 1584 O O . GLU A 1 199 ? -13.869 3.321 24.312 1.00 69.25 199 GLU A O 1
ATOM 1589 N N . ILE A 1 200 ? -13.854 5.384 25.220 1.00 71.75 200 ILE A N 1
ATOM 1590 C CA . ILE A 1 200 ? -12.460 5.317 25.678 1.00 71.75 200 ILE A CA 1
ATOM 1591 C C . ILE A 1 200 ? -12.284 4.144 26.655 1.00 71.75 200 ILE A C 1
ATOM 1593 O O . ILE A 1 200 ? -11.321 3.384 26.536 1.00 71.75 200 ILE A O 1
ATOM 1597 N N . ALA A 1 201 ? -13.217 3.947 27.592 1.00 76.75 201 ALA A N 1
ATOM 1598 C CA . ALA A 1 201 ? -13.139 2.867 28.570 1.00 76.75 201 ALA A CA 1
ATOM 1599 C C . ALA A 1 201 ? -13.205 1.493 27.893 1.00 76.75 201 ALA A C 1
ATOM 1601 O O . ALA A 1 201 ? -12.361 0.635 28.153 1.00 76.75 201 ALA A O 1
ATOM 1602 N N . LYS A 1 202 ? -14.149 1.294 26.962 1.00 84.19 202 LYS A N 1
ATOM 1603 C CA . LYS A 1 202 ? -14.241 0.058 26.164 1.00 84.19 202 LYS A CA 1
ATOM 1604 C C . LYS A 1 202 ? -12.944 -0.239 25.419 1.00 84.19 202 LYS A C 1
ATOM 1606 O O . LYS A 1 202 ? -12.518 -1.394 25.374 1.00 84.19 202 LYS A O 1
ATOM 1611 N N . GLU A 1 203 ? -12.305 0.783 24.867 1.00 81.62 203 GLU A N 1
ATOM 1612 C CA . GLU A 1 203 ? -11.073 0.625 24.101 1.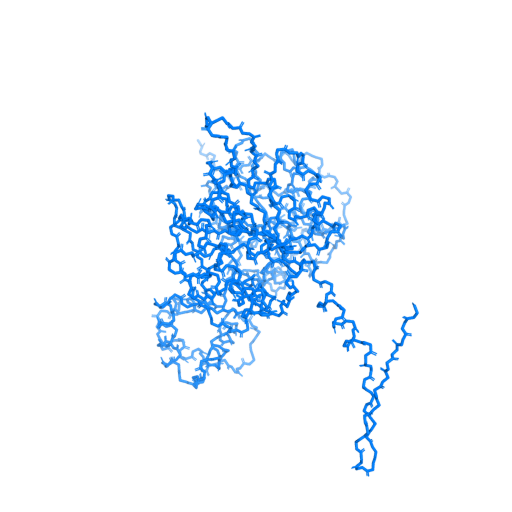00 81.62 203 GLU A CA 1
ATOM 1613 C C . GLU A 1 203 ? -9.849 0.351 24.995 1.00 81.62 203 GLU A C 1
ATOM 1615 O O . GLU A 1 203 ? -8.967 -0.431 24.632 1.00 81.62 203 GLU A O 1
ATOM 1620 N N . ILE A 1 204 ? -9.820 0.888 26.219 1.00 84.12 204 ILE A N 1
ATOM 1621 C CA . ILE A 1 204 ? -8.824 0.516 27.237 1.00 84.12 204 ILE A CA 1
ATOM 1622 C C . ILE A 1 204 ? -8.990 -0.953 27.649 1.00 84.12 204 ILE A C 1
ATOM 1624 O O . ILE A 1 204 ? -7.995 -1.677 27.722 1.00 84.12 204 ILE A O 1
ATOM 1628 N N . MET A 1 205 ? -10.224 -1.419 27.865 1.00 87.69 205 MET A N 1
ATOM 1629 C CA . MET A 1 205 ? -10.492 -2.817 28.237 1.00 87.69 205 MET A CA 1
ATOM 1630 C C . MET A 1 205 ? -10.098 -3.781 27.114 1.00 87.69 205 MET A C 1
ATOM 1632 O O . MET A 1 205 ? -9.401 -4.771 27.338 1.00 87.69 205 MET A O 1
ATOM 1636 N N . ARG A 1 206 ? -10.465 -3.461 25.868 1.00 89.06 206 ARG A N 1
ATOM 1637 C CA . ARG A 1 206 ? -10.044 -4.235 24.693 1.00 89.06 206 ARG A CA 1
ATOM 1638 C C . ARG A 1 206 ? -8.517 -4.263 24.543 1.00 89.06 206 ARG A C 1
ATOM 1640 O O . ARG A 1 206 ? -7.961 -5.327 24.266 1.00 89.06 206 ARG A O 1
ATOM 1647 N N . TYR A 1 207 ? -7.836 -3.143 24.798 1.00 89.50 207 TYR A N 1
ATOM 1648 C CA . TYR A 1 207 ? -6.372 -3.077 24.817 1.00 89.50 207 TYR A CA 1
ATOM 1649 C C . TYR A 1 207 ? -5.763 -3.978 25.897 1.00 89.50 207 TYR A C 1
ATOM 1651 O O . TYR A 1 207 ? -4.859 -4.765 25.603 1.00 89.50 207 TYR A O 1
ATOM 1659 N N . ALA A 1 208 ? -6.269 -3.905 27.131 1.00 91.69 208 ALA A N 1
ATOM 1660 C CA . ALA A 1 208 ? -5.812 -4.734 28.244 1.00 91.69 208 ALA A CA 1
ATOM 1661 C C . ALA A 1 208 ? -5.948 -6.226 27.913 1.00 91.69 208 ALA A C 1
ATOM 1663 O O . ALA A 1 208 ? -4.975 -6.979 28.015 1.00 91.69 208 ALA A O 1
ATOM 1664 N N . LYS A 1 209 ? -7.110 -6.625 27.384 1.00 93.31 209 LYS A N 1
ATOM 1665 C CA . LYS A 1 209 ? -7.379 -7.991 26.928 1.00 93.31 209 LYS A CA 1
ATOM 1666 C C . LYS A 1 209 ? -6.416 -8.441 25.830 1.00 93.31 209 LYS A C 1
ATOM 1668 O O . LYS A 1 209 ? -5.848 -9.529 25.926 1.00 93.31 209 LYS A O 1
ATOM 1673 N N . ALA A 1 210 ? -6.176 -7.608 24.815 1.00 89.88 210 ALA A N 1
ATOM 1674 C CA . ALA A 1 210 ? -5.227 -7.912 23.742 1.00 89.88 210 ALA A CA 1
ATOM 1675 C C . ALA A 1 210 ? -3.787 -8.089 24.259 1.00 89.88 210 ALA A C 1
ATOM 1677 O O . ALA A 1 210 ? -3.039 -8.938 23.770 1.00 89.88 210 ALA A O 1
ATOM 1678 N N . LYS A 1 211 ? -3.406 -7.323 25.287 1.00 92.50 211 LYS A N 1
ATOM 1679 C CA . LYS A 1 211 ? -2.109 -7.419 25.968 1.00 92.50 211 LYS A CA 1
ATOM 1680 C C . LYS A 1 211 ? -2.032 -8.510 27.033 1.00 92.50 211 LYS A C 1
ATOM 1682 O O . LYS A 1 211 ? -0.944 -8.724 27.565 1.00 92.50 211 LYS A O 1
ATOM 1687 N N . LYS A 1 212 ? -3.141 -9.195 27.329 1.00 95.88 212 LYS A N 1
ATOM 1688 C CA . LYS A 1 212 ? -3.267 -10.142 28.449 1.00 95.88 212 LYS A CA 1
ATOM 1689 C C . LYS A 1 212 ? -2.898 -9.503 29.798 1.00 95.88 212 LYS A C 1
ATOM 1691 O O . LYS A 1 212 ? -2.270 -10.140 30.638 1.00 95.88 212 LYS A O 1
ATOM 1696 N N . ILE A 1 213 ? -3.251 -8.232 29.979 1.00 94.25 213 ILE A N 1
ATOM 1697 C CA . ILE A 1 213 ? -3.131 -7.506 31.247 1.00 94.25 213 ILE A CA 1
ATOM 1698 C C . ILE A 1 213 ? -4.485 -7.601 31.953 1.00 94.25 213 ILE A C 1
ATOM 1700 O O . ILE A 1 213 ? -5.518 -7.489 31.297 1.00 94.25 213 ILE A O 1
ATOM 1704 N N . ASP A 1 214 ? -4.482 -7.807 33.272 1.00 93.62 214 ASP A N 1
ATOM 1705 C CA . ASP A 1 214 ? -5.706 -7.732 34.075 1.00 93.62 214 ASP A CA 1
ATOM 1706 C C . ASP A 1 214 ? -6.373 -6.363 33.873 1.00 93.62 214 ASP A C 1
ATOM 1708 O O . ASP A 1 214 ? -5.761 -5.323 34.122 1.00 93.62 214 ASP A O 1
ATOM 1712 N N . GLU A 1 215 ? -7.630 -6.375 33.427 1.00 90.12 215 GLU A N 1
ATOM 1713 C CA . GLU A 1 215 ? -8.454 -5.191 33.169 1.00 90.12 215 GLU A CA 1
ATOM 1714 C C . GLU A 1 215 ? -8.589 -4.290 34.412 1.00 90.12 215 GLU A C 1
ATOM 1716 O O . GLU A 1 215 ? -8.767 -3.080 34.283 1.00 90.12 215 GLU A O 1
ATOM 1721 N N . LYS A 1 216 ? -8.428 -4.849 35.621 1.00 89.81 216 LYS A N 1
ATOM 1722 C CA . LYS A 1 216 ? -8.434 -4.096 36.887 1.00 89.81 216 LYS A CA 1
ATOM 1723 C C . LYS A 1 216 ? -7.085 -3.453 37.224 1.00 89.81 216 LYS A C 1
ATOM 1725 O O . LYS A 1 216 ? -7.027 -2.556 38.065 1.00 89.81 216 LYS A O 1
ATOM 1730 N N . ASN A 1 217 ? -5.994 -3.886 36.592 1.00 90.62 217 ASN A N 1
ATOM 1731 C CA . ASN A 1 217 ? -4.649 -3.377 36.853 1.00 90.62 217 ASN A CA 1
ATOM 1732 C C . ASN A 1 217 ? -4.331 -2.168 35.963 1.00 90.62 217 ASN A C 1
ATOM 1734 O O . ASN A 1 217 ? -3.546 -2.227 35.011 1.00 90.62 217 ASN A O 1
ATOM 1738 N N . THR A 1 218 ? -4.944 -1.039 36.302 1.00 85.94 218 THR A N 1
ATOM 1739 C CA . THR A 1 218 ? -4.831 0.226 35.566 1.00 85.94 218 THR A CA 1
ATOM 1740 C C . THR A 1 218 ? -3.385 0.707 35.410 1.00 85.94 218 THR A C 1
ATOM 1742 O O . THR A 1 218 ? -2.991 1.121 34.319 1.00 85.94 218 THR A O 1
ATOM 1745 N N . THR A 1 219 ? -2.556 0.572 36.449 1.00 85.25 219 THR A N 1
ATOM 1746 C CA . THR A 1 219 ? -1.127 0.923 36.414 1.00 85.25 219 THR A CA 1
ATOM 1747 C C . THR A 1 219 ? -0.370 0.115 35.357 1.00 85.25 219 THR A C 1
ATOM 1749 O O . THR A 1 219 ? 0.418 0.675 34.588 1.00 85.25 219 THR A O 1
ATOM 1752 N N . ALA A 1 220 ? -0.615 -1.197 35.269 1.00 89.06 220 ALA A N 1
ATOM 1753 C CA . ALA A 1 220 ? 0.004 -2.042 34.249 1.00 89.06 220 ALA A CA 1
ATOM 1754 C C . ALA A 1 220 ? -0.451 -1.654 32.834 1.00 89.06 220 ALA A C 1
ATOM 1756 O O . ALA A 1 220 ? 0.381 -1.583 31.926 1.00 89.06 220 ALA A O 1
ATOM 1757 N N . ILE A 1 221 ? -1.739 -1.338 32.654 1.00 87.50 221 ILE A N 1
ATOM 1758 C CA . ILE A 1 221 ? -2.290 -0.887 31.369 1.00 87.50 221 ILE A CA 1
ATOM 1759 C C . ILE A 1 221 ? -1.622 0.419 30.920 1.00 87.50 221 ILE A C 1
ATOM 1761 O O . ILE A 1 221 ? -1.118 0.498 29.798 1.00 87.50 221 ILE A O 1
ATOM 1765 N N . VAL A 1 222 ? -1.541 1.420 31.803 1.00 82.94 222 VAL A N 1
ATOM 1766 C CA . VAL A 1 222 ? -0.908 2.718 31.514 1.00 82.94 222 VAL A CA 1
ATOM 1767 C C . VAL A 1 222 ? 0.577 2.553 31.192 1.00 82.94 222 VAL A C 1
ATOM 1769 O O . VAL A 1 222 ? 1.069 3.137 30.225 1.00 82.94 222 VAL A O 1
ATOM 1772 N N . ASN A 1 223 ? 1.306 1.740 31.959 1.00 87.00 223 ASN A N 1
ATOM 1773 C CA . ASN A 1 223 ? 2.723 1.482 31.701 1.00 87.00 223 ASN A CA 1
ATOM 1774 C C . ASN A 1 223 ? 2.942 0.783 30.353 1.00 87.00 223 ASN A C 1
ATOM 1776 O O . ASN A 1 223 ? 3.860 1.148 29.612 1.00 87.00 223 ASN A O 1
ATOM 1780 N N . ALA A 1 224 ? 2.077 -0.171 30.000 1.00 90.88 224 ALA A N 1
ATOM 1781 C CA . ALA A 1 224 ? 2.105 -0.820 28.697 1.00 90.88 224 ALA A CA 1
ATOM 1782 C C . ALA A 1 224 ? 1.808 0.173 27.563 1.00 90.88 224 ALA A C 1
ATOM 1784 O O . ALA A 1 224 ? 2.532 0.178 26.573 1.00 90.88 224 ALA A O 1
ATOM 1785 N N . LEU A 1 225 ? 0.803 1.045 27.715 1.00 86.06 225 LEU A N 1
ATOM 1786 C CA . LEU A 1 225 ? 0.483 2.088 26.731 1.00 86.06 225 LEU A CA 1
ATOM 1787 C C . LEU A 1 225 ? 1.653 3.057 26.536 1.00 86.06 225 LEU A C 1
ATOM 1789 O O . LEU A 1 225 ? 2.059 3.311 25.408 1.00 86.06 225 LEU A O 1
ATOM 1793 N N . LYS A 1 226 ? 2.258 3.551 27.624 1.00 84.38 226 LYS A N 1
ATOM 1794 C CA . LYS A 1 226 ? 3.447 4.421 27.560 1.00 84.38 226 LYS A CA 1
ATOM 1795 C C . LYS A 1 226 ? 4.614 3.744 26.846 1.00 84.38 226 LYS A C 1
ATOM 1797 O O . LYS A 1 226 ? 5.343 4.391 26.095 1.00 84.38 226 LYS A O 1
ATOM 1802 N N . LYS A 1 227 ? 4.829 2.449 27.094 1.00 91.25 227 LYS A N 1
ATOM 1803 C CA . LYS A 1 227 ? 5.842 1.657 26.389 1.00 91.25 227 LYS A CA 1
ATOM 1804 C C . LYS A 1 227 ? 5.526 1.575 24.897 1.00 91.25 227 LYS A C 1
ATOM 1806 O O . LYS A 1 227 ? 6.385 1.915 24.094 1.00 91.25 227 LYS A O 1
ATOM 1811 N N . ASP A 1 228 ? 4.303 1.204 24.546 1.00 91.50 228 ASP A N 1
ATOM 1812 C CA . ASP A 1 228 ? 3.860 1.076 23.162 1.00 91.50 228 ASP A CA 1
ATOM 1813 C C . ASP A 1 228 ? 3.942 2.410 22.398 1.00 91.50 228 ASP A C 1
ATOM 1815 O O . ASP A 1 228 ? 4.425 2.427 21.273 1.00 91.50 228 ASP A O 1
ATOM 1819 N N . VAL A 1 229 ? 3.583 3.542 23.014 1.00 83.06 229 VAL A N 1
ATOM 1820 C CA . VAL A 1 229 ? 3.747 4.882 22.418 1.00 83.06 229 VAL A CA 1
ATOM 1821 C C . VAL A 1 229 ? 5.222 5.203 22.157 1.00 83.06 229 VAL A C 1
ATOM 1823 O O . VAL A 1 229 ? 5.565 5.674 21.074 1.00 83.06 229 VAL A O 1
ATOM 1826 N N . ARG A 1 230 ? 6.118 4.916 23.114 1.00 86.19 230 ARG A N 1
ATOM 1827 C CA . ARG A 1 230 ? 7.571 5.100 22.925 1.00 86.19 230 ARG A CA 1
ATOM 1828 C C . ARG A 1 230 ? 8.124 4.209 21.815 1.00 86.19 230 ARG A C 1
ATOM 1830 O O . ARG A 1 230 ? 8.955 4.655 21.035 1.00 86.19 230 ARG A O 1
ATOM 1837 N N . GLU A 1 231 ? 7.635 2.977 21.728 1.00 89.38 231 GLU A N 1
ATOM 1838 C CA . GLU A 1 231 ? 7.979 2.013 20.679 1.00 89.38 231 GLU A CA 1
ATOM 1839 C C . GLU A 1 231 ? 7.257 2.280 19.348 1.00 89.38 231 GLU A C 1
ATOM 1841 O O . GLU A 1 231 ? 7.417 1.501 18.409 1.00 89.38 231 GLU A O 1
ATOM 1846 N N . GLN A 1 232 ? 6.469 3.361 19.251 1.00 89.31 232 GLN A N 1
ATOM 1847 C CA . GLN A 1 232 ? 5.707 3.718 18.054 1.00 89.31 232 GLN A CA 1
ATOM 1848 C C . GLN A 1 232 ? 4.771 2.583 17.600 1.00 89.31 232 GLN A C 1
ATOM 1850 O O . GLN A 1 232 ? 4.549 2.351 16.416 1.00 89.31 232 GLN A O 1
ATOM 1855 N N . VAL A 1 233 ? 4.216 1.835 18.550 1.00 89.75 233 VAL A N 1
ATOM 1856 C CA . VAL A 1 233 ? 3.319 0.717 18.282 1.00 89.75 233 VAL A CA 1
ATOM 1857 C C . VAL A 1 233 ? 1.965 1.230 17.813 1.00 89.75 233 VAL A C 1
ATOM 1859 O O . VAL A 1 233 ? 1.345 2.112 18.407 1.00 89.75 233 VAL A O 1
ATOM 1862 N N . TYR A 1 234 ? 1.474 0.604 16.757 1.00 86.38 234 TYR A N 1
ATOM 1863 C CA . TYR A 1 234 ? 0.178 0.865 16.168 1.00 86.38 234 TYR A CA 1
ATOM 1864 C C . TYR A 1 234 ? -0.715 -0.380 16.302 1.00 86.38 234 TYR A C 1
ATOM 1866 O O . TYR A 1 234 ? -0.258 -1.494 16.041 1.00 86.38 234 TYR A O 1
ATOM 1874 N N . TYR A 1 235 ? -1.967 -0.195 16.734 1.00 86.19 235 TYR A N 1
ATOM 1875 C CA . TYR A 1 235 ? -2.973 -1.257 16.816 1.00 86.19 235 TYR A CA 1
ATOM 1876 C C . TYR A 1 235 ? -4.103 -0.986 15.841 1.00 86.19 235 TYR A C 1
ATOM 1878 O O . TYR A 1 235 ? -4.608 0.133 15.748 1.00 86.19 235 TYR A O 1
ATOM 1886 N N . THR A 1 236 ? -4.526 -2.032 15.149 1.00 83.56 236 THR A N 1
ATOM 1887 C CA . THR A 1 236 ? -5.733 -1.992 14.323 1.00 83.56 236 THR A CA 1
ATOM 1888 C C . THR A 1 236 ? -6.978 -2.191 15.175 1.00 83.56 236 THR A C 1
ATOM 1890 O O . THR A 1 236 ? -6.875 -2.490 16.364 1.00 83.56 236 THR A O 1
ATOM 1893 N N . GLU A 1 237 ? -8.161 -2.067 14.576 1.00 77.81 237 GLU A N 1
ATOM 1894 C CA . GLU A 1 237 ? -9.440 -2.304 15.265 1.00 77.81 237 GLU A CA 1
ATOM 1895 C C . GLU A 1 237 ? -9.536 -3.719 15.865 1.00 77.81 237 GLU A C 1
ATOM 1897 O O . GLU A 1 237 ? -10.138 -3.913 16.919 1.00 77.81 237 GLU A O 1
ATOM 1902 N N . ASN A 1 238 ? -8.878 -4.711 15.250 1.00 82.19 238 ASN A N 1
ATOM 1903 C CA . ASN A 1 238 ? -8.782 -6.074 15.787 1.00 82.19 238 ASN A CA 1
ATOM 1904 C C . ASN A 1 238 ? -7.578 -6.273 16.724 1.00 82.19 238 ASN A C 1
ATOM 1906 O O . ASN A 1 238 ? -7.187 -7.407 17.006 1.00 82.19 238 ASN A O 1
ATOM 1910 N N . TYR A 1 239 ? -6.958 -5.185 17.186 1.00 84.62 239 TYR A N 1
ATOM 1911 C CA . TYR A 1 239 ? -5.792 -5.180 18.070 1.00 84.62 239 TYR A CA 1
ATOM 1912 C C . TYR A 1 239 ? -4.576 -5.923 17.525 1.00 84.62 239 TYR A C 1
ATOM 1914 O O . TYR A 1 239 ? -3.731 -6.436 18.268 1.00 84.62 239 TYR A O 1
ATOM 1922 N N . LYS A 1 240 ? -4.426 -5.938 16.202 1.00 87.75 240 LYS A N 1
ATOM 1923 C CA . LYS A 1 240 ? -3.218 -6.455 15.582 1.00 87.75 240 LYS A CA 1
ATOM 1924 C C . LYS A 1 240 ? -2.091 -5.448 15.733 1.00 87.7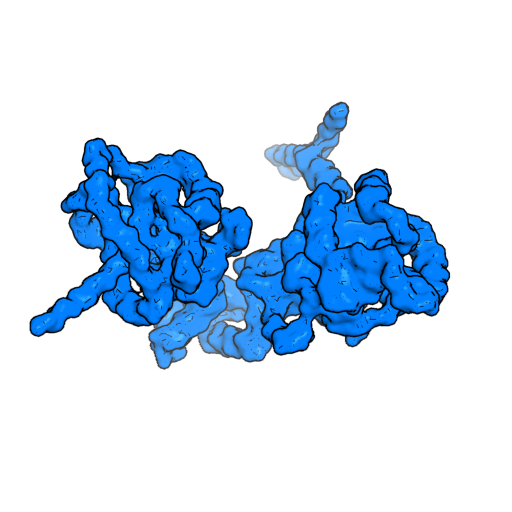5 240 LYS A C 1
ATOM 1926 O O . LYS A 1 240 ? -2.227 -4.289 15.350 1.00 87.75 240 LYS A O 1
ATOM 1931 N N . LYS A 1 241 ? -0.975 -5.909 16.297 1.00 90.50 241 LYS A N 1
ATOM 1932 C CA . LYS A 1 241 ? 0.196 -5.079 16.572 1.00 90.50 241 LYS A CA 1
ATOM 1933 C C . LYS A 1 241 ? 1.021 -4.849 15.303 1.00 90.50 241 LYS A C 1
ATOM 1935 O O . LYS A 1 241 ? 1.480 -5.806 14.682 1.00 90.50 241 LYS A O 1
ATOM 1940 N N . PHE A 1 242 ? 1.287 -3.586 15.004 1.00 92.50 242 PHE A N 1
ATOM 1941 C CA . PHE A 1 242 ? 2.240 -3.113 14.004 1.00 92.50 242 PHE A CA 1
ATOM 1942 C C . PHE A 1 242 ? 3.135 -2.027 14.607 1.00 92.50 242 PHE A C 1
ATOM 1944 O O . PHE A 1 242 ? 2.952 -1.618 15.754 1.00 92.50 242 PHE A O 1
ATOM 1951 N N . TYR A 1 243 ? 4.110 -1.553 13.838 1.00 92.94 243 TYR A N 1
ATOM 1952 C CA . TYR A 1 243 ? 5.025 -0.501 14.269 1.00 92.94 243 TYR A CA 1
ATOM 1953 C C . TYR A 1 243 ? 5.016 0.635 13.256 1.00 92.94 243 TYR A C 1
ATOM 1955 O O . TYR A 1 243 ? 5.245 0.405 12.069 1.00 92.94 243 TYR A O 1
ATOM 1963 N N . LYS A 1 244 ? 4.772 1.855 13.724 1.00 91.62 244 LYS A N 1
ATOM 1964 C CA . LYS A 1 244 ? 5.033 3.071 12.964 1.00 91.62 244 LYS A CA 1
ATOM 1965 C C . LYS A 1 244 ? 6.537 3.237 12.799 1.00 91.62 244 LYS A C 1
ATOM 1967 O O . LYS A 1 244 ? 7.346 2.881 13.657 1.00 91.62 244 LYS A O 1
ATOM 1972 N N . GLY A 1 245 ? 6.910 3.753 11.649 1.00 90.94 245 GLY A N 1
ATOM 1973 C CA . GLY A 1 245 ? 8.264 4.118 11.308 1.00 90.94 245 GLY A CA 1
ATOM 1974 C C . GLY A 1 245 ? 8.256 5.418 10.536 1.00 90.94 245 GLY A C 1
ATOM 1975 O O . GLY A 1 245 ? 7.216 5.915 10.112 1.00 90.94 245 GLY A O 1
ATOM 1976 N N . GLN A 1 246 ? 9.450 5.941 10.339 1.00 91.25 246 GLN A N 1
ATOM 1977 C CA . GLN A 1 246 ? 9.692 7.040 9.432 1.00 91.25 246 GLN A CA 1
ATOM 1978 C C . GLN A 1 246 ? 10.653 6.544 8.367 1.00 91.25 246 GLN A C 1
ATOM 1980 O O . GLN A 1 246 ? 11.657 5.906 8.693 1.00 91.25 246 GLN A O 1
ATOM 1985 N N . LEU A 1 247 ? 10.326 6.803 7.107 1.00 89.06 247 LEU A N 1
ATOM 1986 C CA . LEU A 1 247 ? 11.215 6.536 5.990 1.00 89.06 247 LEU A CA 1
ATOM 1987 C C . LEU A 1 247 ? 11.557 7.846 5.308 1.00 89.06 247 LEU A C 1
ATOM 1989 O O . LEU A 1 247 ? 10.674 8.630 4.964 1.00 89.06 247 LEU A O 1
ATOM 1993 N N . LYS A 1 248 ? 12.857 8.071 5.115 1.00 86.31 248 LYS A N 1
ATOM 1994 C CA . LYS A 1 248 ? 13.328 9.162 4.275 1.00 86.31 248 LYS A CA 1
ATOM 1995 C C . LYS A 1 248 ? 13.139 8.742 2.825 1.00 86.31 248 LYS A C 1
ATOM 1997 O O . LYS A 1 248 ? 13.798 7.831 2.333 1.00 86.31 248 LYS A O 1
ATOM 2002 N N . ILE A 1 249 ? 12.196 9.396 2.176 1.00 80.25 249 ILE A N 1
ATOM 2003 C CA . ILE A 1 249 ? 11.746 9.125 0.828 1.00 80.25 249 ILE A CA 1
ATOM 2004 C C . ILE A 1 249 ? 11.969 10.432 0.061 1.00 80.25 249 ILE A C 1
ATOM 2006 O O . ILE A 1 249 ? 11.205 11.379 0.210 1.00 80.25 249 ILE A O 1
ATOM 2010 N N . THR A 1 250 ? 13.043 10.513 -0.732 1.00 72.81 250 THR A N 1
ATOM 2011 C CA . THR A 1 250 ? 13.596 11.776 -1.277 1.00 72.81 250 THR A CA 1
ATOM 2012 C C . THR A 1 250 ? 14.045 12.747 -0.172 1.00 72.81 250 THR A C 1
ATOM 2014 O O . THR A 1 250 ? 14.779 12.356 0.739 1.00 72.81 250 THR A O 1
ATOM 2017 N N . ASP A 1 251 ? 13.594 13.998 -0.244 1.00 77.50 251 ASP A N 1
ATOM 2018 C CA . ASP A 1 251 ? 13.860 15.081 0.700 1.00 77.50 251 ASP A CA 1
ATOM 2019 C C . ASP A 1 251 ? 12.794 15.156 1.803 1.00 77.50 251 ASP A C 1
ATOM 2021 O O . ASP A 1 251 ? 12.845 16.030 2.666 1.00 77.50 251 ASP A O 1
ATOM 2025 N N . GLN A 1 252 ? 11.824 14.236 1.791 1.00 81.75 252 GLN A N 1
ATOM 2026 C CA . GLN A 1 252 ? 10.737 14.180 2.758 1.00 81.75 252 GLN A CA 1
ATOM 2027 C C . GLN A 1 252 ? 10.843 12.930 3.629 1.00 81.75 252 GLN A C 1
ATOM 2029 O O . GLN A 1 252 ? 11.255 11.856 3.191 1.00 81.75 252 GLN A O 1
ATOM 2034 N N . THR A 1 253 ? 10.458 13.076 4.891 1.00 88.19 253 THR A N 1
ATOM 2035 C CA . THR A 1 253 ? 10.283 11.950 5.805 1.00 88.19 253 THR A CA 1
ATOM 2036 C C . THR A 1 253 ? 8.803 11.597 5.831 1.00 88.19 253 THR A C 1
ATOM 2038 O O . THR A 1 253 ? 7.988 12.398 6.285 1.00 88.19 253 THR A O 1
ATOM 2041 N N . GLU A 1 254 ? 8.452 10.412 5.342 1.00 89.12 254 GLU A N 1
ATOM 2042 C CA . GLU A 1 254 ? 7.084 9.894 5.375 1.00 89.12 254 GLU A CA 1
ATOM 2043 C C . GLU A 1 254 ? 6.888 8.985 6.596 1.00 89.12 254 GLU A C 1
ATOM 2045 O O . GLU A 1 254 ? 7.763 8.185 6.943 1.00 89.12 254 GLU A O 1
ATOM 2050 N N . GLU A 1 255 ? 5.723 9.081 7.244 1.00 89.25 255 GLU A N 1
ATOM 2051 C CA . GLU A 1 255 ? 5.287 8.084 8.223 1.00 89.25 255 GLU A CA 1
ATOM 2052 C C . GLU A 1 255 ? 4.827 6.822 7.487 1.00 89.25 255 GLU A C 1
ATOM 2054 O O . GLU A 1 255 ? 4.056 6.878 6.527 1.00 89.25 255 GLU A O 1
ATOM 2059 N N . VAL A 1 256 ? 5.300 5.670 7.947 1.00 92.88 256 VAL A N 1
ATOM 2060 C CA . VAL A 1 256 ? 4.962 4.367 7.375 1.00 92.88 256 VAL A CA 1
ATOM 2061 C C . VAL A 1 256 ? 4.608 3.377 8.469 1.00 92.88 256 VAL A C 1
ATOM 2063 O O . VAL A 1 256 ? 5.009 3.532 9.622 1.00 92.88 256 VAL A O 1
ATOM 2066 N N . ILE A 1 257 ? 3.908 2.307 8.105 1.00 94.06 257 ILE A N 1
ATOM 2067 C CA . ILE A 1 257 ? 3.667 1.177 9.001 1.00 94.06 257 ILE A CA 1
ATOM 2068 C C . ILE A 1 257 ? 4.511 -0.012 8.553 1.00 94.06 257 ILE A C 1
ATOM 2070 O O . ILE A 1 257 ? 4.382 -0.501 7.433 1.00 94.06 257 ILE A O 1
ATOM 2074 N N . LYS A 1 258 ? 5.383 -0.492 9.438 1.00 94.94 258 LYS A N 1
ATOM 2075 C CA . LYS A 1 258 ? 6.247 -1.652 9.210 1.00 94.94 258 LYS A CA 1
ATOM 2076 C C . LYS A 1 258 ? 5.431 -2.935 9.349 1.00 94.94 258 LYS A C 1
ATOM 2078 O O . LYS A 1 258 ? 4.908 -3.227 10.426 1.00 94.94 258 LYS A O 1
ATOM 2083 N N . LEU A 1 259 ? 5.359 -3.722 8.275 1.00 94.44 259 LEU A N 1
ATOM 2084 C CA . LEU A 1 259 ? 4.735 -5.052 8.291 1.00 94.44 259 LEU A CA 1
ATOM 2085 C C . LEU A 1 259 ? 5.736 -6.156 8.637 1.00 94.44 259 LEU A C 1
ATOM 2087 O O . LEU A 1 259 ? 5.365 -7.172 9.225 1.00 94.44 259 LEU A O 1
ATOM 2091 N N . ALA A 1 260 ? 6.993 -5.976 8.231 1.00 95.44 260 ALA A N 1
ATOM 2092 C CA . ALA A 1 260 ? 8.113 -6.873 8.497 1.00 95.44 260 ALA A CA 1
ATOM 2093 C C . ALA A 1 260 ? 9.441 -6.097 8.422 1.00 95.44 260 ALA A C 1
ATOM 2095 O O . ALA A 1 260 ? 9.455 -4.903 8.117 1.00 95.44 260 ALA A O 1
ATOM 2096 N N . LYS A 1 261 ? 10.573 -6.772 8.683 1.00 94.75 261 LYS A N 1
ATOM 2097 C CA . LYS A 1 261 ? 11.904 -6.198 8.416 1.00 94.75 261 LYS A CA 1
ATOM 2098 C C . LYS A 1 261 ? 11.964 -5.806 6.931 1.00 94.75 261 LYS A C 1
ATOM 2100 O O . LYS A 1 261 ? 11.765 -6.660 6.075 1.00 94.75 261 LYS A O 1
ATOM 2105 N N . ASN A 1 262 ? 12.204 -4.524 6.657 1.00 95.81 262 ASN A N 1
ATOM 2106 C CA . ASN A 1 262 ? 12.360 -3.942 5.318 1.00 95.81 262 ASN A CA 1
ATOM 2107 C C . ASN A 1 262 ? 11.122 -4.079 4.401 1.00 95.81 262 ASN A C 1
ATOM 2109 O O . ASN A 1 262 ? 11.238 -4.039 3.175 1.00 95.81 262 ASN A O 1
ATOM 2113 N N . VAL A 1 263 ? 9.932 -4.247 4.992 1.00 96.81 263 VAL A N 1
ATOM 2114 C CA . VAL A 1 263 ? 8.642 -4.136 4.297 1.00 96.81 263 VA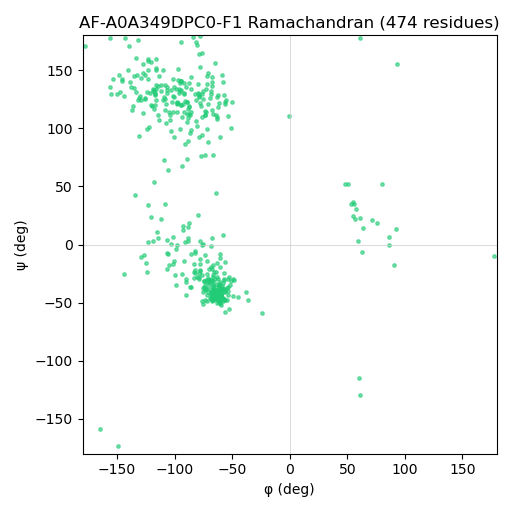L A CA 1
ATOM 2115 C C . V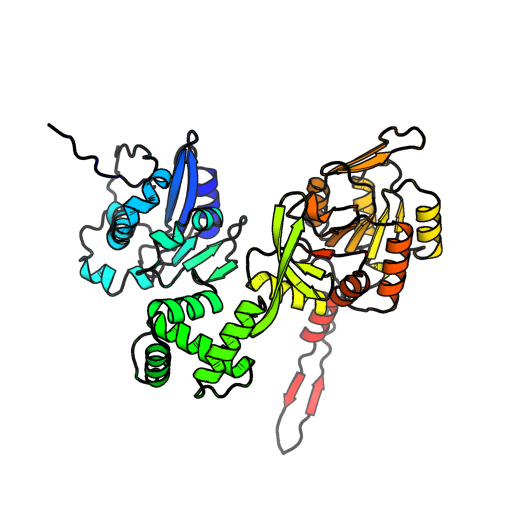AL A 1 263 ? 7.777 -3.156 5.069 1.00 96.81 263 VAL A C 1
ATOM 2117 O O . VAL A 1 263 ? 7.343 -3.436 6.193 1.00 96.81 263 VAL A O 1
ATOM 2120 N N . SER A 1 264 ? 7.504 -2.027 4.438 1.00 95.75 264 SER A N 1
ATOM 2121 C CA . SER A 1 264 ? 6.720 -0.939 5.000 1.00 95.75 264 SER A CA 1
ATOM 2122 C C . SER A 1 264 ? 5.536 -0.617 4.101 1.00 95.75 264 SER A C 1
ATOM 2124 O O . SER A 1 264 ? 5.510 -0.955 2.921 1.00 95.75 264 SER A O 1
ATOM 2126 N N . VAL A 1 265 ? 4.538 0.039 4.671 1.00 93.31 265 VAL A N 1
ATOM 2127 C CA . VAL A 1 265 ? 3.318 0.453 3.986 1.00 93.31 265 VAL A CA 1
ATOM 2128 C C . VAL A 1 265 ? 3.163 1.939 4.149 1.00 93.31 265 VAL A C 1
ATOM 2130 O O . VAL A 1 265 ? 3.214 2.447 5.273 1.00 93.31 265 VAL A O 1
ATOM 2133 N N . ARG A 1 266 ? 2.910 2.617 3.036 1.00 89.44 266 ARG A N 1
ATOM 2134 C CA . ARG A 1 266 ? 2.392 3.976 3.064 1.00 89.44 266 ARG A CA 1
ATOM 2135 C C . ARG A 1 266 ? 0.963 3.926 3.524 1.00 89.44 266 ARG A C 1
ATOM 2137 O O . ARG A 1 266 ? 0.130 3.292 2.887 1.00 89.44 266 ARG A O 1
ATOM 2144 N N . THR A 1 267 ? 0.658 4.595 4.619 1.00 75.00 267 THR A N 1
ATOM 2145 C CA . THR A 1 267 ? -0.740 4.748 4.970 1.00 75.00 267 THR A CA 1
ATOM 2146 C C . THR A 1 267 ? -1.003 6.078 5.637 1.00 75.00 267 THR A C 1
ATOM 2148 O O . THR A 1 267 ? -0.227 6.553 6.462 1.00 75.00 267 THR A O 1
ATOM 2151 N N . ARG A 1 268 ? -2.147 6.654 5.275 1.00 67.81 268 ARG A N 1
ATOM 2152 C CA . ARG A 1 268 ? -2.797 7.738 6.014 1.00 67.81 268 ARG A CA 1
ATOM 2153 C C . ARG A 1 268 ? -3.800 7.182 7.033 1.00 67.81 268 ARG A C 1
ATOM 2155 O O . ARG A 1 268 ? -4.248 7.914 7.913 1.00 67.81 268 ARG A O 1
ATOM 2162 N N . HIS A 1 269 ? -4.154 5.897 6.923 1.00 68.25 269 HIS A N 1
ATOM 2163 C CA . HIS A 1 269 ? -5.215 5.254 7.686 1.00 68.25 269 HIS A CA 1
ATOM 2164 C C . HIS A 1 269 ? -4.815 3.875 8.222 1.00 68.25 269 HIS A C 1
ATOM 2166 O O . HIS A 1 269 ? -4.565 2.907 7.505 1.00 68.25 269 HIS A O 1
ATOM 2172 N N . ALA A 1 270 ? -4.850 3.799 9.541 1.00 67.56 270 ALA A N 1
ATOM 2173 C CA . ALA A 1 270 ? -4.918 2.607 10.367 1.00 67.56 270 ALA A CA 1
ATOM 2174 C C . ALA A 1 270 ? -5.519 1.341 9.702 1.00 67.56 270 ALA A C 1
ATOM 2176 O O . ALA A 1 270 ? -4.861 0.304 9.581 1.00 67.56 270 ALA A O 1
ATOM 2177 N N . ASN A 1 271 ? -6.768 1.448 9.248 1.00 69.94 271 ASN A N 1
ATOM 2178 C CA . ASN A 1 271 ? -7.587 0.303 8.844 1.00 69.94 271 ASN A CA 1
ATOM 2179 C C . ASN A 1 271 ? -7.133 -0.348 7.530 1.00 69.94 271 ASN A C 1
ATOM 2181 O O . ASN A 1 271 ? -7.267 -1.562 7.366 1.00 69.94 271 ASN A O 1
ATOM 2185 N N . ASP A 1 272 ? -6.520 0.425 6.632 1.00 80.19 272 ASP A N 1
ATOM 2186 C CA . ASP A 1 272 ? -6.038 -0.081 5.343 1.00 80.19 272 ASP A CA 1
ATOM 2187 C C . ASP A 1 272 ? -4.881 -1.076 5.522 1.00 80.19 272 ASP A C 1
ATOM 2189 O O . ASP A 1 272 ? -4.710 -2.004 4.729 1.00 80.19 272 ASP A O 1
ATOM 2193 N N . VAL A 1 273 ? -4.109 -0.928 6.604 1.00 86.31 273 VAL A N 1
ATOM 2194 C CA . VAL A 1 273 ? -2.942 -1.770 6.893 1.00 86.31 273 VAL A CA 1
ATOM 2195 C C . VAL A 1 273 ? -3.353 -3.195 7.211 1.00 86.31 273 VAL A C 1
ATOM 2197 O O . VAL A 1 273 ? -2.748 -4.134 6.697 1.00 86.31 273 VAL A O 1
ATOM 2200 N N . GLU A 1 274 ? -4.359 -3.385 8.068 1.00 86.94 274 GLU A N 1
ATOM 2201 C CA . GLU A 1 274 ? -4.791 -4.734 8.426 1.00 86.94 274 GLU A CA 1
ATOM 2202 C C . GLU A 1 274 ? -5.450 -5.433 7.250 1.00 86.94 274 GLU A C 1
ATOM 2204 O O . GLU A 1 274 ? -5.101 -6.581 6.972 1.00 86.94 274 GLU A O 1
ATOM 2209 N N . ALA A 1 275 ? -6.355 -4.742 6.554 1.00 84.25 275 ALA A N 1
ATOM 2210 C CA . ALA A 1 275 ? -7.026 -5.287 5.383 1.00 84.25 275 ALA A CA 1
ATOM 2211 C C . ALA A 1 275 ? -6.002 -5.740 4.335 1.00 84.25 275 ALA A C 1
ATOM 2213 O O . ALA A 1 275 ? -6.048 -6.885 3.882 1.00 84.25 275 ALA A O 1
ATOM 2214 N N . MET A 1 276 ? -5.015 -4.892 4.031 1.00 87.62 276 MET A N 1
ATOM 2215 C CA . MET A 1 276 ? -3.944 -5.251 3.112 1.00 87.62 276 MET A CA 1
ATOM 2216 C C . MET A 1 276 ? -3.066 -6.380 3.661 1.00 87.62 276 MET A C 1
ATOM 2218 O O . MET A 1 276 ? -2.775 -7.323 2.938 1.00 87.62 276 MET A O 1
ATOM 2222 N N . TYR A 1 277 ? -2.651 -6.347 4.929 1.00 91.00 277 TYR A N 1
ATOM 2223 C CA . TYR A 1 277 ? -1.830 -7.418 5.504 1.00 91.00 277 TYR A CA 1
ATOM 2224 C C . TYR A 1 277 ? -2.541 -8.776 5.447 1.00 91.00 277 TYR A C 1
ATOM 2226 O O . TYR A 1 277 ? -1.922 -9.795 5.138 1.00 91.00 277 TYR A O 1
ATOM 2234 N N . VAL A 1 278 ? -3.835 -8.804 5.776 1.00 87.81 278 VAL A N 1
ATOM 2235 C CA . VAL A 1 278 ? -4.666 -10.011 5.708 1.00 87.81 278 VAL A CA 1
ATOM 2236 C C . VAL A 1 278 ? -4.810 -10.476 4.262 1.00 87.81 278 VAL A C 1
ATOM 2238 O O . VAL A 1 278 ? -4.613 -11.665 4.013 1.00 87.81 278 VAL A O 1
ATOM 2241 N N . SER A 1 279 ? -5.081 -9.558 3.329 1.00 86.69 279 SER A N 1
ATOM 2242 C CA . SER A 1 279 ? -5.123 -9.838 1.888 1.00 86.69 279 SER A CA 1
ATOM 2243 C C . SER A 1 279 ? -3.802 -10.451 1.417 1.00 86.69 279 SER A C 1
ATOM 2245 O O . SER A 1 279 ? -3.787 -11.615 1.028 1.00 86.69 279 SER A O 1
ATOM 2247 N N . LEU A 1 280 ? -2.667 -9.771 1.608 1.00 90.38 280 LEU A N 1
ATOM 2248 C CA . LEU A 1 280 ? -1.346 -10.231 1.167 1.00 90.38 280 LEU A CA 1
ATOM 2249 C C . LEU A 1 280 ? -0.954 -11.598 1.747 1.00 90.38 280 LEU A C 1
ATOM 2251 O O . LEU A 1 280 ? -0.349 -12.414 1.048 1.00 90.38 280 LEU A O 1
ATOM 2255 N N . LYS A 1 281 ? -1.287 -11.870 3.019 1.00 91.06 281 LYS A N 1
ATOM 2256 C CA . LYS A 1 281 ? -1.040 -13.181 3.644 1.00 91.06 281 LYS A CA 1
ATOM 2257 C C . LYS A 1 281 ? -1.971 -14.275 3.131 1.00 91.06 281 LYS A C 1
ATOM 2259 O O . LYS A 1 281 ? -1.561 -15.431 3.033 1.00 91.06 281 LYS A O 1
ATOM 2264 N N . GLY A 1 282 ? -3.232 -13.941 2.868 1.00 87.06 282 GLY A N 1
ATOM 2265 C CA . GLY A 1 282 ? -4.225 -14.876 2.342 1.00 87.06 282 GLY A CA 1
ATOM 2266 C C . GLY A 1 282 ? -4.042 -15.165 0.852 1.00 87.06 282 GLY A C 1
ATOM 2267 O O . GLY A 1 282 ? -4.410 -16.243 0.381 1.00 87.06 282 GLY A O 1
ATOM 2268 N N . GLN A 1 283 ? -3.451 -14.221 0.125 1.00 86.31 283 GLN A N 1
ATOM 2269 C CA . GLN A 1 283 ? -3.277 -14.238 -1.316 1.00 86.31 283 GLN A CA 1
ATOM 2270 C C . GLN A 1 283 ? -2.157 -15.193 -1.722 1.00 86.31 283 GLN A C 1
ATOM 2272 O O . GLN A 1 283 ? -0.972 -14.853 -1.763 1.00 86.31 283 GLN A O 1
ATOM 2277 N N . ARG A 1 284 ? -2.562 -16.420 -2.046 1.00 88.31 284 ARG A N 1
ATOM 2278 C CA . ARG A 1 284 ? -1.705 -17.387 -2.733 1.00 88.31 284 ARG A CA 1
ATOM 2279 C C . ARG A 1 284 ? -1.520 -16.975 -4.187 1.00 88.31 284 ARG A C 1
ATOM 2281 O O . ARG A 1 284 ? -2.465 -16.486 -4.800 1.00 88.31 284 ARG A O 1
ATOM 2288 N N . TYR A 1 285 ? -0.336 -17.224 -4.733 1.00 86.62 285 TYR A N 1
ATOM 2289 C CA . TYR A 1 285 ? -0.052 -16.999 -6.148 1.00 86.62 285 TYR A CA 1
ATOM 2290 C C . TYR A 1 285 ? 0.429 -18.282 -6.816 1.00 86.62 285 TYR A C 1
ATOM 2292 O O . TYR A 1 285 ? 1.091 -19.121 -6.198 1.00 86.62 285 TYR A O 1
ATOM 2300 N N . LEU A 1 286 ? 0.147 -18.414 -8.109 1.00 88.06 286 LEU A N 1
ATOM 2301 C CA . LEU A 1 286 ? 0.867 -19.352 -8.955 1.00 88.06 286 LEU A CA 1
ATOM 2302 C C . LEU A 1 286 ? 2.108 -18.676 -9.518 1.00 88.06 286 LEU A C 1
ATOM 2304 O O . LEU A 1 286 ? 2.049 -17.545 -9.988 1.00 88.06 286 LEU A O 1
ATOM 2308 N N . LYS A 1 287 ? 3.234 -19.392 -9.559 1.00 91.69 287 LYS A N 1
ATOM 2309 C CA . LYS A 1 287 ? 4.485 -18.859 -10.132 1.00 91.69 287 LYS A CA 1
ATOM 2310 C C . LYS A 1 287 ? 4.283 -18.331 -11.561 1.00 91.69 287 LYS A C 1
ATOM 2312 O O . LYS A 1 287 ? 4.825 -17.288 -11.896 1.00 91.69 287 LYS A O 1
ATOM 2317 N N . LYS A 1 288 ? 3.433 -19.000 -12.353 1.00 92.00 288 LYS A N 1
ATOM 2318 C CA . LYS A 1 288 ? 3.072 -18.592 -13.722 1.00 92.00 288 LYS A CA 1
ATOM 2319 C C . LYS A 1 288 ? 2.265 -17.293 -13.814 1.00 92.00 288 LYS A C 1
ATOM 2321 O O . LYS A 1 288 ? 2.190 -16.729 -14.897 1.00 92.00 288 LYS A O 1
ATOM 2326 N N . GLU A 1 289 ? 1.650 -16.830 -12.726 1.00 92.38 289 GLU A N 1
ATOM 2327 C CA . GLU A 1 289 ? 0.895 -15.567 -12.674 1.00 92.38 289 GLU A CA 1
ATOM 2328 C C . GLU A 1 289 ? 1.800 -14.360 -12.389 1.00 92.38 289 GLU A C 1
ATOM 2330 O O . GLU A 1 289 ? 1.341 -13.220 -12.474 1.00 92.38 289 GLU A O 1
ATOM 2335 N N . ILE A 1 290 ? 3.073 -14.597 -12.069 1.00 94.88 290 ILE A N 1
ATOM 2336 C CA . ILE A 1 290 ? 4.074 -13.553 -11.869 1.00 94.88 290 ILE A CA 1
ATOM 2337 C C . ILE A 1 290 ? 4.833 -13.322 -13.178 1.00 9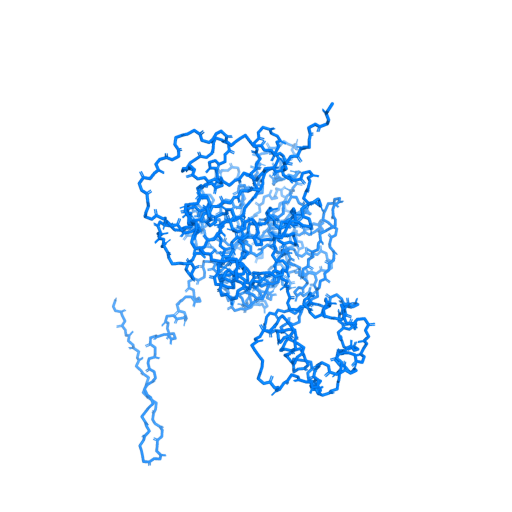4.88 290 ILE A C 1
ATOM 2339 O O . ILE A 1 290 ? 5.134 -14.264 -13.913 1.00 94.88 290 ILE A O 1
ATOM 2343 N N . GLU A 1 291 ? 5.138 -12.062 -13.472 1.00 96.12 291 GLU A N 1
ATOM 2344 C CA . GLU A 1 291 ? 5.984 -11.661 -14.594 1.00 96.12 291 GLU A CA 1
ATOM 2345 C C . GLU A 1 291 ? 6.986 -10.594 -14.146 1.00 96.12 291 GLU A C 1
ATOM 2347 O O . GLU A 1 291 ? 6.607 -9.627 -13.484 1.00 96.12 291 GLU A O 1
ATOM 2352 N N . ILE A 1 292 ? 8.251 -10.738 -14.541 1.00 96.81 292 ILE A N 1
ATOM 2353 C CA . ILE A 1 292 ? 9.238 -9.659 -14.450 1.00 96.81 292 ILE A CA 1
ATOM 2354 C C . ILE A 1 292 ? 9.340 -8.961 -15.801 1.00 96.81 292 ILE A C 1
ATOM 2356 O O . ILE A 1 292 ? 9.672 -9.572 -16.813 1.00 96.81 292 ILE A O 1
ATOM 2360 N N . ILE A 1 293 ? 9.084 -7.663 -15.814 1.00 95.25 293 ILE A N 1
ATOM 2361 C CA . ILE A 1 293 ? 9.172 -6.822 -17.000 1.00 95.25 293 ILE A CA 1
ATOM 2362 C C . ILE A 1 293 ? 10.456 -6.011 -16.881 1.00 95.25 293 ILE A C 1
ATOM 2364 O O . ILE A 1 293 ? 10.541 -5.100 -16.058 1.00 95.25 293 ILE A O 1
ATOM 2368 N N . SER A 1 294 ? 11.465 -6.365 -17.676 1.00 95.00 294 SER A N 1
ATOM 2369 C CA . SER A 1 294 ? 12.745 -5.659 -17.681 1.00 95.00 294 SER A CA 1
ATOM 2370 C C . SER A 1 294 ? 12.737 -4.533 -18.706 1.00 95.00 294 SER A C 1
ATOM 2372 O O . SER A 1 294 ? 12.520 -4.758 -19.897 1.00 95.00 294 SER A O 1
ATOM 2374 N N . LEU A 1 295 ? 13.014 -3.332 -18.212 1.00 93.00 295 LEU A N 1
ATOM 2375 C CA . LEU A 1 295 ? 13.310 -2.108 -18.957 1.00 93.00 295 LEU A CA 1
ATOM 2376 C C . LEU A 1 295 ? 14.818 -1.812 -18.981 1.00 93.00 295 LEU A C 1
ATOM 2378 O O . LEU A 1 295 ? 15.237 -0.740 -19.415 1.00 93.00 295 LEU A O 1
ATOM 2382 N N . VAL A 1 296 ? 15.630 -2.735 -18.462 1.00 90.81 296 VAL A N 1
ATOM 2383 C CA . VAL A 1 296 ? 17.087 -2.625 -18.415 1.00 90.81 296 VAL A CA 1
ATOM 2384 C C . VAL A 1 296 ? 17.666 -3.212 -19.701 1.00 90.81 296 VAL A C 1
ATOM 2386 O O . VAL A 1 296 ? 17.441 -4.390 -19.981 1.00 90.81 296 VAL A O 1
ATOM 2389 N N . ASP A 1 297 ? 18.428 -2.406 -20.439 1.00 88.81 297 ASP A N 1
ATOM 2390 C CA . ASP A 1 297 ? 19.212 -2.832 -21.607 1.00 88.81 297 ASP A CA 1
ATOM 2391 C C . ASP A 1 297 ? 20.642 -3.183 -21.148 1.00 88.81 297 ASP A C 1
ATOM 2393 O O . ASP A 1 297 ? 21.593 -2.438 -21.361 1.00 88.81 297 ASP A O 1
ATOM 2397 N N . ASP A 1 298 ? 20.757 -4.268 -20.375 1.00 89.19 298 ASP A N 1
ATOM 2398 C CA . ASP A 1 298 ? 22.021 -4.774 -19.822 1.00 89.19 298 ASP A CA 1
ATOM 2399 C C . ASP A 1 298 ? 22.136 -6.289 -20.033 1.00 89.19 298 ASP A C 1
ATOM 2401 O O . ASP A 1 298 ? 21.229 -7.068 -19.707 1.00 89.19 298 ASP A O 1
ATOM 2405 N N . ASP A 1 299 ? 23.292 -6.704 -20.541 1.00 93.25 299 ASP A N 1
ATOM 2406 C CA . ASP A 1 299 ? 23.618 -8.087 -20.878 1.00 93.25 299 ASP A CA 1
ATOM 2407 C C . ASP A 1 299 ? 23.557 -9.014 -19.660 1.00 93.25 299 ASP A C 1
ATOM 2409 O O . ASP A 1 299 ? 23.019 -10.123 -19.740 1.00 93.25 299 ASP A O 1
ATOM 2413 N N . ALA A 1 300 ? 24.096 -8.580 -18.518 1.00 95.94 300 ALA A N 1
ATOM 2414 C CA . ALA A 1 300 ? 24.162 -9.411 -17.319 1.00 95.94 300 ALA A CA 1
ATOM 2415 C C . ALA A 1 300 ? 22.761 -9.677 -16.751 1.00 95.94 300 ALA A C 1
ATOM 2417 O O . ALA A 1 300 ? 22.411 -10.818 -16.426 1.00 95.94 300 ALA A O 1
ATOM 2418 N N . THR A 1 301 ? 21.927 -8.639 -16.694 1.00 95.38 301 THR A N 1
ATOM 2419 C CA . THR A 1 301 ? 20.525 -8.726 -16.274 1.00 95.38 301 THR A CA 1
ATOM 2420 C C . THR A 1 301 ? 19.731 -9.629 -17.217 1.00 95.38 301 THR A C 1
ATOM 2422 O O . THR A 1 301 ? 19.021 -10.527 -16.759 1.00 95.38 301 THR A O 1
ATOM 2425 N N . THR A 1 302 ? 19.908 -9.456 -18.529 1.00 95.19 302 THR A N 1
ATOM 2426 C CA . THR A 1 302 ? 19.237 -10.258 -19.561 1.00 95.19 302 THR A CA 1
ATOM 2427 C C . THR A 1 302 ? 19.587 -11.740 -19.452 1.00 95.19 302 THR A C 1
ATOM 2429 O O . THR A 1 302 ? 18.689 -12.581 -19.361 1.00 95.19 302 THR A O 1
ATOM 2432 N N . ARG A 1 303 ? 20.881 -12.077 -19.368 1.00 96.94 303 ARG A N 1
ATOM 2433 C CA . ARG A 1 303 ? 21.337 -13.468 -19.196 1.00 96.94 303 ARG A CA 1
ATOM 2434 C C . ARG A 1 303 ? 20.790 -14.085 -17.910 1.00 96.94 303 ARG A C 1
ATOM 2436 O O . ARG A 1 303 ? 20.396 -15.250 -17.905 1.00 96.94 303 ARG A O 1
ATOM 2443 N N . THR A 1 304 ? 20.727 -13.312 -16.827 1.00 97.94 304 THR A N 1
ATOM 2444 C CA . THR A 1 304 ? 20.202 -13.783 -15.535 1.00 97.94 304 THR A CA 1
ATOM 2445 C C . THR A 1 304 ? 18.704 -14.083 -15.612 1.00 97.94 304 THR A C 1
ATOM 2447 O O . THR A 1 304 ? 18.270 -15.142 -15.153 1.00 97.94 304 THR A O 1
ATOM 2450 N N . LEU A 1 305 ? 17.915 -13.206 -16.242 1.00 96.94 305 LEU A N 1
ATOM 2451 C CA . LEU A 1 305 ? 16.482 -13.423 -16.477 1.00 96.94 305 LEU A CA 1
ATOM 2452 C C . LEU A 1 305 ? 16.231 -14.673 -17.323 1.00 96.94 305 LEU A C 1
ATOM 2454 O O . LEU A 1 305 ? 15.431 -15.522 -16.934 1.00 96.94 305 LEU A O 1
ATOM 2458 N N . GLN A 1 306 ? 16.958 -14.826 -18.430 1.00 96.06 306 GLN A N 1
ATOM 2459 C CA . GLN A 1 306 ? 16.838 -15.991 -19.308 1.00 96.06 306 GLN A CA 1
ATOM 2460 C C . GLN A 1 306 ? 17.223 -17.290 -18.592 1.00 96.06 306 GLN A C 1
ATOM 2462 O O . GLN A 1 306 ? 16.542 -18.301 -18.747 1.00 96.06 306 GLN A O 1
ATOM 2467 N N . LYS A 1 307 ? 18.273 -17.262 -17.762 1.00 97.50 307 LYS A N 1
ATOM 2468 C CA . LYS A 1 307 ? 18.740 -18.426 -16.997 1.00 97.50 307 LYS A CA 1
ATOM 2469 C C . LYS A 1 307 ? 17.763 -18.845 -15.897 1.00 97.50 307 LYS A C 1
ATOM 2471 O O . LYS A 1 307 ? 17.557 -20.037 -15.689 1.00 97.50 307 LYS A O 1
ATOM 2476 N N . LEU A 1 308 ? 17.213 -17.890 -15.144 1.00 97.62 308 LEU A N 1
ATOM 2477 C CA . LEU A 1 308 ? 16.457 -18.183 -13.920 1.00 97.62 308 LEU A CA 1
ATOM 2478 C C . LEU A 1 308 ? 14.936 -18.156 -14.108 1.00 97.62 308 LEU A C 1
ATOM 2480 O O . LEU A 1 308 ? 14.213 -18.795 -13.343 1.00 97.62 308 LEU A O 1
ATOM 2484 N N . LEU A 1 309 ? 14.423 -17.412 -15.086 1.00 95.44 309 LEU A N 1
ATOM 2485 C CA . LEU A 1 309 ? 12.997 -17.101 -15.215 1.00 95.44 309 LEU A CA 1
ATOM 2486 C C . LEU A 1 309 ? 12.484 -17.279 -16.645 1.00 95.44 309 LEU A C 1
ATOM 2488 O O . LEU A 1 309 ? 11.678 -16.475 -17.100 1.00 95.44 309 LEU A O 1
ATOM 2492 N N . THR A 1 310 ? 12.893 -18.351 -17.324 1.00 90.94 310 THR A N 1
ATOM 2493 C CA . THR A 1 310 ? 12.561 -18.680 -18.728 1.00 90.94 310 THR A CA 1
ATOM 2494 C C . THR A 1 310 ? 11.123 -18.352 -19.160 1.00 90.94 310 THR A C 1
ATOM 2496 O O . THR A 1 310 ? 10.930 -17.821 -20.247 1.00 90.94 310 THR A O 1
ATOM 2499 N N . GLU A 1 311 ? 10.121 -18.601 -18.310 1.00 91.25 311 GLU A N 1
ATOM 2500 C CA . GLU A 1 311 ? 8.692 -18.402 -18.625 1.00 91.25 311 GLU A CA 1
ATOM 2501 C C . GLU A 1 311 ? 8.033 -17.174 -17.963 1.00 91.25 311 GLU A C 1
ATOM 2503 O O . GLU A 1 311 ? 6.874 -16.857 -18.249 1.00 91.25 311 GLU A O 1
ATOM 2508 N N . ASN A 1 312 ? 8.738 -16.497 -17.052 1.00 93.25 312 ASN A N 1
ATOM 2509 C CA . ASN A 1 312 ? 8.184 -15.432 -16.204 1.00 93.25 312 ASN A CA 1
ATOM 2510 C C . ASN A 1 312 ? 8.951 -14.115 -16.353 1.00 93.25 312 ASN A C 1
ATOM 2512 O O . ASN A 1 312 ? 9.110 -13.371 -15.381 1.00 93.25 312 ASN A O 1
ATOM 2516 N N . HIS A 1 313 ? 9.446 -13.836 -17.559 1.00 95.69 313 HIS A N 1
ATOM 2517 C CA . HIS A 1 313 ? 10.039 -12.550 -17.883 1.00 95.69 313 HIS A CA 1
ATOM 2518 C C . HIS A 1 313 ? 9.662 -12.067 -19.284 1.00 95.69 313 HIS A C 1
ATOM 2520 O O . HIS A 1 313 ? 9.478 -12.850 -20.218 1.00 95.69 313 HIS A O 1
ATOM 2526 N N . THR A 1 314 ? 9.612 -10.746 -19.424 1.00 93.06 314 THR A N 1
ATOM 2527 C CA . THR A 1 314 ? 9.495 -10.050 -20.700 1.00 93.06 314 THR A CA 1
ATOM 2528 C C . THR A 1 314 ? 10.560 -8.960 -20.752 1.00 93.06 314 THR A C 1
ATOM 2530 O O . THR A 1 314 ? 10.646 -8.119 -19.857 1.00 93.06 314 THR A O 1
ATOM 2533 N N . LEU A 1 315 ? 11.372 -8.977 -21.807 1.00 90.38 315 LEU A N 1
ATOM 2534 C CA . LEU A 1 315 ? 12.302 -7.899 -22.130 1.00 90.38 315 LEU A CA 1
ATOM 2535 C C . LEU A 1 315 ? 11.558 -6.905 -23.018 1.00 90.38 315 LEU A C 1
ATOM 2537 O O . LEU A 1 315 ? 11.025 -7.295 -24.059 1.00 90.38 315 LEU A O 1
ATOM 2541 N N . ILE A 1 316 ? 11.475 -5.643 -22.606 1.00 82.62 316 ILE A N 1
ATOM 2542 C CA . ILE A 1 316 ? 10.856 -4.615 -23.442 1.00 82.62 316 ILE A CA 1
ATOM 2543 C C . ILE A 1 316 ? 11.883 -4.161 -24.475 1.00 82.62 316 ILE A C 1
ATOM 2545 O O . ILE A 1 316 ? 12.772 -3.362 -24.194 1.00 82.62 316 ILE A O 1
ATOM 2549 N N . THR A 1 317 ? 11.726 -4.656 -25.697 1.00 70.06 317 THR A N 1
ATOM 2550 C CA . THR A 1 317 ? 12.159 -3.933 -26.893 1.00 70.06 317 THR A CA 1
ATOM 2551 C C . THR A 1 317 ? 11.116 -2.846 -27.175 1.00 70.06 317 THR A C 1
ATOM 2553 O O . THR A 1 317 ? 9.966 -2.988 -26.775 1.00 70.06 317 THR A O 1
ATOM 2556 N N . VAL A 1 318 ? 11.496 -1.743 -27.822 1.00 64.31 318 VAL A N 1
ATOM 2557 C CA . VAL A 1 318 ? 10.759 -0.456 -27.967 1.00 64.31 318 VAL A CA 1
ATOM 2558 C C . VAL A 1 318 ? 9.350 -0.550 -28.616 1.00 64.31 318 VAL A C 1
ATOM 2560 O O . VAL A 1 318 ? 8.695 0.455 -28.878 1.00 64.31 318 VAL A O 1
ATOM 2563 N N . ASP A 1 319 ? 8.821 -1.749 -28.842 1.00 62.25 319 ASP A N 1
ATOM 2564 C CA . ASP A 1 319 ? 7.520 -1.989 -29.447 1.00 62.25 319 ASP A CA 1
ATOM 2565 C C . ASP A 1 319 ? 6.362 -1.765 -28.456 1.00 62.25 319 ASP A C 1
ATOM 2567 O O . ASP A 1 319 ? 6.251 -2.413 -27.417 1.00 62.25 319 ASP A O 1
ATOM 2571 N N . ASN A 1 320 ? 5.475 -0.838 -28.834 1.00 71.81 320 ASN A N 1
ATOM 2572 C CA . ASN A 1 320 ? 4.215 -0.410 -28.210 1.00 71.81 320 ASN A CA 1
ATOM 2573 C C . ASN A 1 320 ? 3.800 -1.125 -26.902 1.00 71.81 320 ASN A C 1
ATOM 2575 O O . ASN A 1 320 ? 3.298 -2.253 -26.909 1.00 71.81 320 ASN A O 1
ATOM 2579 N N . ILE A 1 321 ? 3.857 -0.391 -25.788 1.00 80.94 321 ILE A N 1
ATOM 2580 C CA . ILE A 1 321 ? 3.418 -0.810 -24.449 1.00 80.94 321 ILE A CA 1
ATOM 2581 C C . ILE A 1 321 ? 2.002 -1.418 -24.405 1.00 80.94 321 ILE A C 1
ATOM 2583 O O . ILE A 1 321 ? 1.726 -2.320 -23.612 1.00 80.94 321 ILE A O 1
ATOM 2587 N N . LYS A 1 322 ? 1.097 -1.009 -25.305 1.00 80.19 322 LYS A N 1
ATOM 2588 C CA . LYS A 1 322 ? -0.241 -1.613 -25.412 1.00 80.19 322 LYS A CA 1
ATOM 2589 C C . LYS A 1 322 ? -0.162 -3.095 -25.782 1.00 80.19 322 LYS A C 1
ATOM 2591 O O . LYS A 1 322 ? -0.929 -3.904 -25.262 1.00 80.19 322 LYS A O 1
ATOM 2596 N N . LYS A 1 323 ? 0.780 -3.472 -26.653 1.00 84.44 323 LYS A N 1
ATOM 2597 C CA . LYS A 1 323 ? 1.013 -4.864 -27.055 1.00 84.44 323 LYS A CA 1
ATOM 2598 C C . LYS A 1 323 ? 1.534 -5.683 -25.877 1.00 84.44 323 LYS A C 1
ATOM 2600 O O . LYS A 1 323 ? 1.009 -6.775 -25.650 1.00 84.44 323 LYS A O 1
ATOM 2605 N N . LEU A 1 324 ? 2.472 -5.131 -25.100 1.00 85.94 324 LEU A N 1
ATOM 2606 C CA . LEU A 1 324 ? 2.966 -5.729 -23.855 1.00 85.94 324 LEU A CA 1
ATOM 2607 C C . LEU A 1 324 ? 1.805 -6.068 -22.916 1.00 85.94 324 LEU A C 1
ATOM 2609 O O . LEU A 1 324 ? 1.630 -7.231 -22.556 1.00 85.94 324 LEU A O 1
ATOM 2613 N N . PHE A 1 325 ? 0.961 -5.093 -22.578 1.00 84.94 325 PHE A N 1
ATOM 2614 C CA . PHE A 1 325 ? -0.154 -5.356 -21.670 1.00 84.94 325 PHE A CA 1
ATOM 2615 C C . PHE A 1 325 ? -1.225 -6.277 -22.263 1.00 84.94 325 PHE A C 1
ATOM 2617 O O . PHE A 1 325 ? -1.805 -7.089 -21.540 1.00 84.94 325 PHE A O 1
ATOM 2624 N N . SER A 1 326 ? -1.441 -6.248 -23.582 1.00 84.50 326 SER A N 1
ATOM 2625 C CA . SER A 1 326 ? -2.301 -7.240 -24.237 1.00 84.50 326 SER A CA 1
ATOM 2626 C C . SER A 1 326 ? -1.765 -8.665 -24.045 1.00 84.50 326 SER A C 1
ATOM 2628 O O . SER A 1 326 ? -2.536 -9.587 -23.775 1.00 84.50 326 SER A O 1
ATOM 2630 N N . ASN A 1 327 ? -0.442 -8.847 -24.113 1.00 86.94 327 ASN A N 1
ATOM 2631 C CA . ASN A 1 327 ? 0.208 -10.139 -23.917 1.00 86.94 327 ASN A CA 1
ATOM 2632 C C . ASN A 1 327 ? 0.148 -10.576 -22.452 1.00 86.94 327 ASN A C 1
ATOM 2634 O O . ASN A 1 327 ? -0.143 -11.737 -22.181 1.00 86.94 327 ASN A O 1
ATOM 2638 N N . ILE A 1 328 ? 0.351 -9.651 -21.513 1.00 88.00 328 ILE A N 1
ATOM 2639 C CA . ILE A 1 328 ? 0.192 -9.876 -20.068 1.00 88.00 328 ILE A CA 1
ATOM 2640 C C . ILE A 1 328 ? -1.222 -10.376 -19.759 1.00 88.00 328 ILE A C 1
ATOM 2642 O O . ILE A 1 328 ? -1.384 -11.399 -19.088 1.00 88.00 328 ILE A O 1
ATOM 2646 N N . LYS A 1 329 ? -2.244 -9.715 -20.322 1.00 85.81 329 LYS A N 1
ATOM 2647 C CA . LYS A 1 329 ? -3.648 -10.116 -20.180 1.00 85.81 329 LYS A CA 1
ATOM 2648 C C . LYS A 1 329 ? -3.901 -11.507 -20.767 1.00 85.81 329 LYS A C 1
ATOM 2650 O O . LYS A 1 329 ? -4.496 -12.345 -20.095 1.00 85.81 329 LYS A O 1
ATOM 2655 N N . LYS A 1 330 ? -3.406 -11.785 -21.980 1.00 89.00 330 LYS A N 1
ATOM 2656 C CA . LYS A 1 330 ? -3.520 -13.108 -22.630 1.00 89.00 330 LYS A CA 1
ATOM 2657 C C . LYS A 1 330 ? -2.850 -14.218 -21.816 1.00 89.00 330 LYS A C 1
ATOM 2659 O O . LYS A 1 330 ? -3.419 -15.293 -21.667 1.00 89.00 330 LYS A O 1
ATOM 2664 N N . LYS A 1 331 ? -1.675 -13.944 -21.242 1.00 89.06 331 LYS A N 1
ATOM 2665 C CA . LYS A 1 331 ? -0.931 -14.862 -20.364 1.00 89.06 331 LYS A CA 1
ATOM 2666 C C . LYS A 1 331 ? -1.524 -14.968 -18.949 1.00 89.06 331 LYS A C 1
ATOM 2668 O O . LYS A 1 331 ? -0.976 -15.696 -18.126 1.00 89.06 331 LYS A O 1
ATOM 2673 N N . LYS A 1 332 ? -2.619 -14.250 -18.657 1.00 90.19 332 LYS A N 1
ATOM 2674 C CA . LYS A 1 332 ? -3.276 -14.183 -17.342 1.00 90.19 332 LYS A CA 1
ATOM 2675 C C . LYS A 1 332 ? -2.317 -13.815 -16.197 1.00 90.19 332 LYS A C 1
ATOM 2677 O O . LYS A 1 332 ? -2.478 -14.303 -15.082 1.00 90.19 332 LYS A O 1
ATOM 2682 N N . LYS A 1 333 ? -1.321 -12.963 -16.453 1.00 92.12 333 LYS A N 1
ATOM 2683 C CA . LYS A 1 333 ? -0.389 -12.487 -15.417 1.00 92.12 333 LYS A CA 1
ATOM 2684 C C . LYS A 1 333 ? -1.102 -11.513 -14.481 1.00 92.12 333 LYS A C 1
ATOM 2686 O O . LYS A 1 333 ? -1.883 -10.691 -14.953 1.00 92.12 333 LYS A O 1
ATOM 2691 N N . LYS A 1 334 ? -0.846 -11.623 -13.175 1.00 91.00 334 LYS A N 1
ATOM 2692 C CA . LYS A 1 334 ? -1.577 -10.926 -12.099 1.00 91.00 334 LYS A CA 1
ATOM 2693 C C . LYS A 1 334 ? -0.686 -10.096 -11.189 1.00 91.00 334 LYS A C 1
ATOM 2695 O O . LYS A 1 334 ? -1.178 -9.144 -10.593 1.00 91.00 334 LYS A O 1
ATOM 2700 N N . THR A 1 335 ? 0.602 -10.419 -11.113 1.00 94.12 335 THR A N 1
ATOM 2701 C CA . THR A 1 335 ? 1.592 -9.603 -10.406 1.00 94.12 335 THR A CA 1
ATOM 2702 C C . THR A 1 335 ? 2.770 -9.340 -11.324 1.00 94.12 335 THR A C 1
ATOM 2704 O O . THR A 1 335 ? 3.374 -10.274 -11.849 1.00 94.12 335 THR A O 1
ATOM 2707 N N . LEU A 1 336 ? 3.088 -8.067 -11.518 1.00 95.50 336 LEU A N 1
ATOM 2708 C CA . LEU A 1 336 ? 4.140 -7.607 -12.408 1.00 95.50 336 LEU A CA 1
ATOM 2709 C C . LEU A 1 336 ? 5.218 -6.895 -11.598 1.00 95.50 336 LEU A C 1
ATOM 2711 O O . LEU A 1 336 ? 4.920 -5.974 -10.838 1.00 95.50 336 LEU A O 1
ATOM 2715 N N . PHE A 1 337 ? 6.470 -7.288 -11.801 1.00 96.81 337 PHE A N 1
ATOM 2716 C CA . PHE A 1 337 ? 7.633 -6.582 -11.273 1.00 96.81 337 PHE A CA 1
ATOM 2717 C C . PHE A 1 337 ? 8.292 -5.803 -12.408 1.00 96.81 337 PHE A C 1
ATOM 2719 O O . PHE A 1 337 ? 8.850 -6.408 -13.319 1.00 96.81 337 PHE A O 1
ATOM 2726 N N . PHE A 1 338 ? 8.224 -4.473 -12.373 1.00 96.06 338 PHE A N 1
ATOM 2727 C CA . PHE A 1 338 ? 8.875 -3.618 -13.369 1.00 96.06 338 PHE A CA 1
ATOM 2728 C C . PHE A 1 338 ? 10.299 -3.306 -12.926 1.00 96.06 338 PHE A C 1
ATOM 2730 O O . PHE A 1 338 ? 10.489 -2.557 -11.976 1.00 96.06 338 PHE A O 1
ATOM 2737 N N . LEU A 1 339 ? 11.294 -3.868 -13.600 1.00 96.38 339 LEU A N 1
ATOM 2738 C CA . LEU A 1 339 ? 12.708 -3.695 -13.283 1.00 96.38 339 LEU A CA 1
ATOM 2739 C C . LEU A 1 339 ? 13.334 -2.696 -14.260 1.00 96.38 339 LEU A C 1
ATOM 2741 O O . LEU A 1 339 ? 13.278 -2.922 -15.465 1.00 96.38 339 LEU A O 1
ATOM 2745 N N . GLY A 1 340 ? 13.936 -1.605 -13.782 1.00 94.50 340 GLY A N 1
ATOM 2746 C CA . GLY A 1 340 ? 14.464 -0.579 -14.692 1.00 94.50 340 GLY A CA 1
ATOM 2747 C C . GLY A 1 340 ? 15.175 0.596 -14.028 1.00 94.50 340 GLY A C 1
ATOM 2748 O O . GLY A 1 340 ? 15.118 0.777 -12.811 1.00 94.50 340 GLY A O 1
ATOM 2749 N N . HIS A 1 341 ? 15.826 1.423 -14.850 1.00 93.62 341 HIS A N 1
ATOM 2750 C CA . HIS A 1 341 ? 16.386 2.704 -14.420 1.00 93.62 341 HIS A CA 1
ATOM 2751 C C . HIS A 1 341 ? 15.289 3.771 -14.345 1.00 93.62 341 HIS A C 1
ATOM 2753 O O . HIS A 1 341 ? 14.435 3.835 -15.228 1.00 93.62 341 HIS A O 1
ATOM 2759 N N . ILE A 1 342 ? 15.306 4.601 -13.298 1.00 93.31 342 ILE A N 1
ATOM 2760 C CA . ILE A 1 342 ? 14.325 5.672 -13.100 1.00 93.31 342 ILE A CA 1
ATOM 2761 C C . ILE A 1 342 ? 15.024 7.026 -13.147 1.00 93.31 342 ILE A C 1
ATOM 2763 O O . ILE A 1 342 ? 15.918 7.296 -12.347 1.00 93.31 342 ILE A O 1
ATOM 2767 N N . GLU A 1 343 ? 14.543 7.894 -14.035 1.00 93.00 343 GLU A N 1
ATOM 2768 C CA . GLU A 1 343 ? 14.936 9.299 -14.123 1.00 93.00 343 GLU A CA 1
ATOM 2769 C C . GLU A 1 343 ? 13.710 10.173 -13.840 1.00 93.00 343 GLU A C 1
ATOM 2771 O O . GLU A 1 343 ? 12.681 10.097 -14.523 1.00 93.00 343 GLU A O 1
ATOM 2776 N N . GLY A 1 344 ? 13.792 11.005 -12.799 1.00 92.06 344 GLY A N 1
ATOM 2777 C CA . GLY A 1 344 ? 12.642 11.773 -12.327 1.00 92.06 344 GLY A CA 1
ATOM 2778 C C . GLY A 1 344 ? 11.499 10.849 -11.896 1.00 92.06 344 GLY A C 1
ATOM 2779 O O . GLY A 1 344 ? 11.642 10.102 -10.934 1.00 92.06 344 GLY A O 1
ATOM 2780 N N . LYS A 1 345 ? 10.364 10.903 -12.604 1.00 92.81 345 LYS A N 1
ATOM 2781 C CA . LYS A 1 345 ? 9.159 10.088 -12.338 1.00 92.81 345 LYS A CA 1
ATOM 2782 C C . LYS A 1 345 ? 8.877 9.050 -13.427 1.00 92.81 345 LYS A C 1
ATOM 2784 O O . LYS A 1 345 ? 7.727 8.660 -13.623 1.00 92.81 345 LYS A O 1
ATOM 2789 N N . SER A 1 346 ? 9.888 8.662 -14.200 1.00 94.81 346 SER A N 1
ATOM 2790 C CA . SER A 1 346 ? 9.728 7.730 -15.319 1.00 94.81 346 SER A CA 1
ATOM 2791 C C . SER A 1 346 ? 10.788 6.650 -15.295 1.00 94.81 346 SER A C 1
ATOM 2793 O O . SER A 1 346 ? 11.940 6.930 -14.973 1.00 94.81 346 SER A O 1
ATOM 2795 N N . PHE A 1 347 ? 10.419 5.447 -15.719 1.00 94.00 347 PHE A N 1
ATOM 2796 C CA . PHE A 1 347 ? 11.409 4.529 -16.246 1.00 94.00 347 PHE A CA 1
ATOM 2797 C C . PHE A 1 347 ? 11.950 5.061 -17.563 1.00 94.00 347 PHE A C 1
ATOM 2799 O O . PHE A 1 347 ? 11.177 5.523 -18.406 1.00 94.00 347 PHE A O 1
ATOM 2806 N N . VAL A 1 348 ? 13.264 4.971 -17.725 1.00 92.81 348 VAL A N 1
ATOM 2807 C CA . VAL A 1 348 ? 13.961 5.370 -18.945 1.00 92.81 348 VAL A CA 1
ATOM 2808 C C . VAL A 1 348 ? 14.873 4.232 -19.367 1.00 92.81 348 VAL A C 1
ATOM 2810 O O . VAL A 1 348 ? 15.678 3.741 -18.577 1.00 92.81 348 VAL A O 1
ATOM 2813 N N . THR A 1 349 ? 14.744 3.825 -20.624 1.00 90.75 349 THR A N 1
ATOM 2814 C CA . THR A 1 349 ? 15.658 2.885 -21.271 1.00 90.75 349 THR A CA 1
ATOM 2815 C C . THR A 1 349 ? 16.467 3.654 -22.300 1.00 90.75 349 THR A C 1
ATOM 2817 O O . THR A 1 349 ? 15.904 4.346 -23.156 1.00 90.75 349 THR A O 1
ATOM 2820 N N . ARG A 1 350 ? 17.790 3.536 -22.220 1.00 89.88 350 ARG A N 1
ATOM 2821 C CA . ARG A 1 350 ? 18.738 4.164 -23.142 1.00 89.88 350 ARG A CA 1
ATOM 2822 C C . ARG A 1 350 ? 19.503 3.087 -23.896 1.00 89.88 350 ARG A C 1
ATOM 2824 O O . ARG A 1 350 ? 19.676 1.995 -23.369 1.00 89.88 350 ARG A O 1
ATOM 2831 N N . ASP A 1 351 ? 19.914 3.390 -25.120 1.00 87.88 351 ASP A N 1
ATOM 2832 C CA . ASP A 1 351 ? 20.808 2.520 -25.883 1.00 87.88 351 ASP A CA 1
ATOM 2833 C C . ASP A 1 351 ? 22.272 2.651 -25.423 1.00 87.88 351 ASP A C 1
ATOM 2835 O O . ASP A 1 351 ? 22.606 3.461 -24.554 1.00 87.88 351 ASP A O 1
ATOM 2839 N N . ALA A 1 352 ? 23.166 1.879 -26.047 1.00 86.56 352 ALA A N 1
ATOM 2840 C CA . ALA A 1 352 ? 24.607 1.932 -25.787 1.00 86.56 352 ALA A CA 1
ATOM 2841 C C . ALA A 1 352 ? 25.252 3.307 -26.081 1.00 86.56 352 ALA A C 1
ATOM 2843 O O . ALA A 1 352 ? 26.318 3.603 -25.549 1.00 86.56 352 ALA A O 1
ATOM 2844 N N . ASN A 1 353 ? 24.604 4.162 -26.884 1.00 90.31 353 ASN A N 1
ATOM 2845 C CA . ASN A 1 353 ? 25.029 5.538 -27.167 1.00 90.31 353 ASN A CA 1
ATOM 2846 C C . ASN A 1 353 ? 24.375 6.559 -26.215 1.00 90.31 353 ASN A C 1
ATOM 2848 O O . ASN A 1 353 ? 24.422 7.763 -26.469 1.00 90.31 353 ASN A O 1
ATOM 2852 N N . ASN A 1 354 ? 23.742 6.094 -25.131 1.00 89.44 354 ASN A N 1
ATOM 2853 C CA . ASN A 1 354 ? 23.015 6.897 -24.148 1.00 89.44 354 ASN A CA 1
ATOM 2854 C C . ASN A 1 354 ? 21.776 7.638 -24.706 1.00 89.44 354 ASN A C 1
ATOM 2856 O O . ASN A 1 354 ? 21.215 8.523 -24.045 1.00 89.44 354 ASN A O 1
ATOM 2860 N N . LYS A 1 355 ? 21.301 7.275 -25.904 1.00 92.00 355 LYS A N 1
ATOM 2861 C CA . LYS A 1 355 ? 20.085 7.839 -26.498 1.00 92.00 355 LYS A CA 1
ATOM 2862 C C . LYS A 1 355 ? 18.860 7.167 -25.891 1.00 92.00 355 LYS A C 1
ATOM 2864 O O . LYS A 1 355 ? 18.760 5.944 -25.844 1.00 92.00 355 LYS A O 1
ATOM 2869 N N . GLU A 1 356 ? 17.906 7.977 -25.442 1.00 92.50 356 GLU A N 1
ATOM 2870 C CA . GLU A 1 356 ? 16.627 7.487 -24.929 1.00 92.50 356 GLU A CA 1
ATOM 2871 C C . GLU A 1 356 ? 15.868 6.729 -26.022 1.00 92.50 356 GLU A C 1
ATOM 2873 O O . GLU A 1 356 ? 15.573 7.265 -27.091 1.00 92.50 356 GLU A O 1
ATOM 2878 N N . ARG A 1 357 ? 15.564 5.463 -25.741 1.00 88.88 357 ARG A N 1
ATOM 2879 C CA . ARG A 1 357 ? 14.775 4.588 -26.610 1.00 88.88 357 ARG A CA 1
ATOM 2880 C C . ARG A 1 357 ? 13.323 4.515 -26.173 1.00 88.88 357 ARG A C 1
ATOM 2882 O O . ARG A 1 357 ? 12.437 4.346 -27.004 1.00 88.88 357 ARG A O 1
ATOM 2889 N N . PHE A 1 358 ? 13.094 4.570 -24.866 1.00 90.62 358 PHE A N 1
ATOM 2890 C CA . PHE A 1 358 ? 11.789 4.338 -24.279 1.00 90.62 358 PHE A CA 1
ATOM 2891 C C . PHE A 1 358 ? 11.661 5.068 -22.946 1.00 90.62 358 PHE A C 1
ATOM 2893 O O . PHE A 1 358 ? 12.606 5.112 -22.154 1.00 90.62 358 PHE A O 1
ATOM 2900 N N . ARG A 1 359 ? 10.462 5.591 -22.696 1.00 92.56 359 ARG A N 1
ATOM 2901 C CA . ARG A 1 359 ? 10.086 6.239 -21.448 1.00 92.56 359 ARG A CA 1
ATOM 2902 C C . ARG A 1 359 ? 8.690 5.798 -21.052 1.00 92.56 359 ARG A C 1
ATOM 2904 O O . ARG A 1 359 ? 7.787 5.766 -21.882 1.00 92.56 359 ARG A O 1
ATOM 2911 N N . LEU A 1 360 ? 8.533 5.481 -19.774 1.00 91.88 360 LEU A N 1
ATOM 2912 C CA . LEU A 1 360 ? 7.253 5.126 -19.180 1.00 91.88 360 LEU A CA 1
ATOM 2913 C C . LEU A 1 360 ? 7.123 5.815 -17.834 1.00 91.88 360 LEU A C 1
ATOM 2915 O O . LEU A 1 360 ? 7.896 5.544 -16.913 1.00 91.88 360 LEU A O 1
ATOM 2919 N N . THR A 1 361 ? 6.155 6.710 -17.708 1.00 92.94 361 THR A N 1
ATOM 2920 C CA . THR A 1 361 ? 5.924 7.404 -16.447 1.00 92.94 361 THR A CA 1
ATOM 2921 C C . THR A 1 361 ? 5.348 6.443 -15.408 1.00 92.94 361 THR A C 1
ATOM 2923 O O . THR A 1 361 ? 4.593 5.515 -15.705 1.00 92.94 361 THR A O 1
ATOM 2926 N N . LEU A 1 362 ? 5.683 6.676 -14.143 1.00 89.50 362 LEU A N 1
ATOM 2927 C CA . LEU A 1 362 ? 5.120 5.918 -13.027 1.00 89.50 362 LEU A CA 1
ATOM 2928 C C . LEU A 1 362 ? 3.603 6.163 -12.866 1.00 89.50 362 LEU A C 1
ATOM 2930 O O . LEU A 1 362 ? 2.899 5.301 -12.347 1.00 89.50 362 LEU A O 1
ATOM 2934 N N . GLY A 1 363 ? 3.091 7.301 -13.356 1.00 88.00 363 GLY A N 1
ATOM 2935 C CA . GLY A 1 363 ? 1.653 7.579 -13.440 1.00 88.00 363 GLY A CA 1
ATOM 2936 C C . GLY A 1 363 ? 0.939 6.661 -14.435 1.00 88.00 363 GLY A C 1
ATOM 2937 O O . GLY A 1 363 ? -0.038 6.015 -14.068 1.00 88.00 363 GLY A O 1
ATOM 2938 N N . GLU A 1 364 ? 1.483 6.507 -15.647 1.00 90.19 364 GLU A N 1
ATOM 2939 C CA . GLU A 1 364 ? 0.951 5.562 -16.641 1.00 90.19 364 GLU A CA 1
ATOM 2940 C C . GLU A 1 364 ? 0.951 4.123 -16.114 1.00 90.19 364 GLU A C 1
ATOM 2942 O O . GLU A 1 364 ? 0.006 3.375 -16.350 1.00 90.19 364 GLU A O 1
ATOM 2947 N N . ILE A 1 365 ? 1.978 3.726 -15.354 1.00 90.00 365 ILE A N 1
ATOM 2948 C CA . ILE A 1 365 ? 2.012 2.408 -14.703 1.00 90.00 365 ILE A CA 1
ATOM 2949 C C . ILE A 1 365 ? 0.829 2.225 -13.747 1.00 90.00 365 ILE A C 1
ATOM 2951 O O . ILE A 1 365 ? 0.183 1.178 -13.789 1.00 90.00 365 ILE A O 1
ATOM 2955 N N . ALA A 1 366 ? 0.511 3.228 -12.927 1.00 86.69 366 ALA A N 1
ATOM 2956 C CA . ALA A 1 366 ? -0.641 3.173 -12.027 1.00 86.69 366 ALA A CA 1
ATOM 2957 C C . ALA A 1 366 ? -1.978 3.093 -12.792 1.00 86.69 366 ALA A C 1
ATOM 2959 O O . ALA A 1 366 ? -2.908 2.409 -12.354 1.00 86.69 366 ALA A O 1
ATOM 2960 N N . ASP A 1 367 ? -2.080 3.739 -13.955 1.00 86.31 367 ASP A N 1
ATOM 2961 C CA . ASP A 1 367 ? -3.257 3.627 -14.820 1.00 86.31 367 ASP A CA 1
ATOM 2962 C C . ASP A 1 367 ? -3.377 2.227 -15.433 1.00 86.31 367 ASP A C 1
ATOM 2964 O O . ASP A 1 367 ? -4.465 1.644 -15.448 1.00 86.31 367 ASP A O 1
ATOM 2968 N N . TYR A 1 368 ? -2.263 1.633 -15.864 1.00 88.19 368 TYR A N 1
ATOM 2969 C CA . TYR A 1 368 ? -2.243 0.264 -16.378 1.00 88.19 368 TYR A CA 1
ATOM 2970 C C . TYR A 1 368 ? -2.561 -0.780 -15.310 1.00 88.19 368 TYR A C 1
ATOM 2972 O O . TYR A 1 368 ? -3.269 -1.749 -15.591 1.00 88.19 368 TYR A O 1
ATOM 2980 N N . GLU A 1 369 ? -2.102 -0.572 -14.080 1.00 88.25 369 GLU A N 1
ATOM 2981 C CA . GLU A 1 369 ? -2.449 -1.404 -12.932 1.00 88.25 369 GLU A CA 1
ATOM 2982 C C . GLU A 1 369 ? -3.979 -1.522 -12.770 1.00 88.25 369 GLU A C 1
ATOM 2984 O O . GLU A 1 369 ? -4.517 -2.614 -12.558 1.00 88.25 369 GLU A O 1
ATOM 2989 N N . LYS A 1 370 ? -4.697 -0.398 -12.918 1.00 85.56 370 LYS A N 1
ATOM 2990 C CA . LYS A 1 370 ? -6.166 -0.341 -12.857 1.00 85.56 370 LYS A CA 1
ATOM 2991 C C . LYS A 1 370 ? -6.811 -0.933 -14.104 1.00 85.56 370 LYS A C 1
ATOM 2993 O O . LYS A 1 370 ? -7.723 -1.746 -13.989 1.00 85.56 370 LYS A O 1
ATOM 2998 N N . LEU A 1 371 ? -6.337 -0.539 -15.285 1.00 85.12 371 LEU A N 1
ATOM 2999 C CA . LEU A 1 371 ? -6.917 -0.938 -16.568 1.00 85.12 371 LEU A CA 1
ATOM 3000 C C . LEU A 1 371 ? -6.860 -2.455 -16.792 1.00 85.12 371 LEU A C 1
ATOM 3002 O O . LEU A 1 371 ? -7.775 -3.029 -17.385 1.00 85.12 371 LEU A O 1
ATOM 3006 N N . PHE A 1 372 ? -5.789 -3.105 -16.334 1.00 85.38 372 PHE A N 1
ATOM 3007 C CA . PHE A 1 372 ? -5.559 -4.532 -16.558 1.00 85.38 372 PHE A CA 1
ATOM 3008 C C . PHE A 1 372 ? -5.854 -5.419 -15.345 1.00 85.38 372 PHE A C 1
ATOM 3010 O O . PHE A 1 372 ? -5.719 -6.635 -15.468 1.00 85.38 372 PHE A O 1
ATOM 3017 N N . ASP A 1 373 ? -6.293 -4.842 -14.222 1.00 86.50 373 ASP A N 1
ATOM 3018 C CA . ASP A 1 373 ? -6.566 -5.559 -12.968 1.00 86.50 373 ASP A CA 1
ATOM 3019 C C . ASP A 1 373 ? -5.386 -6.451 -12.530 1.00 86.50 373 ASP A C 1
ATOM 3021 O O . ASP A 1 373 ? -5.508 -7.659 -12.305 1.00 86.50 373 ASP A O 1
ATOM 3025 N N . VAL A 1 374 ? -4.201 -5.844 -12.462 1.00 90.50 374 VAL A N 1
ATOM 3026 C CA . VAL A 1 374 ? -2.946 -6.493 -12.051 1.00 90.50 374 VAL A CA 1
ATOM 3027 C C . VAL A 1 374 ? -2.340 -5.750 -10.869 1.00 90.50 374 VAL A C 1
ATOM 3029 O O . VAL A 1 374 ? -2.623 -4.579 -10.673 1.00 90.50 374 VAL A O 1
ATOM 3032 N N . ASN A 1 375 ? -1.485 -6.407 -10.095 1.00 92.12 375 ASN A N 1
ATOM 3033 C CA . ASN A 1 375 ? -0.652 -5.761 -9.085 1.00 92.12 375 ASN A CA 1
ATOM 3034 C C . ASN A 1 375 ? 0.684 -5.387 -9.726 1.00 92.12 375 ASN A C 1
ATOM 3036 O O . ASN A 1 375 ? 1.313 -6.246 -10.347 1.00 92.12 375 ASN A O 1
ATOM 3040 N N . ILE A 1 376 ? 1.134 -4.141 -9.577 1.00 93.81 376 ILE A N 1
ATOM 3041 C CA . ILE A 1 376 ? 2.430 -3.704 -10.105 1.00 93.81 376 ILE A CA 1
ATOM 3042 C C . ILE A 1 376 ? 3.347 -3.283 -8.962 1.00 93.81 376 ILE A C 1
ATOM 3044 O O . ILE A 1 376 ? 2.971 -2.498 -8.095 1.00 93.81 376 ILE A O 1
ATOM 3048 N N . ILE A 1 377 ? 4.570 -3.813 -8.978 1.00 95.75 377 ILE A N 1
ATOM 3049 C CA . ILE A 1 377 ? 5.635 -3.466 -8.041 1.00 95.75 377 ILE A CA 1
ATOM 3050 C C . ILE A 1 377 ? 6.814 -2.934 -8.847 1.00 95.75 377 ILE A C 1
ATOM 3052 O O . ILE A 1 377 ? 7.364 -3.608 -9.720 1.00 95.75 377 ILE A O 1
ATOM 3056 N N . VAL A 1 378 ? 7.187 -1.696 -8.558 1.00 95.88 378 VAL A N 1
ATOM 3057 C CA . VAL A 1 378 ? 8.204 -0.943 -9.283 1.00 95.88 378 VAL A CA 1
ATOM 3058 C C . VAL A 1 378 ? 9.563 -1.212 -8.638 1.00 95.88 378 VAL A C 1
ATOM 3060 O O . VAL A 1 378 ? 9.828 -0.816 -7.510 1.00 95.88 378 VAL A O 1
ATOM 3063 N N . LEU A 1 379 ? 10.445 -1.890 -9.359 1.00 95.81 379 LEU A N 1
ATOM 3064 C CA . LEU A 1 379 ? 11.812 -2.214 -8.961 1.00 95.81 379 LEU A CA 1
ATOM 3065 C C . LEU A 1 379 ? 12.805 -1.337 -9.729 1.00 95.81 379 LEU A C 1
ATOM 3067 O O . LEU A 1 379 ? 13.613 -1.808 -10.524 1.00 95.81 379 LEU A O 1
ATOM 3071 N N . GLY A 1 380 ? 12.736 -0.034 -9.487 1.00 91.62 380 GLY A N 1
ATOM 3072 C CA . GLY A 1 380 ? 13.766 0.907 -9.920 1.00 91.62 380 GLY A CA 1
ATOM 3073 C C . GLY A 1 380 ? 14.371 1.638 -8.733 1.00 91.62 380 GLY A C 1
ATOM 3074 O O . GLY A 1 380 ? 13.740 1.721 -7.677 1.00 91.62 380 GLY A O 1
ATOM 3075 N N . CYS A 1 381 ? 15.589 2.154 -8.900 1.00 89.75 381 CYS A N 1
ATOM 3076 C CA . CYS A 1 381 ? 16.293 2.893 -7.854 1.00 89.75 381 CYS A CA 1
ATOM 3077 C C . CYS A 1 381 ? 15.398 3.980 -7.256 1.00 89.75 381 CYS A C 1
ATOM 3079 O O . CYS A 1 381 ? 14.901 4.840 -7.981 1.00 89.75 381 CYS A O 1
ATOM 3081 N N . GLU A 1 382 ? 15.200 3.925 -5.937 1.00 90.44 382 GLU A N 1
ATOM 3082 C CA . GLU A 1 382 ? 14.400 4.902 -5.191 1.00 90.44 382 GLU A CA 1
ATOM 3083 C C . GLU A 1 382 ? 12.965 5.075 -5.732 1.00 90.44 382 GLU A C 1
ATOM 3085 O O . GLU A 1 382 ? 12.354 6.128 -5.550 1.00 90.44 382 GLU A O 1
ATOM 3090 N N . SER A 1 383 ? 12.417 4.069 -6.418 1.00 90.81 383 SER A N 1
ATOM 3091 C CA . SER A 1 383 ? 11.081 4.095 -7.036 1.00 90.81 383 SER A CA 1
ATOM 3092 C C . SER A 1 383 ? 9.968 4.480 -6.070 1.00 90.81 383 SER A C 1
ATOM 3094 O O . SER A 1 383 ? 9.106 5.277 -6.442 1.00 90.81 383 SER A O 1
ATOM 3096 N N . ALA A 1 384 ? 10.018 3.988 -4.826 1.00 88.81 384 ALA A N 1
ATOM 3097 C CA . ALA A 1 384 ? 9.073 4.392 -3.790 1.00 88.81 384 ALA A CA 1
ATOM 3098 C C . ALA A 1 384 ? 9.077 5.916 -3.638 1.00 88.81 384 ALA A C 1
ATOM 3100 O O . ALA A 1 384 ? 8.038 6.539 -3.496 1.00 88.81 384 ALA A O 1
ATOM 3101 N N . SER A 1 385 ? 10.239 6.547 -3.760 1.00 86.38 385 SER A N 1
ATOM 3102 C CA . SER A 1 385 ? 10.389 7.979 -3.551 1.00 86.38 385 SER A CA 1
ATOM 3103 C C . SER A 1 385 ? 9.926 8.874 -4.681 1.00 86.38 385 SER A C 1
ATOM 3105 O O . SER A 1 385 ? 9.567 10.025 -4.449 1.00 86.38 385 SER A O 1
ATOM 3107 N N . LYS A 1 386 ? 9.860 8.357 -5.903 1.00 86.62 386 LYS A N 1
ATOM 3108 C CA . LYS A 1 386 ? 9.512 9.191 -7.054 1.00 86.62 386 LYS A CA 1
ATOM 3109 C C . LYS A 1 386 ? 8.004 9.384 -7.208 1.00 86.62 386 LYS A C 1
ATOM 3111 O O . LYS A 1 386 ? 7.583 10.368 -7.819 1.00 86.62 386 LYS A O 1
ATOM 3116 N N . VAL A 1 387 ? 7.194 8.483 -6.645 1.00 81.06 387 VAL A N 1
ATOM 3117 C CA . VAL A 1 387 ? 5.728 8.523 -6.719 1.00 81.06 387 VAL A CA 1
ATOM 3118 C C . VAL A 1 387 ? 5.107 8.023 -5.421 1.00 81.06 387 VAL A C 1
ATOM 3120 O O . VAL A 1 387 ? 5.434 6.935 -4.961 1.00 81.06 387 VAL A O 1
ATOM 3123 N N . SER A 1 388 ? 4.199 8.812 -4.841 1.00 78.00 388 SER A N 1
ATOM 3124 C CA . SER A 1 388 ? 3.543 8.520 -3.559 1.00 78.00 388 SER A CA 1
ATOM 3125 C C . SER A 1 388 ? 2.522 7.383 -3.636 1.00 78.00 388 SER A C 1
ATOM 3127 O O . SER A 1 388 ? 2.280 6.725 -2.629 1.00 78.00 388 SER A O 1
ATOM 3129 N N . ASN A 1 389 ? 1.952 7.136 -4.817 1.00 80.88 389 ASN A N 1
ATOM 3130 C CA . ASN A 1 389 ? 0.886 6.163 -5.049 1.00 80.88 389 ASN A CA 1
ATOM 3131 C C . ASN A 1 389 ? 1.341 4.912 -5.830 1.00 80.88 389 ASN A C 1
ATOM 3133 O O . ASN A 1 389 ? 0.621 4.411 -6.695 1.00 80.88 389 ASN A O 1
ATOM 3137 N N . ALA A 1 390 ? 2.577 4.469 -5.604 1.00 86.94 390 ALA A N 1
ATOM 3138 C CA . ALA A 1 390 ? 3.113 3.256 -6.207 1.00 86.94 390 ALA A CA 1
ATOM 3139 C C . ALA A 1 390 ? 3.862 2.423 -5.165 1.00 86.94 390 ALA A C 1
ATOM 3141 O O . ALA A 1 390 ? 4.545 2.964 -4.288 1.00 86.94 390 ALA A O 1
ATOM 3142 N N . SER A 1 391 ? 3.763 1.098 -5.299 1.00 93.12 391 SER A N 1
ATOM 3143 C CA . SER A 1 391 ? 4.603 0.165 -4.548 1.00 93.12 391 SER A CA 1
ATOM 3144 C C . SER A 1 391 ? 5.987 0.086 -5.187 1.00 93.12 391 SER A C 1
ATOM 3146 O O . SER A 1 391 ? 6.097 -0.176 -6.385 1.00 93.12 391 SER A O 1
ATOM 3148 N N . GLY A 1 392 ? 7.047 0.269 -4.404 1.00 94.44 392 GLY A N 1
ATOM 3149 C CA . GLY A 1 392 ? 8.413 0.229 -4.919 1.00 94.44 392 GLY A CA 1
ATOM 3150 C C . GLY A 1 392 ? 9.476 0.103 -3.839 1.00 94.44 392 GLY A C 1
ATOM 3151 O O . GLY A 1 392 ? 9.192 -0.342 -2.728 1.00 94.44 392 GLY A O 1
ATOM 3152 N N . VAL A 1 393 ? 10.708 0.483 -4.165 1.00 94.75 393 VAL A N 1
ATOM 3153 C CA . VAL A 1 393 ? 11.869 0.365 -3.271 1.00 94.75 393 VAL A CA 1
ATOM 3154 C C . VAL A 1 393 ? 12.465 1.712 -2.882 1.00 94.75 393 VAL A C 1
ATOM 3156 O O . VAL A 1 393 ? 12.388 2.685 -3.636 1.00 94.75 393 VAL A O 1
ATOM 3159 N N . VAL A 1 394 ? 13.081 1.766 -1.704 1.00 93.00 394 VAL A N 1
ATOM 3160 C CA . VAL A 1 394 ? 13.703 2.994 -1.179 1.00 93.00 394 VAL A CA 1
ATOM 3161 C C . VAL A 1 394 ? 15.135 3.172 -1.682 1.00 93.00 394 VAL A C 1
ATOM 3163 O O . VAL A 1 394 ? 15.548 4.293 -1.959 1.00 93.00 394 VAL A O 1
ATOM 3166 N N . GLN A 1 395 ? 15.896 2.087 -1.823 1.00 92.19 395 GLN A N 1
ATOM 3167 C CA . GLN A 1 395 ? 17.317 2.132 -2.172 1.00 92.19 395 GLN A CA 1
ATOM 3168 C C . GLN A 1 395 ? 17.570 1.974 -3.678 1.00 92.19 395 GLN A C 1
ATOM 3170 O O . GLN A 1 395 ? 16.676 1.693 -4.482 1.00 92.19 395 GLN A O 1
ATOM 3175 N N . ARG A 1 396 ? 18.842 2.131 -4.059 1.00 92.25 396 ARG A N 1
ATOM 3176 C CA . ARG A 1 396 ? 19.349 1.691 -5.359 1.00 92.25 396 ARG A CA 1
ATOM 3177 C C . ARG A 1 396 ? 19.326 0.166 -5.435 1.00 92.25 396 ARG A C 1
ATOM 3179 O O . ARG A 1 396 ? 19.687 -0.507 -4.474 1.00 92.25 396 ARG A O 1
ATOM 3186 N N . ILE A 1 397 ? 18.946 -0.363 -6.593 1.00 92.81 397 ILE A N 1
ATOM 3187 C CA . ILE A 1 397 ? 18.883 -1.804 -6.845 1.00 92.81 397 ILE A CA 1
ATOM 3188 C C . ILE A 1 397 ? 20.015 -2.206 -7.789 1.00 92.81 397 ILE A C 1
ATOM 3190 O O . ILE A 1 397 ? 20.237 -1.558 -8.808 1.00 92.81 397 ILE A O 1
ATOM 3194 N N . ASN A 1 398 ? 20.672 -3.327 -7.485 1.00 95.06 398 ASN A N 1
ATOM 3195 C CA . ASN A 1 398 ? 21.402 -4.095 -8.489 1.00 95.06 398 ASN A CA 1
ATOM 3196 C C . ASN A 1 398 ? 20.428 -5.092 -9.136 1.00 95.06 398 ASN A C 1
ATOM 3198 O O . ASN A 1 398 ? 19.847 -5.936 -8.453 1.00 95.06 398 ASN A O 1
ATOM 3202 N N . THR A 1 399 ? 20.221 -4.960 -10.441 1.00 95.44 399 THR A N 1
ATOM 3203 C CA . THR A 1 399 ? 19.167 -5.655 -11.191 1.00 95.44 399 THR A CA 1
ATOM 3204 C C . THR A 1 399 ? 19.371 -7.166 -11.225 1.00 95.44 399 THR A C 1
ATOM 3206 O O . THR A 1 399 ? 18.408 -7.903 -11.030 1.00 95.44 399 THR A O 1
ATOM 3209 N N . VAL A 1 400 ? 20.614 -7.636 -11.363 1.00 96.56 400 VAL A N 1
ATOM 3210 C CA . VAL A 1 400 ? 20.969 -9.064 -11.282 1.00 96.56 400 VAL A CA 1
ATOM 3211 C C . VAL A 1 400 ? 20.583 -9.632 -9.915 1.00 96.56 400 VAL A C 1
ATOM 3213 O O . VAL A 1 400 ? 19.805 -10.582 -9.843 1.00 96.56 400 VAL A O 1
ATOM 3216 N N . ASN A 1 401 ? 21.019 -8.988 -8.828 1.00 96.25 401 ASN A N 1
ATOM 3217 C CA . ASN A 1 401 ? 20.693 -9.422 -7.466 1.00 96.25 401 ASN A CA 1
ATOM 3218 C C . ASN A 1 401 ? 19.180 -9.420 -7.204 1.00 96.25 401 ASN A C 1
ATOM 3220 O O . ASN A 1 401 ? 18.674 -10.294 -6.504 1.00 96.25 401 ASN A O 1
ATOM 3224 N N . ALA A 1 402 ? 18.441 -8.444 -7.741 1.00 96.38 402 ALA A N 1
ATOM 3225 C CA . ALA A 1 402 ? 16.988 -8.404 -7.606 1.00 96.38 402 ALA A CA 1
ATOM 3226 C C . ALA A 1 402 ? 16.314 -9.587 -8.315 1.00 96.38 402 ALA A C 1
ATOM 3228 O O . ALA A 1 402 ? 15.412 -10.199 -7.741 1.00 96.38 402 ALA A O 1
ATOM 3229 N N . VAL A 1 403 ? 16.770 -9.946 -9.519 1.00 97.50 403 VAL A N 1
ATOM 3230 C CA . VAL A 1 403 ? 16.260 -11.106 -10.267 1.00 97.50 403 VAL A CA 1
ATOM 3231 C C . VAL A 1 403 ? 16.559 -12.411 -9.531 1.00 97.50 403 VAL A C 1
ATOM 3233 O O . VAL A 1 403 ? 15.659 -13.232 -9.355 1.00 97.50 403 VAL A O 1
ATOM 3236 N N . GLU A 1 404 ? 17.790 -12.595 -9.054 1.00 97.50 404 GLU A N 1
ATOM 3237 C CA . GLU A 1 404 ? 18.179 -13.773 -8.270 1.00 97.50 404 GLU A CA 1
ATOM 3238 C C . GLU A 1 404 ? 17.353 -13.897 -6.986 1.00 97.50 404 GLU A C 1
ATOM 3240 O O . GLU A 1 404 ? 16.842 -14.974 -6.662 1.00 97.50 404 GLU A O 1
ATOM 3245 N N . GLN A 1 405 ? 17.170 -12.778 -6.283 1.00 97.19 405 GLN A N 1
ATOM 3246 C CA . GLN A 1 405 ? 16.396 -12.728 -5.054 1.00 97.19 405 GLN A CA 1
ATOM 3247 C C . GLN A 1 405 ? 14.920 -13.061 -5.304 1.00 97.19 405 GLN A C 1
ATOM 3249 O O . GLN A 1 405 ? 14.365 -13.885 -4.580 1.00 97.19 405 GLN A O 1
ATOM 3254 N N . LEU A 1 406 ? 14.294 -12.479 -6.335 1.00 96.75 406 LEU A N 1
ATOM 3255 C CA . LEU A 1 406 ? 12.917 -12.809 -6.717 1.00 96.75 406 LEU A CA 1
ATOM 3256 C C . LEU A 1 406 ? 12.778 -14.277 -7.105 1.00 96.75 406 LEU A C 1
ATOM 3258 O O . LEU A 1 406 ? 11.850 -14.942 -6.659 1.00 96.75 406 LEU A O 1
ATOM 3262 N N . HIS A 1 407 ? 13.705 -14.810 -7.900 1.00 97.44 407 HIS A N 1
ATOM 3263 C CA . HIS A 1 407 ? 13.674 -16.212 -8.294 1.00 97.44 407 HIS A CA 1
ATOM 3264 C C . HIS A 1 407 ? 13.719 -17.148 -7.078 1.00 97.44 407 HIS A C 1
ATOM 3266 O O . HIS A 1 407 ? 12.925 -18.092 -6.982 1.00 97.44 407 HIS A O 1
ATOM 3272 N N . ARG A 1 408 ? 14.623 -16.873 -6.129 1.00 97.25 408 ARG A N 1
ATOM 3273 C CA . ARG A 1 408 ? 14.741 -17.638 -4.884 1.00 97.25 408 ARG A CA 1
ATOM 3274 C C . ARG A 1 408 ? 13.448 -17.572 -4.073 1.00 97.25 408 ARG A C 1
ATOM 3276 O O . ARG A 1 408 ? 12.889 -18.605 -3.712 1.00 97.25 408 ARG A O 1
ATOM 3283 N N . THR A 1 409 ? 12.918 -16.375 -3.846 1.00 96.69 409 THR A N 1
ATOM 3284 C CA . THR A 1 409 ? 11.750 -16.192 -2.974 1.00 96.69 409 THR A CA 1
ATOM 3285 C C . THR A 1 409 ? 10.470 -16.707 -3.620 1.00 96.69 409 THR A C 1
ATOM 3287 O O . THR A 1 409 ? 9.628 -17.273 -2.924 1.00 96.69 409 THR A O 1
ATOM 3290 N N . MET A 1 410 ? 10.351 -16.625 -4.949 1.00 95.81 410 MET A N 1
ATOM 3291 C CA . MET A 1 410 ? 9.282 -17.270 -5.710 1.00 95.81 410 MET A CA 1
ATOM 3292 C C . MET A 1 410 ? 9.285 -18.791 -5.541 1.00 95.81 410 MET A C 1
ATOM 3294 O O . MET A 1 410 ? 8.216 -19.399 -5.607 1.00 95.81 410 MET A O 1
ATOM 3298 N N . LYS A 1 411 ? 10.455 -19.422 -5.356 1.00 95.69 411 LYS A N 1
ATOM 3299 C CA . LYS A 1 411 ? 10.572 -20.870 -5.122 1.00 95.69 411 LYS A CA 1
ATOM 3300 C C . LYS A 1 411 ? 10.172 -21.275 -3.708 1.00 95.69 411 LYS A C 1
ATOM 3302 O O . LYS A 1 411 ? 9.506 -22.297 -3.572 1.00 95.69 411 LYS A O 1
ATOM 3307 N N . GLU A 1 412 ? 10.576 -20.487 -2.719 1.00 96.56 412 GLU A N 1
ATOM 3308 C CA . GLU A 1 412 ? 10.445 -20.795 -1.289 1.00 96.56 412 GLU A CA 1
ATOM 3309 C C . GLU A 1 412 ? 9.064 -20.457 -0.710 1.00 96.56 412 GLU A C 1
ATOM 3311 O O . GLU A 1 412 ? 8.659 -21.041 0.292 1.00 96.56 412 GLU A O 1
ATOM 3316 N N . ASN A 1 413 ? 8.327 -19.533 -1.333 1.00 96.12 413 ASN A N 1
ATOM 3317 C CA . ASN A 1 413 ? 7.092 -18.987 -0.773 1.00 96.12 413 ASN A CA 1
ATOM 3318 C C . ASN A 1 413 ? 5.861 -19.325 -1.625 1.00 96.12 413 ASN A C 1
ATOM 3320 O O . ASN A 1 413 ? 5.954 -19.676 -2.801 1.00 96.12 413 ASN A O 1
ATOM 3324 N N . SER A 1 414 ? 4.684 -19.240 -1.000 1.00 90.88 414 SER A N 1
ATOM 3325 C CA . SER A 1 414 ? 3.396 -19.593 -1.621 1.00 90.88 414 SER A CA 1
ATOM 3326 C C . SER A 1 414 ? 2.336 -18.493 -1.540 1.00 90.88 414 SER A C 1
ATOM 3328 O O . SER A 1 414 ? 1.282 -18.618 -2.162 1.00 90.88 414 SER A O 1
ATOM 3330 N N . ASN A 1 415 ? 2.595 -17.425 -0.782 1.00 92.88 415 ASN A N 1
ATOM 3331 C CA . ASN A 1 415 ? 1.729 -16.253 -0.688 1.00 92.88 415 ASN A CA 1
ATOM 3332 C C . ASN A 1 415 ? 2.516 -14.972 -0.967 1.00 92.88 415 ASN A C 1
ATOM 3334 O O . ASN A 1 415 ? 3.740 -14.935 -0.807 1.00 92.88 415 ASN A O 1
ATOM 3338 N N . LEU A 1 416 ? 1.802 -13.937 -1.410 1.00 92.88 416 LEU A N 1
ATOM 3339 C CA . LEU A 1 416 ? 2.414 -12.697 -1.868 1.00 92.88 416 LEU A CA 1
ATOM 3340 C C . LEU A 1 416 ? 3.161 -11.984 -0.735 1.00 92.88 416 LEU A C 1
ATOM 3342 O O . LEU A 1 416 ? 4.270 -11.511 -0.963 1.00 92.88 416 LEU A O 1
ATOM 3346 N N . PHE A 1 417 ? 2.621 -11.959 0.490 1.00 95.12 417 PHE A N 1
ATOM 3347 C CA . PHE A 1 417 ? 3.309 -11.328 1.620 1.00 95.12 417 PHE A CA 1
ATOM 3348 C C . PHE A 1 417 ? 4.688 -11.939 1.883 1.00 95.12 417 PHE A C 1
ATOM 3350 O O . PHE A 1 417 ? 5.667 -11.207 2.012 1.00 95.12 417 PHE A O 1
ATOM 3357 N N . ASP A 1 418 ? 4.778 -13.268 1.939 1.00 96.00 418 ASP A N 1
ATOM 3358 C CA . ASP A 1 418 ? 6.039 -13.956 2.205 1.00 96.00 418 ASP A CA 1
ATOM 3359 C C . ASP A 1 418 ? 7.010 -13.853 1.020 1.00 96.00 418 ASP A C 1
ATOM 3361 O O . ASP A 1 418 ? 8.215 -13.742 1.237 1.00 96.00 418 ASP A O 1
ATOM 3365 N N . LEU A 1 419 ? 6.512 -13.777 -0.223 1.00 96.50 419 LEU A 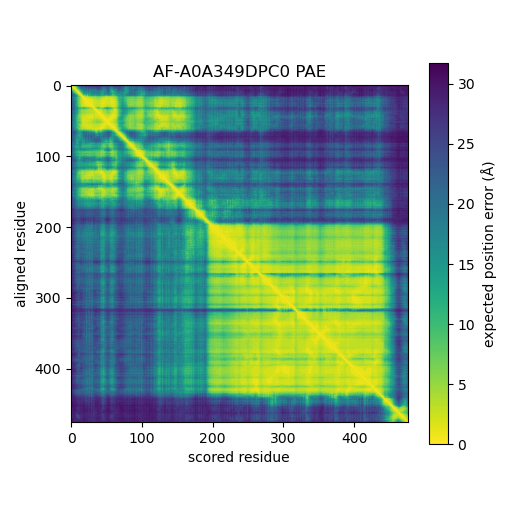N 1
ATOM 3366 C CA . LEU A 1 419 ? 7.346 -13.441 -1.384 1.00 96.50 419 LEU A CA 1
ATOM 3367 C C . LEU A 1 419 ? 7.956 -12.042 -1.248 1.00 96.50 419 LEU A C 1
ATOM 3369 O O . LEU A 1 419 ? 9.162 -11.890 -1.442 1.00 96.50 419 LEU A O 1
ATOM 3373 N N . LEU A 1 420 ? 7.151 -11.029 -0.903 1.00 96.75 420 LEU A N 1
ATOM 3374 C CA . LEU A 1 420 ? 7.617 -9.645 -0.749 1.00 96.75 420 LEU A CA 1
ATOM 3375 C C . LEU A 1 420 ? 8.581 -9.517 0.428 1.00 96.75 420 LEU A C 1
ATOM 3377 O O . LEU A 1 420 ? 9.650 -8.932 0.291 1.00 96.75 420 LEU A O 1
ATOM 3381 N N . LYS A 1 421 ? 8.252 -10.136 1.563 1.00 97.00 421 LYS A N 1
ATOM 3382 C CA . LYS A 1 421 ? 9.129 -10.216 2.733 1.00 97.00 421 LYS A CA 1
ATOM 3383 C C . LYS A 1 421 ? 10.437 -10.929 2.413 1.00 97.00 421 LYS A C 1
ATOM 3385 O O . LYS A 1 421 ? 11.482 -10.495 2.879 1.00 97.00 421 LYS A O 1
ATOM 3390 N N . GLY A 1 422 ? 10.380 -12.019 1.654 1.00 96.62 422 GLY A N 1
ATOM 3391 C CA . GLY A 1 422 ? 11.562 -12.742 1.215 1.00 96.62 422 GLY A CA 1
ATOM 3392 C C . GLY A 1 422 ? 12.409 -11.907 0.262 1.00 96.62 422 GLY A C 1
ATOM 3393 O O . GLY A 1 422 ? 13.631 -11.970 0.333 1.00 96.62 422 GLY A O 1
ATOM 3394 N N . PHE A 1 423 ? 11.786 -11.135 -0.633 1.00 96.69 423 PHE A N 1
ATOM 3395 C CA . PHE A 1 423 ? 12.495 -10.236 -1.543 1.00 96.69 423 PHE A CA 1
ATOM 3396 C C . PHE A 1 423 ? 13.202 -9.110 -0.785 1.00 96.69 423 PHE A C 1
ATOM 3398 O O . PHE A 1 423 ? 14.362 -8.796 -1.074 1.00 96.69 423 PHE A O 1
ATOM 3405 N N . SER A 1 424 ? 12.513 -8.550 0.208 1.00 96.06 424 SER A N 1
ATOM 3406 C CA . SER A 1 424 ? 13.043 -7.510 1.069 1.00 96.06 424 SER A CA 1
ATOM 3407 C C . SER A 1 424 ? 14.235 -7.992 1.890 1.00 96.06 424 SER A C 1
ATOM 3409 O O . SER A 1 424 ? 14.182 -8.985 2.612 1.00 96.06 424 SER A O 1
ATOM 3411 N N . ASN A 1 425 ? 15.334 -7.254 1.815 1.00 92.75 425 ASN A N 1
ATOM 3412 C CA . ASN A 1 425 ? 16.553 -7.515 2.575 1.00 92.75 425 ASN A CA 1
ATOM 3413 C C . ASN A 1 425 ? 17.267 -6.188 2.862 1.00 92.75 425 ASN A C 1
ATOM 3415 O O . ASN A 1 425 ? 16.706 -5.123 2.628 1.00 92.75 425 ASN A O 1
ATOM 3419 N N . GLU A 1 426 ? 18.472 -6.209 3.426 1.00 86.19 426 GLU A N 1
ATOM 3420 C CA . GLU A 1 426 ? 19.193 -4.978 3.810 1.00 86.19 426 GLU A CA 1
ATOM 3421 C C . GLU A 1 426 ? 19.536 -4.064 2.624 1.00 86.19 426 GLU A C 1
ATOM 3423 O O . GLU A 1 426 ? 19.811 -2.885 2.817 1.00 86.19 426 GLU A O 1
ATOM 3428 N N . LYS A 1 427 ? 19.467 -4.589 1.397 1.00 89.06 427 LYS A N 1
ATOM 3429 C CA . LYS A 1 427 ? 19.677 -3.855 0.146 1.00 89.06 427 LYS A CA 1
ATOM 3430 C C . LYS A 1 427 ? 18.368 -3.487 -0.560 1.00 89.06 427 LYS A C 1
ATOM 3432 O O . LYS A 1 427 ? 18.389 -2.640 -1.445 1.00 89.06 427 LYS A O 1
ATOM 3437 N N . HIS A 1 428 ? 17.253 -4.118 -0.194 1.00 91.00 428 HIS A N 1
ATOM 3438 C CA . HIS A 1 428 ? 15.948 -3.922 -0.821 1.00 91.00 428 HIS A CA 1
ATOM 3439 C C . HIS A 1 428 ? 14.891 -3.689 0.261 1.00 91.00 428 HIS A C 1
ATOM 3441 O O . HIS A 1 428 ? 14.326 -4.632 0.809 1.00 91.00 428 HIS A O 1
ATOM 3447 N N . GLU A 1 429 ? 14.617 -2.434 0.589 1.00 95.69 429 GLU A N 1
ATOM 3448 C CA . GLU A 1 429 ? 13.466 -2.068 1.404 1.00 95.69 429 GLU A CA 1
ATOM 3449 C C . GLU A 1 429 ? 12.282 -1.745 0.507 1.00 95.69 429 GLU A C 1
ATOM 3451 O O . GLU A 1 429 ? 12.350 -0.838 -0.324 1.00 95.69 429 GLU A O 1
ATOM 3456 N N . LEU A 1 430 ? 11.200 -2.499 0.692 1.00 96.44 430 LEU A N 1
ATOM 3457 C CA . LEU A 1 430 ? 9.947 -2.315 -0.022 1.00 96.44 430 LEU A CA 1
ATOM 3458 C C . LEU A 1 430 ? 9.031 -1.364 0.739 1.00 96.44 430 LEU A C 1
ATOM 3460 O O . LEU A 1 430 ? 8.809 -1.512 1.943 1.00 96.44 430 LEU A O 1
ATOM 3464 N N . VAL A 1 431 ? 8.428 -0.449 -0.006 1.00 95.50 431 VAL A N 1
ATOM 3465 C CA . VAL A 1 431 ? 7.333 0.404 0.439 1.00 95.50 431 VAL A CA 1
ATOM 3466 C C . VAL A 1 431 ? 6.129 0.092 -0.432 1.00 95.50 431 VAL A C 1
ATOM 3468 O O . VAL A 1 431 ? 6.169 0.271 -1.647 1.00 95.50 431 VAL A O 1
ATOM 3471 N N . LEU A 1 432 ? 5.074 -0.411 0.194 1.00 94.44 432 LEU A N 1
ATOM 3472 C CA . LEU A 1 432 ? 3.850 -0.832 -0.471 1.00 94.44 432 LEU A CA 1
ATOM 3473 C C . LEU A 1 432 ? 2.800 0.278 -0.405 1.00 94.44 432 LEU A C 1
ATOM 3475 O O . LEU A 1 432 ? 2.641 0.932 0.631 1.00 94.44 432 LEU A O 1
ATOM 3479 N N . ASP A 1 433 ? 2.061 0.439 -1.496 1.00 89.56 433 ASP A N 1
ATOM 3480 C CA . ASP A 1 433 ? 0.847 1.246 -1.548 1.00 89.56 433 ASP A CA 1
ATOM 3481 C C . ASP A 1 433 ? -0.385 0.326 -1.409 1.00 89.56 433 ASP A C 1
ATOM 3483 O O . ASP A 1 433 ? -0.586 -0.554 -2.256 1.00 89.56 433 ASP A O 1
ATOM 3487 N N . PRO A 1 434 ? -1.237 0.528 -0.384 1.00 83.88 434 PRO A N 1
ATOM 3488 C CA . PRO A 1 434 ? -2.505 -0.185 -0.227 1.00 83.88 434 PRO A CA 1
ATOM 3489 C C . PRO A 1 434 ? -3.432 -0.125 -1.443 1.00 83.88 434 PRO A C 1
ATOM 3491 O O . PRO A 1 434 ? -4.208 -1.052 -1.680 1.00 83.88 434 PRO A O 1
ATOM 3494 N N . LEU A 1 435 ? -3.381 0.950 -2.231 1.00 78.06 435 LEU A N 1
ATOM 3495 C CA . LEU A 1 435 ? -4.196 1.080 -3.434 1.00 78.06 435 LEU A CA 1
ATOM 3496 C C . LEU A 1 435 ? -3.703 0.175 -4.568 1.00 78.06 435 LEU A C 1
ATOM 3498 O O . LEU A 1 435 ? -4.546 -0.308 -5.339 1.00 78.06 435 LEU A O 1
ATOM 3502 N N . SER A 1 436 ? -2.392 -0.082 -4.617 1.00 76.56 436 SER A N 1
ATOM 3503 C CA . SER A 1 436 ? -1.733 -0.905 -5.636 1.00 76.56 436 SER A CA 1
ATOM 3504 C C . SER A 1 436 ? -1.879 -2.410 -5.429 1.00 76.56 436 SER A C 1
ATOM 3506 O O . SER A 1 436 ? -1.780 -3.176 -6.384 1.00 76.56 436 SER A O 1
ATOM 3508 N N . LEU A 1 437 ? -2.109 -2.844 -4.188 1.00 77.56 437 LEU A N 1
ATOM 3509 C CA . LEU A 1 437 ? -2.119 -4.255 -3.784 1.00 77.56 437 LEU A CA 1
ATOM 3510 C C . LEU A 1 437 ? -3.488 -4.691 -3.256 1.00 77.56 437 LEU A C 1
ATOM 3512 O O . LEU A 1 437 ? -3.622 -5.192 -2.140 1.00 77.56 437 LEU A O 1
ATOM 3516 N N . LYS A 1 438 ? -4.527 -4.464 -4.059 1.00 69.75 438 LYS A N 1
ATOM 3517 C CA . LYS A 1 438 ? -5.876 -4.975 -3.763 1.00 69.75 438 LYS A CA 1
ATOM 3518 C C . LYS A 1 438 ? -5.976 -6.449 -4.173 1.00 69.75 438 LYS A C 1
ATOM 3520 O O . LYS A 1 438 ? -5.088 -6.954 -4.853 1.00 69.75 438 LYS A O 1
ATOM 3525 N N . ASP A 1 439 ? -7.081 -7.114 -3.820 1.00 65.56 439 ASP A N 1
ATOM 3526 C CA . ASP A 1 439 ? -7.445 -8.482 -4.256 1.00 65.56 439 ASP A CA 1
ATOM 3527 C C . ASP A 1 439 ? -7.684 -8.577 -5.789 1.00 65.56 439 ASP A C 1
ATOM 3529 O O . ASP A 1 439 ? -8.670 -9.146 -6.260 1.00 65.56 439 ASP A O 1
ATOM 3533 N N . ARG A 1 440 ? -6.809 -7.976 -6.597 1.00 69.38 440 ARG A N 1
ATOM 3534 C CA . ARG A 1 440 ? -6.851 -7.973 -8.050 1.00 69.38 440 ARG A CA 1
ATOM 3535 C C . ARG A 1 440 ? -6.310 -9.295 -8.554 1.00 69.38 440 ARG A C 1
ATOM 3537 O O . ARG A 1 440 ? -5.225 -9.739 -8.165 1.00 69.38 440 ARG A O 1
ATOM 3544 N N . GLY A 1 441 ? -7.069 -9.921 -9.442 1.00 55.44 441 GLY A N 1
ATOM 3545 C CA . GLY A 1 441 ? -6.495 -10.868 -10.375 1.00 55.44 441 GLY A CA 1
ATOM 3546 C C . GLY A 1 441 ? -6.397 -12.356 -10.012 1.00 55.44 441 GLY A C 1
ATOM 3547 O O . GLY A 1 441 ? -6.266 -13.138 -10.945 1.00 55.44 441 GLY A O 1
ATOM 3548 N N . PHE A 1 442 ? -6.497 -12.830 -8.769 1.00 63.97 442 PHE A N 1
ATOM 3549 C CA . PHE A 1 442 ? -6.223 -14.259 -8.493 1.00 63.97 442 PHE A CA 1
ATOM 3550 C C . PHE A 1 442 ? -7.453 -15.173 -8.675 1.00 63.97 442 PHE A C 1
ATOM 3552 O O . PHE A 1 442 ? -8.252 -15.365 -7.755 1.00 63.97 442 PHE A O 1
ATOM 3559 N N . GLU A 1 443 ? -7.576 -15.796 -9.857 1.00 53.44 443 GLU A N 1
ATOM 3560 C CA . GLU A 1 443 ? -8.642 -16.765 -10.188 1.00 53.44 443 GLU A CA 1
ATOM 3561 C C . GLU A 1 443 ? -8.635 -17.972 -9.234 1.00 53.44 443 GLU A C 1
ATOM 3563 O O . GLU A 1 443 ? -9.699 -18.439 -8.835 1.00 53.44 443 GLU A O 1
ATOM 3568 N N . GLN A 1 444 ? -7.472 -18.457 -8.779 1.00 52.09 444 GLN A N 1
ATOM 3569 C CA . GLN A 1 444 ? -7.428 -19.617 -7.878 1.00 52.09 444 GLN A CA 1
ATOM 3570 C C . GLN A 1 444 ? -8.000 -19.349 -6.484 1.00 52.09 444 GLN A C 1
ATOM 3572 O O . GLN A 1 444 ? -8.603 -20.246 -5.894 1.00 52.09 444 GLN A O 1
ATOM 3577 N N . TYR A 1 445 ? -7.854 -18.134 -5.950 1.00 48.75 445 TYR A N 1
ATOM 3578 C CA . TYR A 1 445 ? -8.434 -17.800 -4.649 1.00 48.75 445 TYR A CA 1
ATOM 3579 C C . TYR A 1 445 ? -9.958 -17.655 -4.749 1.00 48.75 445 TYR A C 1
ATOM 3581 O O . TYR A 1 445 ? -10.680 -18.141 -3.879 1.00 48.75 445 TYR A O 1
ATOM 3589 N N . GLN A 1 446 ? -10.454 -17.082 -5.852 1.00 53.03 446 GLN A N 1
ATOM 3590 C CA . GLN A 1 446 ? -11.883 -17.033 -6.186 1.00 53.03 446 GLN A CA 1
ATOM 3591 C C . GLN A 1 446 ? -12.453 -18.447 -6.390 1.00 53.03 446 GLN A C 1
ATOM 3593 O O . GLN A 1 446 ? -13.453 -18.793 -5.768 1.00 53.03 446 GLN A O 1
ATOM 3598 N N . MET A 1 447 ? -11.776 -19.313 -7.152 1.00 51.47 447 MET A N 1
ATOM 3599 C CA . MET A 1 447 ? -12.202 -20.701 -7.380 1.00 51.47 447 MET A CA 1
ATOM 3600 C C . MET A 1 447 ? -12.170 -21.552 -6.105 1.00 51.47 447 MET A C 1
ATOM 3602 O O . MET A 1 447 ? -13.056 -22.378 -5.908 1.00 51.47 447 MET A O 1
ATOM 3606 N N . LEU A 1 448 ? -11.212 -21.342 -5.194 1.00 51.28 448 LEU A N 1
ATOM 3607 C CA . LEU A 1 448 ? -11.217 -21.990 -3.875 1.00 51.28 448 LEU A CA 1
ATOM 3608 C C . LEU A 1 448 ? -12.328 -21.447 -2.963 1.00 51.28 448 LEU A C 1
ATOM 3610 O O . LEU A 1 448 ? -12.885 -22.210 -2.173 1.00 51.28 448 LEU A O 1
ATOM 3614 N N . LYS A 1 449 ? -12.693 -20.163 -3.079 1.00 48.28 449 LYS A N 1
ATOM 3615 C CA . LYS A 1 449 ? -13.859 -19.580 -2.390 1.00 48.28 449 LYS A CA 1
ATOM 3616 C C . LYS A 1 449 ? -15.174 -20.151 -2.926 1.00 48.28 449 LYS A C 1
ATOM 3618 O O . LYS A 1 449 ? -16.052 -20.459 -2.127 1.00 48.28 449 LYS A O 1
ATOM 3623 N N . VAL A 1 450 ? -15.289 -20.342 -4.242 1.00 50.22 450 VAL A N 1
ATOM 3624 C CA . VAL A 1 450 ? -16.459 -20.956 -4.895 1.00 50.22 450 VAL A CA 1
ATOM 3625 C C . VAL A 1 450 ? -16.545 -22.451 -4.563 1.00 50.22 450 VAL A C 1
ATOM 3627 O O . VAL A 1 450 ? -17.581 -22.898 -4.086 1.00 50.22 450 VAL A O 1
ATOM 3630 N N . LYS A 1 451 ? -15.440 -23.209 -4.639 1.00 43.50 451 LYS A N 1
ATOM 3631 C CA . LYS A 1 451 ? -15.405 -24.623 -4.206 1.00 43.50 451 LYS A CA 1
ATOM 3632 C C . LYS A 1 451 ? -15.684 -24.816 -2.711 1.00 43.50 451 LYS A C 1
ATOM 3634 O O . LYS A 1 451 ? -16.190 -25.862 -2.323 1.00 43.50 451 LYS A O 1
ATOM 3639 N N . ARG A 1 452 ? -15.375 -23.831 -1.856 1.00 48.62 452 ARG A N 1
ATOM 3640 C CA . ARG A 1 452 ? -15.776 -23.849 -0.435 1.00 48.62 452 ARG A CA 1
ATOM 3641 C C . ARG A 1 452 ? -17.234 -23.449 -0.211 1.00 48.62 452 ARG A C 1
ATOM 3643 O O . ARG A 1 452 ? -17.808 -23.895 0.772 1.00 48.62 452 ARG A O 1
ATOM 3650 N N . ARG A 1 453 ? -17.825 -22.625 -1.083 1.00 46.66 453 ARG A N 1
ATOM 3651 C CA . ARG A 1 453 ? -19.240 -22.225 -0.998 1.00 46.66 453 ARG A CA 1
ATOM 3652 C C . ARG A 1 453 ? -20.201 -23.258 -1.588 1.00 46.66 453 ARG A C 1
ATOM 3654 O O . ARG A 1 453 ? -21.329 -23.322 -1.124 1.00 46.66 453 ARG A O 1
ATOM 3661 N N . ASN A 1 454 ? -19.745 -24.102 -2.513 1.00 45.16 454 ASN A N 1
ATOM 3662 C CA . ASN A 1 454 ? -20.576 -25.149 -3.122 1.00 45.16 454 ASN A CA 1
ATOM 3663 C C . ASN A 1 454 ? -20.575 -26.482 -2.355 1.00 45.16 454 ASN A C 1
ATOM 3665 O O . ASN A 1 454 ? -21.181 -27.443 -2.812 1.00 45.16 454 ASN A O 1
ATOM 3669 N N . ARG A 1 455 ? -19.937 -26.545 -1.177 1.00 45.41 455 ARG A N 1
ATOM 3670 C CA . ARG A 1 455 ? -20.082 -27.669 -0.244 1.00 45.41 455 ARG A CA 1
ATOM 3671 C C . ARG A 1 455 ? -21.046 -27.274 0.863 1.00 45.41 455 ARG A C 1
ATOM 3673 O O . ARG A 1 455 ? -20.643 -26.686 1.865 1.00 45.41 455 ARG A O 1
ATOM 3680 N N . VAL A 1 456 ? -22.322 -27.590 0.674 1.00 48.03 456 VAL A N 1
ATOM 3681 C CA . VAL A 1 456 ? -23.304 -27.549 1.760 1.00 48.03 456 VAL A CA 1
ATOM 3682 C C . VAL A 1 456 ? -23.021 -28.752 2.655 1.00 48.03 456 VAL A C 1
ATOM 3684 O O . VAL A 1 456 ? -23.185 -29.892 2.229 1.00 48.03 456 VAL A O 1
ATOM 3687 N N . ILE A 1 457 ? -22.539 -28.500 3.872 1.00 47.88 457 ILE A N 1
ATOM 3688 C CA . ILE A 1 457 ? -22.418 -29.529 4.907 1.00 47.88 457 ILE A CA 1
ATOM 3689 C C . ILE A 1 457 ? -23.744 -29.531 5.661 1.00 47.88 457 ILE A C 1
ATOM 3691 O O . ILE A 1 457 ? -24.020 -28.604 6.423 1.00 47.88 457 ILE A O 1
ATOM 3695 N N . LEU A 1 458 ? -24.575 -30.545 5.422 1.00 43.06 458 LEU A N 1
ATOM 3696 C CA . LEU A 1 458 ? -25.777 -30.764 6.220 1.00 43.06 458 LEU A CA 1
ATOM 3697 C C . LEU A 1 458 ? -25.387 -31.627 7.425 1.00 43.06 458 LEU A C 1
ATOM 3699 O O . LEU A 1 458 ? -25.023 -32.792 7.262 1.00 43.06 458 LEU A O 1
ATOM 3703 N N . THR A 1 459 ? -25.437 -31.051 8.624 1.00 39.28 459 THR A N 1
ATOM 3704 C CA . THR A 1 459 ? -25.243 -31.800 9.870 1.00 39.28 459 THR A CA 1
ATOM 3705 C C . THR A 1 459 ? -26.610 -32.231 10.381 1.00 39.28 459 THR A C 1
ATOM 3707 O O . THR A 1 459 ? -27.388 -31.394 10.837 1.00 39.28 459 THR A O 1
ATOM 3710 N N . VAL A 1 460 ? -26.912 -33.526 10.313 1.00 47.72 460 VAL A N 1
ATOM 3711 C CA . VAL A 1 460 ? -28.115 -34.095 10.937 1.00 47.72 460 VAL A CA 1
ATOM 3712 C C . VAL A 1 460 ? -27.704 -34.686 12.280 1.00 47.72 460 VAL A C 1
ATOM 3714 O O . VAL A 1 460 ? -26.808 -35.527 12.337 1.00 47.72 460 VAL A O 1
ATOM 3717 N N . VAL A 1 461 ? -28.335 -34.226 13.361 1.00 39.69 461 VAL A N 1
ATOM 3718 C CA . VAL A 1 461 ? -28.096 -34.739 14.715 1.00 39.69 461 VAL A CA 1
ATOM 3719 C C . VAL A 1 461 ? -29.367 -35.427 15.199 1.00 39.69 461 VAL A C 1
ATOM 3721 O O . VAL A 1 461 ? -30.375 -34.772 15.448 1.00 39.69 461 VAL A O 1
ATOM 3724 N N . GLY A 1 462 ? -29.311 -36.750 15.337 1.00 32.97 462 GLY A N 1
ATOM 3725 C CA . GLY A 1 462 ? -30.373 -37.564 15.924 1.00 32.97 462 GLY A CA 1
ATOM 3726 C C . GLY A 1 462 ? -29.798 -38.866 16.481 1.00 32.97 462 GLY A C 1
ATOM 3727 O O . GLY A 1 462 ? -29.036 -39.544 15.800 1.00 32.97 462 GLY A O 1
ATOM 3728 N N . GLY A 1 463 ? -30.118 -39.199 17.736 1.00 46.53 463 GLY A N 1
ATOM 3729 C CA . GLY A 1 463 ? -29.783 -40.499 18.339 1.00 46.53 463 GLY A CA 1
ATOM 3730 C C . GLY A 1 463 ? -28.306 -40.757 18.680 1.00 46.53 463 GLY A C 1
ATOM 3731 O O . GLY A 1 463 ? -27.923 -41.912 18.810 1.00 46.53 463 GLY A O 1
ATOM 3732 N N . GLY A 1 464 ? -27.467 -39.726 18.829 1.00 42.44 464 GLY A N 1
ATOM 3733 C CA . GLY A 1 464 ? -26.065 -39.896 19.256 1.00 42.44 464 GLY A CA 1
ATOM 3734 C C . GLY A 1 464 ? -25.059 -40.191 18.135 1.00 42.44 464 GLY A C 1
ATOM 3735 O O . GLY A 1 464 ? -23.884 -40.401 18.423 1.00 42.44 464 GLY A O 1
ATOM 3736 N N . VAL A 1 465 ? -25.479 -40.143 16.866 1.00 36.12 465 VAL A N 1
ATOM 3737 C CA . VAL A 1 465 ? -24.585 -40.237 15.702 1.00 36.12 465 VAL A CA 1
ATOM 3738 C C . VAL A 1 465 ? -24.548 -38.894 14.975 1.00 36.12 465 VAL A C 1
ATOM 3740 O O . VAL A 1 465 ? -25.586 -38.293 14.702 1.00 36.12 465 VAL A O 1
ATOM 3743 N N . VAL A 1 466 ? -23.339 -38.424 14.659 1.00 41.16 466 VAL A N 1
ATOM 3744 C CA . VAL A 1 466 ? -23.113 -37.260 13.794 1.00 41.16 466 VAL A CA 1
ATOM 3745 C C . VAL A 1 466 ? -22.724 -37.776 12.414 1.00 41.16 466 VAL A C 1
ATOM 3747 O O . VAL A 1 466 ? -21.664 -38.378 12.256 1.00 41.16 466 VAL A O 1
ATOM 3750 N N . ALA A 1 467 ? -23.575 -37.541 11.417 1.00 39.78 467 ALA A N 1
ATOM 3751 C CA . ALA A 1 467 ? -23.277 -37.843 10.021 1.00 39.78 467 ALA A CA 1
ATOM 3752 C C . ALA A 1 467 ? -23.012 -36.546 9.243 1.00 39.78 467 ALA A C 1
ATOM 3754 O O . ALA A 1 467 ? -23.751 -35.569 9.379 1.00 39.78 467 ALA A O 1
ATOM 3755 N N . TYR A 1 468 ? -21.964 -36.552 8.415 1.00 39.62 468 TYR A N 1
ATOM 3756 C CA . TYR A 1 468 ? -21.627 -35.453 7.511 1.00 39.62 468 TYR A CA 1
ATOM 3757 C C . TYR A 1 468 ? -22.009 -35.836 6.081 1.00 39.62 468 TYR A C 1
ATOM 3759 O O . TYR A 1 468 ? -21.404 -36.735 5.500 1.00 39.62 468 TYR A O 1
ATOM 3767 N N . LEU A 1 469 ? -22.979 -35.135 5.495 1.00 44.62 469 LEU A N 1
ATOM 3768 C CA . LEU A 1 469 ? -23.262 -35.211 4.060 1.00 44.62 469 LEU A CA 1
ATOM 3769 C C . LEU A 1 469 ? -22.513 -34.083 3.346 1.00 44.62 469 LEU A C 1
ATOM 3771 O O . LEU A 1 469 ? -22.725 -32.907 3.642 1.00 44.62 469 LEU A O 1
ATOM 3775 N N . ILE A 1 470 ? -21.622 -34.450 2.422 1.00 48.41 470 ILE A N 1
ATOM 3776 C CA . ILE A 1 470 ? -20.881 -33.513 1.570 1.00 48.41 470 ILE A CA 1
ATOM 3777 C C . ILE A 1 470 ? -21.468 -33.620 0.164 1.00 48.41 470 ILE A C 1
ATOM 3779 O O . ILE A 1 470 ? -21.204 -34.595 -0.535 1.00 48.41 470 ILE A O 1
ATOM 3783 N N . TYR A 1 471 ? -22.259 -32.629 -0.244 1.00 49.50 471 TYR A N 1
ATOM 3784 C CA . TYR A 1 471 ? -22.758 -32.537 -1.617 1.00 49.50 471 TYR A CA 1
ATOM 3785 C C . TYR A 1 471 ? -21.794 -31.695 -2.460 1.00 49.50 471 TYR A C 1
ATOM 3787 O O . TYR A 1 471 ? -21.404 -30.605 -2.036 1.00 49.50 471 TYR A O 1
ATOM 3795 N N . ASP A 1 472 ? -21.400 -32.198 -3.631 1.00 45.38 472 ASP A N 1
ATOM 3796 C CA . ASP A 1 472 ? -20.647 -31.439 -4.635 1.00 45.38 472 ASP A CA 1
ATOM 3797 C C . ASP A 1 472 ? -21.645 -31.049 -5.729 1.00 45.38 472 ASP A C 1
ATOM 3799 O O . ASP A 1 472 ? -22.023 -31.870 -6.564 1.00 45.38 472 ASP A O 1
ATOM 3803 N N . ALA A 1 473 ? -22.168 -29.823 -5.671 1.00 48.97 473 ALA A N 1
ATOM 3804 C CA . ALA A 1 473 ? -23.037 -29.327 -6.730 1.00 48.97 473 ALA A CA 1
ATOM 3805 C C . ALA A 1 473 ? -22.171 -29.061 -7.970 1.00 48.97 473 ALA A C 1
ATOM 3807 O O . ALA A 1 473 ? -21.481 -28.039 -8.042 1.00 48.97 473 ALA A O 1
ATOM 3808 N N . GLN A 1 474 ? -22.175 -29.996 -8.922 1.00 38.44 474 GLN A N 1
ATOM 3809 C CA . GLN A 1 474 ? -21.677 -29.731 -10.267 1.00 38.44 474 GLN A CA 1
ATOM 3810 C C . GLN A 1 474 ? -22.586 -28.671 -10.892 1.00 38.44 474 GLN A C 1
ATOM 3812 O O . GLN A 1 474 ? -23.771 -28.900 -11.108 1.00 38.44 474 GLN A O 1
ATOM 3817 N N . THR A 1 475 ? -22.044 -27.475 -11.093 1.00 41.78 475 THR A N 1
ATOM 3818 C CA . THR A 1 475 ? -22.640 -26.470 -11.973 1.00 41.78 475 THR A CA 1
ATOM 3819 C C . THR A 1 475 ? -22.098 -26.726 -13.372 1.00 41.78 475 THR A C 1
ATOM 3821 O O . THR A 1 475 ? -20.878 -26.628 -13.544 1.00 41.78 475 THR A O 1
ATOM 3824 N N . ASP A 1 476 ? -22.988 -27.080 -14.300 1.00 38.59 476 ASP A N 1
ATOM 3825 C CA . ASP A 1 476 ? -22.715 -27.180 -15.742 1.00 38.59 476 ASP A CA 1
ATOM 3826 C C . ASP A 1 476 ? -22.220 -25.855 -16.344 1.00 38.59 476 ASP A C 1
ATOM 3828 O O . ASP A 1 476 ? -22.690 -24.777 -15.895 1.00 38.59 476 ASP A O 1
#

Sequence (476 aa):
MLFKSQAQVLVCFNPQIAGAETQYIAAKRVLSSSTTSNLNSTKIYVDIATIDDSKYVYFHSNHVVNYAHKFENADVSPTKFIEDIDKFKGYKMERLVKTIVDAHGVNNYPSNYLKNTGYNNITFYLTPEAIKNKVGDVLLLEYCKNVKILDDYGRIVRTGLYSPQELVMRGIKNTGNHDNVVKWLGQVGKKVPPSDDDEIAKEIMRYAKAKKIDEKNTTAIVNALKKDVREQVYYTENYKKFYKGQLKITDQTEEVIKLAKNVSVRTRHANDVEAMYVSLKGQRYLKKEIEIISLVDDDATTRTLQKLLTENHTLITVDNIKKLFSNIKKKKKKTLFFLGHIEGKSFVTRDANNKERFRLTLGEIADYEKLFDVNIIVLGCESASKVSNASGVVQRINTVNAVEQLHRTMKENSNLFDLLKGFSNEKHELVLDPLSLKDRGFEQYQMLKVKRRNRVILTVVGGGVVAYLIYDAQTD

Mean predicted aligned error: 15.32 Å

Radius of gyration: 27.82 Å; Cα contacts (8 Å, |Δi|>4): 734; chains: 1; bounding box: 68×95×69 Å

Solvent-accessible surface area (backbone atoms only — not comparable to full-atom values): 27060 Å² total; per-residue (Å²): 135,86,80,79,85,75,90,65,81,63,71,65,82,61,97,66,52,92,64,35,57,68,58,49,55,50,38,44,68,60,57,44,92,58,70,36,77,49,60,68,72,26,39,37,34,36,36,64,36,62,44,95,93,36,48,33,64,38,50,44,66,30,59,47,68,97,67,93,72,80,80,80,79,76,86,75,76,83,51,66,46,63,89,44,52,77,73,42,70,76,58,57,49,68,58,56,52,42,47,70,56,35,75,62,69,54,92,77,72,54,74,67,51,45,75,74,62,42,41,56,36,30,36,39,37,35,30,57,64,22,50,74,70,43,45,53,70,63,59,38,77,87,55,47,74,33,34,34,29,27,44,102,82,55,45,80,72,41,76,47,94,60,54,74,66,55,43,44,52,45,52,61,63,72,55,77,40,72,68,50,54,49,54,48,60,73,54,76,83,66,99,64,83,83,48,76,63,55,55,37,49,53,48,50,44,54,49,19,56,72,69,73,42,62,74,84,43,54,69,60,47,53,53,50,50,55,49,34,58,75,63,34,50,40,66,37,97,85,59,49,81,39,31,51,45,75,42,76,41,74,97,41,75,43,63,26,40,39,81,49,78,42,29,32,30,56,58,97,49,68,62,56,54,55,56,35,51,52,47,32,60,68,38,58,63,58,75,75,25,36,33,36,39,34,43,59,85,44,71,66,44,50,55,47,43,58,73,71,32,72,89,35,56,44,78,66,62,86,68,55,68,69,57,54,53,52,48,38,57,74,62,59,43,24,37,38,37,40,34,32,45,54,57,81,53,21,39,45,26,47,48,99,84,68,46,79,67,45,77,45,45,56,64,59,51,52,52,47,29,64,75,66,41,27,29,53,37,36,50,20,45,28,34,27,44,54,37,90,80,40,20,13,19,61,40,68,68,59,64,49,61,51,51,55,38,44,52,51,20,60,69,78,39,58,23,49,40,55,26,51,46,55,46,21,42,101,66,35,32,36,33,37,23,60,86,42,56,54,97,45,56,54,61,67,60,52,50,50,52,48,60,58,66,45,45,57,72,53,78,54,83,63,94,91,49,83,52,82,47,78,48,79,71,82,78,132

pLDDT: mean 74.17, std 19.52, range [25.09, 97.94]

Secondary structure (DSSP, 8-state):
-------------SS--TT-HHHHHHHHHHH-S--BS-GGG-EEEEEEEEETTEEEEEEEE-B-----------------GGGGTTGGGGS-HHHHHHHHHHTTS-TT--HHHIIIIIGGGPEEEE-HHHHHTTHHHHHSTTT-SEEEEE-TTS-EEEESSS-HHHHHHHHHHHS-SHHHHHHHHTTTTS-----HHHHHHHHHHHHHHHHT--TT-HHHHHHHHHHHHHTTEEE-TT--EEEEEEEEETTEEEEEEEEETTEEEE-S-HHHHHHHHHHHHH-B--GGGEEEEE----HHHHHHHHHH-TTSEEE--SS-HHHHHHHHHHTT--EEEEEE-EETTEEEEE-TTS-EEEEEEHHHHHHHHHHTT-EEEEEETTHHHH-TTSEEESS---HHHHHHHHHHHHHH-SBHHHHHHHH-BTTB-EEE-TTTSSS-S-HHHHHHHHHHHSEEEEEEEETTEEEEEEEE----

Foldseek 3Di:
DDDDDDDDAPADPDLDDVQCVVVSVLCCVQQPQAAAQDLLSKEKEWEWTQDPNAIHIYIDISYDDPDDDDPPDPPPDDDRCLVCLVVLLPVALLVVVCCNNCVNPCPDDDSVNCQPPRQASYAYEYEPRCVVSVVCVRNPPPGYQHYFYAYPNSDGQDTDDDDLLRLLVVVVVVLVDLVSLLVLLVVLPDDDPDDSSNVNSVSLQLQCVLVVHPSNPSVVSVVVSVVCVVQQWAQAPNGDTWHWDWDDQDPDTAIWIDPDQLETERDPDRHLVVQLSCLQQLAFDDLLLAAEEELEPDPLLVVLCCVQPVRRYDYDDLPDPVVVLVVNLVSLHAEYEYAAEDDQQWGFHADPVRHTSDIDGPVVVVVSCVVSQHFYEYEYASNCRRDVQHKYWRHHDDSSLLSVQLSVLSVVDGGRVSSVVSSRDPRTRIYHYSVRRDNTRDPVSVVVVVQVVQFDFDFDDDDPDTDTDTDRPDDD